Protein AF-A0A1V5WS53-F1 (afdb_monomer_lite)

Structure (mmCIF, N/CA/C/O backbone):
data_AF-A0A1V5WS53-F1
#
_entry.id   AF-A0A1V5WS53-F1
#
loop_
_atom_site.group_PDB
_atom_site.id
_atom_site.type_symbol
_atom_site.label_atom_id
_atom_site.label_alt_id
_atom_site.label_comp_id
_atom_site.label_asym_id
_atom_site.label_entity_id
_atom_site.label_seq_id
_atom_site.pdbx_PDB_ins_code
_atom_site.Cartn_x
_atom_site.Cartn_y
_atom_site.Cartn_z
_atom_site.occupancy
_atom_site.B_iso_or_equiv
_atom_site.auth_seq_id
_atom_site.auth_comp_id
_atom_site.auth_asym_id
_atom_site.auth_atom_id
_atom_site.pdbx_PDB_model_num
ATOM 1 N N . MET A 1 1 ? 26.707 46.739 39.427 1.00 44.00 1 MET A N 1
ATOM 2 C CA . MET A 1 1 ? 27.444 46.262 40.621 1.00 44.00 1 MET A CA 1
ATOM 3 C C . MET A 1 1 ? 26.535 45.995 41.822 1.00 44.00 1 MET A C 1
ATOM 5 O O . MET A 1 1 ? 26.492 44.847 42.229 1.00 44.00 1 MET A O 1
ATOM 9 N N . LYS A 1 2 ? 25.726 46.949 42.322 1.00 49.03 2 LYS A N 1
ATOM 10 C CA . LYS A 1 2 ? 24.823 46.716 43.481 1.00 49.03 2 LYS A CA 1
ATOM 11 C C . LYS A 1 2 ? 23.857 45.521 43.325 1.00 49.03 2 LYS A C 1
ATOM 13 O O . LYS A 1 2 ? 23.701 44.746 44.257 1.00 49.03 2 LYS A O 1
ATOM 18 N N . ALA A 1 3 ? 23.288 45.314 42.133 1.00 50.28 3 ALA A N 1
ATOM 19 C CA . ALA A 1 3 ? 22.425 44.158 41.846 1.00 50.28 3 ALA A CA 1
ATOM 20 C C . ALA A 1 3 ? 23.174 42.809 41.860 1.00 50.28 3 ALA A C 1
ATOM 22 O O . ALA A 1 3 ? 22.613 41.790 42.249 1.00 50.28 3 ALA A O 1
ATOM 23 N N . LEU A 1 4 ? 24.456 42.809 41.478 1.00 53.66 4 LEU A N 1
ATOM 24 C CA . LEU A 1 4 ? 25.296 41.610 41.477 1.00 53.66 4 LEU A CA 1
ATOM 25 C C . LEU A 1 4 ? 25.697 41.231 42.911 1.00 53.66 4 LEU A C 1
ATOM 27 O O . LEU A 1 4 ? 25.637 40.064 43.279 1.00 53.66 4 LEU A O 1
ATOM 31 N N . SER A 1 5 ? 26.008 42.229 43.745 1.00 62.19 5 SER A N 1
ATOM 32 C CA . SER A 1 5 ? 26.249 42.038 45.180 1.00 62.19 5 SER A CA 1
ATOM 33 C C . SER A 1 5 ? 25.013 41.486 45.900 1.00 62.19 5 SER A C 1
ATOM 35 O O . SER A 1 5 ? 25.145 40.612 46.752 1.00 62.19 5 SER A O 1
ATOM 37 N N . TYR A 1 6 ? 23.813 41.928 45.508 1.00 64.62 6 TYR A N 1
ATOM 38 C CA . TYR A 1 6 ? 22.552 41.418 46.056 1.00 64.62 6 TYR A CA 1
ATOM 39 C C . TYR A 1 6 ? 22.292 39.959 45.655 1.00 64.62 6 TYR A C 1
ATOM 41 O O . TYR A 1 6 ? 21.916 39.144 46.493 1.00 64.62 6 TYR A O 1
ATOM 49 N N . ALA A 1 7 ? 22.558 39.598 44.396 1.00 62.66 7 ALA A N 1
ATOM 50 C CA . ALA A 1 7 ? 22.408 38.223 43.921 1.00 62.66 7 ALA A CA 1
ATOM 51 C C . ALA A 1 7 ? 23.373 37.254 44.629 1.00 62.66 7 ALA A C 1
ATOM 53 O O . ALA A 1 7 ? 22.965 36.172 45.044 1.00 62.66 7 ALA A O 1
ATOM 54 N N . VAL A 1 8 ? 24.631 37.659 44.837 1.00 73.62 8 VAL A N 1
ATOM 55 C CA . VAL A 1 8 ? 25.626 36.848 45.562 1.00 73.62 8 VAL A CA 1
ATOM 56 C C . VAL A 1 8 ? 25.244 36.672 47.037 1.00 73.62 8 VAL A C 1
ATOM 58 O O . VAL A 1 8 ? 25.414 35.583 47.585 1.00 73.62 8 VAL A O 1
ATOM 61 N N . PHE A 1 9 ? 24.681 37.705 47.674 1.00 78.31 9 PHE A N 1
ATOM 62 C CA . PHE A 1 9 ? 24.178 37.614 49.047 1.00 78.31 9 PHE A CA 1
ATOM 63 C C . PHE A 1 9 ? 23.009 36.623 49.167 1.00 78.31 9 PHE A C 1
ATOM 65 O O . PHE A 1 9 ? 23.031 35.757 50.038 1.00 78.31 9 PHE A O 1
ATOM 72 N N . VAL A 1 10 ? 22.040 36.681 48.246 1.00 74.69 10 VAL A N 1
ATOM 73 C CA . VAL A 1 10 ? 20.888 35.760 48.222 1.00 74.69 10 VAL A CA 1
ATOM 74 C C . VAL A 1 10 ? 21.334 34.312 48.003 1.00 74.69 10 VAL A C 1
ATOM 76 O O . VAL A 1 10 ? 20.851 33.416 48.688 1.00 74.69 10 VAL A O 1
ATOM 79 N N . VAL A 1 11 ? 22.303 34.068 47.114 1.00 73.12 11 VAL A N 1
ATOM 80 C CA . VAL A 1 11 ? 22.843 32.716 46.879 1.00 73.12 11 VAL A CA 1
ATOM 81 C C . VAL A 1 11 ? 23.568 32.173 48.115 1.00 73.12 11 VAL A C 1
ATOM 83 O O . VAL A 1 11 ? 23.395 31.004 48.452 1.00 73.12 11 VAL A O 1
ATOM 86 N N . ARG A 1 12 ? 24.325 33.008 48.843 1.00 71.12 12 ARG A N 1
ATOM 87 C CA . ARG A 1 12 ? 24.967 32.602 50.107 1.00 71.12 12 ARG A CA 1
ATOM 88 C C . ARG A 1 12 ? 23.955 32.305 51.213 1.00 71.12 12 ARG A C 1
ATOM 90 O O . ARG A 1 12 ? 24.145 31.344 51.951 1.00 71.12 12 ARG A O 1
ATOM 97 N N . LEU A 1 13 ? 22.877 33.083 51.301 1.00 67.62 13 LEU A N 1
ATOM 98 C CA . LEU A 1 13 ? 21.804 32.858 52.272 1.00 67.62 13 LEU A CA 1
ATOM 99 C C . LEU A 1 13 ? 21.075 31.530 52.001 1.00 67.62 13 LEU A C 1
ATOM 101 O O . LEU A 1 13 ? 20.844 30.749 52.921 1.00 67.62 13 LEU A O 1
ATOM 105 N N . LEU A 1 14 ? 20.786 31.239 50.727 1.00 63.16 14 LEU A N 1
ATOM 106 C CA . LEU A 1 14 ? 20.178 29.977 50.294 1.00 63.16 14 LEU A CA 1
ATOM 107 C C . LEU A 1 14 ? 21.091 28.776 50.563 1.00 63.16 14 LEU A C 1
ATOM 109 O O . LEU A 1 14 ? 20.617 27.739 51.016 1.00 63.16 14 LEU A O 1
ATOM 113 N N . TRP A 1 15 ? 22.401 28.923 50.343 1.00 69.38 15 TRP A N 1
ATOM 114 C CA . TRP A 1 15 ? 23.383 27.883 50.657 1.00 69.38 15 TRP A CA 1
ATOM 115 C C . TRP A 1 15 ? 23.397 27.542 52.154 1.00 69.38 15 TRP A C 1
ATOM 117 O O . TRP A 1 15 ? 23.390 26.368 52.521 1.00 69.38 15 TRP A O 1
ATOM 127 N N . TYR A 1 16 ? 23.342 28.560 53.020 1.00 64.38 16 TYR A N 1
ATOM 128 C CA . TYR A 1 16 ? 23.294 28.373 54.472 1.00 64.38 16 TYR A CA 1
ATOM 129 C C . TYR A 1 16 ? 21.982 27.752 54.963 1.00 64.38 16 TYR A C 1
ATOM 131 O O . TYR A 1 16 ? 22.012 26.964 55.898 1.00 64.38 16 TYR A O 1
ATOM 139 N N . MET A 1 17 ? 20.843 28.051 54.335 1.00 58.53 17 MET A N 1
ATOM 140 C CA . MET A 1 17 ? 19.549 27.476 54.732 1.00 58.53 17 MET A CA 1
ATOM 141 C C . MET A 1 17 ? 19.363 26.020 54.286 1.00 58.53 17 MET A C 1
ATOM 143 O O . MET A 1 17 ? 18.654 25.268 54.946 1.00 58.53 17 MET A O 1
ATOM 147 N N . VAL A 1 18 ? 19.997 25.609 53.184 1.00 62.88 18 VAL A N 1
ATOM 148 C CA . VAL A 1 18 ? 19.924 24.221 52.693 1.00 62.88 18 VAL A CA 1
ATOM 149 C C . VAL A 1 18 ? 20.844 23.285 53.488 1.00 62.88 18 VAL A C 1
ATOM 151 O O . VAL A 1 18 ? 20.530 22.106 53.628 1.00 62.88 18 VAL A O 1
ATOM 154 N N . TRP A 1 19 ? 21.950 23.801 54.037 1.00 58.41 19 TRP A N 1
ATOM 155 C CA . TRP A 1 19 ? 22.971 22.990 54.718 1.00 58.41 19 TRP A CA 1
ATOM 156 C C . TRP A 1 19 ? 23.116 23.254 56.225 1.00 58.41 19 TRP A C 1
ATOM 158 O O . TRP A 1 19 ? 23.697 22.434 56.933 1.00 58.41 19 TRP A O 1
ATOM 168 N N . GLY A 1 20 ? 22.584 24.361 56.745 1.00 51.12 20 GLY A N 1
ATOM 169 C CA . GLY A 1 20 ? 22.555 24.677 58.173 1.00 51.12 20 GLY A CA 1
ATOM 170 C C . GLY A 1 20 ? 21.353 24.023 58.844 1.00 51.12 20 GLY A C 1
ATOM 171 O O . GLY A 1 20 ? 20.271 24.600 58.876 1.00 51.12 20 GLY A O 1
ATOM 172 N N . GLY A 1 21 ? 21.539 22.798 59.335 1.00 53.31 21 GLY A N 1
ATOM 173 C CA . GLY A 1 21 ? 20.491 21.958 59.911 1.00 53.31 21 GLY A CA 1
ATOM 174 C C . GLY A 1 21 ? 19.602 22.651 60.951 1.00 53.31 21 GLY A C 1
ATOM 175 O O . GLY A 1 21 ? 20.025 22.915 62.071 1.00 53.31 21 GLY A O 1
ATOM 176 N N . ALA A 1 22 ? 18.335 22.847 60.589 1.00 42.91 22 ALA A N 1
ATOM 177 C CA . ALA A 1 22 ? 17.216 23.044 61.505 1.00 42.91 22 ALA A CA 1
ATOM 178 C C . ALA A 1 22 ? 15.963 22.400 60.882 1.00 42.91 22 ALA A C 1
ATOM 180 O O . ALA A 1 22 ? 15.125 23.057 60.269 1.00 42.91 22 ALA A O 1
ATOM 181 N N . TYR A 1 23 ? 15.871 21.071 60.981 1.00 53.81 23 TYR A N 1
ATOM 182 C CA . TYR A 1 23 ? 14.707 20.288 60.558 1.00 53.81 23 TYR A CA 1
ATOM 183 C C . TYR A 1 23 ? 13.713 20.175 61.717 1.00 53.81 23 TYR A C 1
ATOM 185 O O . TYR A 1 23 ? 13.635 19.154 62.389 1.00 53.81 23 TYR A O 1
ATOM 193 N N . ALA A 1 24 ? 12.960 21.241 61.962 1.00 50.75 24 ALA A N 1
ATOM 194 C CA . ALA A 1 24 ? 11.653 21.171 62.605 1.00 50.75 24 ALA A CA 1
ATOM 195 C C . ALA A 1 24 ? 10.975 22.532 62.442 1.00 50.75 24 ALA A C 1
ATOM 197 O O . ALA A 1 24 ? 11.537 23.551 62.823 1.00 50.75 24 ALA A O 1
ATOM 198 N N . ILE A 1 25 ? 9.744 22.512 61.930 1.00 52.31 25 ILE A N 1
ATOM 199 C CA . ILE A 1 25 ? 8.875 23.650 61.586 1.00 52.31 25 ILE A CA 1
ATOM 200 C C . ILE A 1 25 ? 9.114 24.171 60.160 1.00 52.31 25 ILE A C 1
ATOM 202 O O . ILE A 1 25 ? 10.167 24.717 59.854 1.00 52.31 25 ILE A O 1
ATOM 206 N N . SER A 1 26 ? 8.062 24.058 59.327 1.00 52.62 26 SER A N 1
ATOM 207 C CA . SER A 1 26 ? 7.682 24.985 58.231 1.00 52.62 26 SER A CA 1
ATOM 208 C C . SER A 1 26 ? 7.575 24.473 56.779 1.00 52.62 26 SER A C 1
ATOM 210 O O . SER A 1 26 ? 7.576 25.288 55.854 1.00 52.62 26 SER A O 1
ATOM 212 N N . SER A 1 27 ? 7.291 23.190 56.523 1.00 49.22 27 SER A N 1
ATOM 213 C CA . SER A 1 27 ? 6.863 22.752 55.172 1.00 49.22 27 SER A CA 1
ATOM 214 C C . SER A 1 27 ? 5.633 23.520 54.639 1.00 49.22 27 SER A C 1
ATOM 216 O O . SER A 1 27 ? 5.469 23.657 53.430 1.00 49.22 27 SER A O 1
ATOM 218 N N . PHE A 1 28 ? 4.806 24.089 55.529 1.00 50.50 28 PHE A N 1
ATOM 219 C CA . PHE A 1 28 ? 3.609 24.865 55.178 1.00 50.50 28 PHE A CA 1
ATOM 220 C C . PHE A 1 28 ? 3.838 26.361 54.906 1.00 50.50 28 PHE A C 1
ATOM 222 O O . PHE A 1 28 ? 2.974 26.983 54.299 1.00 50.50 28 PHE A O 1
ATOM 229 N N . ILE A 1 29 ? 4.972 26.953 55.304 1.00 60.12 29 ILE A N 1
ATOM 230 C CA . ILE A 1 29 ? 5.232 28.397 55.100 1.00 60.12 29 ILE A CA 1
ATOM 231 C C . ILE A 1 29 ? 6.406 28.611 54.144 1.00 60.12 29 ILE A C 1
ATOM 233 O O . ILE A 1 29 ? 6.333 29.453 53.249 1.00 60.12 29 ILE A O 1
ATOM 237 N N . ILE A 1 30 ? 7.459 27.802 54.268 1.00 66.56 30 ILE A N 1
ATOM 238 C CA . ILE A 1 30 ? 8.677 27.962 53.474 1.00 66.56 30 ILE A CA 1
ATOM 239 C C . ILE A 1 30 ? 8.446 27.609 52.001 1.00 66.56 30 ILE A C 1
ATOM 241 O O . ILE A 1 30 ? 8.866 28.356 51.116 1.00 66.56 30 ILE A O 1
ATOM 245 N N . VAL A 1 31 ? 7.745 26.509 51.711 1.00 66.50 31 VAL A N 1
ATOM 246 C CA . VAL A 1 31 ? 7.537 26.065 50.323 1.00 66.50 31 VAL A CA 1
ATOM 247 C C . VAL A 1 31 ? 6.676 27.061 49.527 1.00 66.50 31 VAL A C 1
ATOM 249 O O . VAL A 1 31 ? 7.106 27.466 48.442 1.00 66.50 31 VAL A O 1
ATOM 252 N N . PRO A 1 32 ? 5.528 27.556 50.038 1.00 73.81 32 PRO A N 1
ATOM 253 C CA . PRO A 1 32 ? 4.764 28.592 49.343 1.00 73.81 32 PRO A CA 1
ATOM 254 C C . PRO A 1 32 ? 5.537 29.907 49.189 1.00 73.81 32 PRO A C 1
ATOM 256 O O . PRO A 1 32 ? 5.460 30.533 48.130 1.00 73.81 32 PRO A O 1
ATOM 259 N N . PHE A 1 33 ? 6.322 30.305 50.199 1.00 80.75 33 PHE A N 1
ATOM 260 C CA . PHE A 1 33 ? 7.150 31.511 50.143 1.00 80.75 33 PHE A CA 1
ATOM 261 C C . PHE A 1 33 ? 8.202 31.432 49.028 1.00 80.75 33 PHE A C 1
ATOM 263 O O . PHE A 1 33 ? 8.333 32.368 48.239 1.00 80.75 33 PHE A O 1
ATOM 270 N N . PHE A 1 34 ? 8.894 30.298 48.881 1.00 74.19 34 PHE A N 1
ATOM 271 C CA . PHE A 1 34 ? 9.877 30.117 47.809 1.00 74.19 34 PHE A CA 1
ATOM 272 C C . PHE A 1 34 ? 9.242 30.032 46.417 1.00 74.19 34 PHE A C 1
ATOM 274 O O . PHE A 1 34 ? 9.802 30.574 45.462 1.00 74.19 34 PHE A O 1
ATOM 281 N N . ILE A 1 35 ? 8.048 29.443 46.288 1.00 71.50 35 ILE A N 1
ATOM 282 C CA . ILE A 1 35 ? 7.292 29.461 45.025 1.00 71.50 35 ILE A CA 1
ATOM 283 C C . ILE A 1 35 ? 6.885 30.899 44.662 1.00 71.50 35 ILE A C 1
ATOM 285 O O . ILE A 1 35 ? 7.009 31.302 43.502 1.00 71.50 35 ILE A O 1
ATOM 289 N N . ALA A 1 36 ? 6.438 31.695 45.636 1.00 77.50 36 ALA A N 1
ATOM 290 C CA . ALA A 1 36 ? 6.094 33.100 45.426 1.00 77.50 36 ALA A CA 1
ATOM 291 C C . ALA A 1 36 ? 7.326 33.942 45.050 1.00 77.50 36 ALA A C 1
ATOM 293 O O . ALA A 1 36 ? 7.271 34.723 44.097 1.00 77.50 36 ALA A O 1
ATOM 294 N N . LEU A 1 37 ? 8.460 33.728 45.723 1.00 82.81 37 LEU A N 1
ATOM 295 C CA . LEU A 1 37 ? 9.718 34.418 45.440 1.00 82.81 37 LEU A CA 1
ATOM 296 C C . LEU A 1 37 ? 10.263 34.069 44.046 1.00 82.81 37 LEU A C 1
ATOM 298 O O . LEU A 1 37 ? 10.689 34.961 43.313 1.00 82.81 37 LEU A O 1
ATOM 302 N N . ALA A 1 38 ? 10.186 32.799 43.635 1.00 74.50 38 ALA A N 1
ATOM 303 C CA . ALA A 1 38 ? 10.567 32.367 42.291 1.00 74.50 38 ALA A CA 1
ATOM 304 C C . ALA A 1 38 ? 9.683 33.015 41.211 1.00 74.50 38 ALA A C 1
ATOM 306 O O . ALA A 1 38 ? 10.190 33.495 40.195 1.00 74.50 38 ALA A O 1
ATOM 307 N N . ARG A 1 39 ? 8.365 33.104 41.445 1.00 75.81 39 ARG A N 1
ATOM 308 C CA . ARG A 1 39 ? 7.433 33.802 40.541 1.00 75.81 39 ARG A CA 1
ATOM 309 C C . ARG A 1 39 ? 7.745 35.296 40.437 1.00 75.81 39 ARG A C 1
ATOM 311 O O . ARG A 1 39 ? 7.734 35.833 39.329 1.00 75.81 39 ARG A O 1
ATOM 318 N N . LEU A 1 40 ? 8.073 35.947 41.554 1.00 83.56 40 LEU A N 1
ATOM 319 C CA . LEU A 1 40 ? 8.462 37.358 41.583 1.00 83.56 40 LEU A CA 1
ATOM 320 C C . LEU A 1 40 ? 9.775 37.598 40.820 1.00 83.56 40 LEU A C 1
ATOM 322 O O . LEU A 1 40 ? 9.848 38.511 40.002 1.00 83.56 40 LEU A O 1
ATOM 326 N N . LEU A 1 41 ? 10.782 36.741 41.011 1.00 77.56 41 LEU A N 1
ATOM 327 C CA . LEU A 1 41 ? 12.051 36.795 40.276 1.00 77.56 41 LEU A CA 1
ATOM 328 C C . LEU A 1 41 ? 11.846 36.645 38.765 1.00 77.56 41 LEU A C 1
ATOM 330 O O . LEU A 1 41 ? 12.395 37.428 37.992 1.00 77.56 41 LEU A O 1
ATOM 334 N N . VAL A 1 42 ? 11.008 35.699 38.331 1.00 74.56 42 VAL A N 1
ATOM 335 C CA . VAL A 1 42 ? 10.663 35.532 36.909 1.00 74.56 42 VAL A CA 1
ATOM 336 C C . VAL A 1 42 ? 9.947 36.770 36.359 1.00 74.56 42 VAL A C 1
ATOM 338 O O . VAL A 1 42 ? 10.231 37.188 35.235 1.00 74.56 42 VAL A O 1
ATOM 341 N N . ALA A 1 43 ? 9.049 37.387 37.131 1.00 77.25 43 ALA A N 1
ATOM 342 C CA . ALA A 1 43 ? 8.357 38.608 36.723 1.00 77.25 43 ALA A CA 1
ATOM 343 C C . ALA A 1 43 ? 9.319 39.803 36.585 1.00 77.25 43 ALA A C 1
ATOM 345 O O . ALA A 1 43 ? 9.292 40.493 35.565 1.00 77.25 43 ALA A O 1
ATOM 346 N N . VAL A 1 44 ? 10.226 40.000 37.548 1.00 80.06 44 VAL A N 1
ATOM 347 C CA . VAL A 1 44 ? 11.254 41.055 37.498 1.00 80.06 44 VAL A CA 1
ATOM 348 C C . VAL A 1 44 ? 12.197 40.840 36.315 1.00 80.06 44 VAL A C 1
ATOM 350 O O . VAL A 1 44 ? 12.474 41.781 35.575 1.00 80.06 44 VAL A O 1
ATOM 353 N N . LEU A 1 45 ? 12.629 39.601 36.063 1.00 75.81 45 LEU A N 1
ATOM 354 C CA . LEU A 1 45 ? 13.476 39.276 34.913 1.00 75.81 45 LEU A CA 1
ATOM 355 C C . LEU A 1 45 ? 12.764 39.542 33.579 1.00 75.81 45 LEU A C 1
ATOM 357 O O . LEU A 1 45 ? 13.379 40.100 32.670 1.00 75.81 45 LEU A O 1
ATOM 361 N N . LYS A 1 46 ? 11.465 39.230 33.467 1.00 69.56 46 LYS A N 1
ATOM 362 C CA . LYS A 1 46 ? 10.652 39.576 32.287 1.00 69.56 46 LYS A CA 1
ATOM 363 C C . LYS A 1 46 ? 10.526 41.090 32.095 1.00 69.56 46 LYS A C 1
ATOM 365 O O . LYS A 1 46 ? 10.674 41.565 30.970 1.00 69.56 46 LYS A O 1
ATOM 370 N N . GLN A 1 47 ? 10.311 41.847 33.171 1.00 75.94 47 GLN A N 1
ATOM 371 C CA . GLN A 1 47 ? 10.220 43.311 33.130 1.00 75.94 47 GLN A CA 1
ATOM 372 C C . GLN A 1 47 ? 11.557 43.941 32.700 1.00 75.94 47 GLN A C 1
ATOM 374 O O . GLN A 1 47 ? 11.600 44.783 31.801 1.00 75.94 47 GLN A O 1
ATOM 379 N N . CYS A 1 48 ? 12.668 43.491 33.293 1.00 77.38 48 CYS A N 1
ATOM 380 C CA . CYS A 1 48 ? 14.013 43.927 32.926 1.00 77.38 48 CYS A CA 1
ATOM 381 C C . CYS A 1 48 ? 14.340 43.577 31.470 1.00 77.38 48 CYS A C 1
ATOM 383 O O . CYS A 1 48 ? 14.909 44.409 30.767 1.00 77.38 48 CYS A O 1
ATOM 385 N N . TRP A 1 49 ? 13.931 42.397 30.990 1.00 75.88 49 TRP A N 1
ATOM 386 C CA . TRP A 1 49 ? 14.110 41.992 29.595 1.00 75.88 49 TRP A CA 1
ATOM 387 C C . TRP A 1 49 ? 13.296 42.849 28.625 1.00 75.88 49 TRP A C 1
ATOM 389 O O . TRP A 1 49 ? 13.821 43.258 27.593 1.00 75.88 49 TRP A O 1
ATOM 399 N N . GLY A 1 50 ? 12.045 43.184 28.959 1.00 80.12 50 GLY A N 1
ATOM 400 C CA . GLY A 1 50 ? 11.222 44.098 28.161 1.00 80.12 50 GLY A CA 1
ATOM 401 C C . GLY A 1 50 ? 11.877 45.473 28.005 1.00 80.12 50 GLY A C 1
ATOM 402 O O . GLY A 1 50 ? 11.978 45.999 26.894 1.00 80.12 50 GLY A O 1
ATOM 403 N N . ASN A 1 51 ? 12.423 46.009 29.099 1.00 75.00 51 ASN A N 1
ATOM 404 C CA . ASN A 1 51 ? 13.144 47.281 29.092 1.00 75.00 51 ASN A CA 1
ATOM 405 C C . ASN A 1 51 ? 14.467 47.198 28.311 1.00 75.00 51 ASN A C 1
ATOM 407 O O . ASN A 1 51 ? 14.775 48.102 27.531 1.00 75.00 51 ASN A O 1
ATOM 411 N N . LEU A 1 52 ? 15.215 46.098 28.449 1.00 69.56 52 LEU A N 1
ATOM 412 C CA . LEU A 1 52 ? 16.472 45.871 27.729 1.00 69.56 52 LEU A CA 1
ATOM 413 C C . LEU A 1 52 ? 16.240 45.678 26.223 1.00 69.56 52 LEU A C 1
ATOM 415 O O . LEU A 1 52 ? 16.970 46.237 25.411 1.00 69.56 52 LEU A O 1
ATOM 419 N N . ALA A 1 53 ? 15.186 44.957 25.835 1.00 71.06 53 ALA A N 1
ATOM 420 C CA . ALA A 1 53 ? 14.795 44.751 24.444 1.00 71.06 53 ALA A CA 1
ATOM 421 C C . ALA A 1 53 ? 14.315 46.055 23.783 1.00 71.06 53 ALA A C 1
ATOM 423 O O . ALA A 1 53 ? 14.645 46.319 22.625 1.00 71.06 53 ALA A O 1
ATOM 424 N N . CYS A 1 54 ? 13.588 46.904 24.518 1.00 69.12 54 CYS A N 1
ATOM 425 C CA . CYS A 1 54 ? 13.210 48.244 24.059 1.00 69.12 54 CYS A CA 1
ATOM 426 C C . CYS A 1 54 ? 14.425 49.169 23.899 1.00 69.12 54 CYS A C 1
ATOM 428 O O . CYS A 1 54 ? 14.528 49.874 22.890 1.00 69.12 54 CYS A O 1
ATOM 430 N N . PHE A 1 55 ? 15.366 49.141 24.848 1.00 73.19 55 PHE A N 1
ATOM 431 C CA . PHE A 1 55 ? 16.624 49.883 24.753 1.00 73.19 55 PHE A CA 1
ATOM 432 C C . PHE A 1 55 ? 17.462 49.409 23.557 1.00 73.19 55 PHE A C 1
ATOM 434 O O . PHE A 1 55 ? 17.896 50.225 22.746 1.00 73.19 55 PHE A O 1
ATOM 441 N N . TYR A 1 56 ? 17.593 48.092 23.378 1.00 59.84 56 TYR A N 1
ATOM 442 C CA . TYR A 1 56 ? 18.329 47.473 22.277 1.00 59.84 56 TYR A CA 1
ATOM 443 C C . TYR A 1 56 ? 17.711 47.802 20.911 1.00 59.84 56 TYR A C 1
ATOM 445 O O . TYR A 1 56 ? 18.424 48.214 19.999 1.00 59.84 56 TYR A O 1
ATOM 453 N N . LYS A 1 57 ? 16.376 47.742 20.774 1.00 67.50 57 LYS A N 1
ATOM 454 C CA . LYS A 1 57 ? 15.676 48.178 19.551 1.00 67.50 57 LYS A CA 1
ATOM 455 C C . LYS A 1 57 ? 15.920 49.654 19.231 1.00 67.50 57 LYS A C 1
ATOM 457 O O . LYS A 1 57 ? 16.130 49.991 18.067 1.00 67.50 57 LYS A O 1
ATOM 462 N N . ARG A 1 58 ? 15.903 50.543 20.234 1.00 74.25 58 ARG A N 1
ATOM 463 C CA . ARG A 1 58 ? 16.194 51.977 20.036 1.00 74.25 58 ARG A CA 1
ATOM 464 C C . ARG A 1 58 ? 17.653 52.227 19.662 1.00 74.25 58 ARG A C 1
ATOM 466 O O . ARG A 1 58 ? 17.913 53.086 18.825 1.00 74.25 58 ARG A O 1
ATOM 473 N N . TRP A 1 59 ? 18.578 51.477 20.251 1.00 71.69 59 TRP A N 1
ATOM 474 C CA . TRP A 1 59 ? 20.007 51.597 19.982 1.00 71.69 59 TRP A CA 1
ATOM 475 C C . TRP A 1 59 ? 20.365 51.106 18.572 1.00 71.69 59 TRP A C 1
ATOM 477 O O . TRP A 1 59 ? 20.967 51.860 17.813 1.00 71.69 59 TRP A O 1
ATOM 487 N N . VAL A 1 60 ? 19.881 49.925 18.164 1.00 69.06 60 VAL A N 1
ATOM 488 C CA . VAL A 1 60 ? 20.076 49.374 16.805 1.00 69.06 60 VAL A CA 1
ATOM 489 C C . VAL A 1 60 ? 19.478 50.285 15.727 1.00 69.06 60 VAL A C 1
ATOM 491 O O . VAL A 1 60 ? 20.069 50.459 14.664 1.00 69.06 60 VAL A O 1
ATOM 494 N N . LYS A 1 61 ? 18.331 50.924 16.001 1.00 65.94 61 LYS A N 1
ATOM 495 C CA . LYS A 1 61 ? 17.708 51.875 15.066 1.00 65.94 61 LYS A CA 1
ATOM 496 C C . LYS A 1 61 ? 18.509 53.177 14.911 1.00 65.94 61 LYS A C 1
ATOM 498 O O . LYS A 1 61 ? 18.400 53.819 13.873 1.00 65.94 61 LYS A O 1
ATOM 503 N N . ARG A 1 62 ? 19.301 53.574 15.915 1.00 71.69 62 ARG A N 1
ATOM 504 C CA . ARG A 1 62 ? 20.134 54.791 15.878 1.00 71.69 62 ARG A CA 1
ATOM 505 C C . ARG A 1 62 ? 21.548 54.560 15.348 1.00 71.69 62 ARG A C 1
ATOM 507 O O . ARG A 1 62 ? 22.127 55.498 14.820 1.00 71.69 62 ARG A O 1
ATOM 514 N N . SER A 1 63 ? 22.104 53.358 15.483 1.00 69.12 63 SER A N 1
ATOM 515 C CA . SER A 1 63 ? 23.513 53.094 15.158 1.00 69.12 63 SER A CA 1
ATOM 516 C C . SER A 1 63 ? 23.777 52.648 13.714 1.00 69.12 63 SER A C 1
ATOM 518 O O . SER A 1 63 ? 24.936 52.513 13.337 1.00 69.12 63 SER A O 1
ATOM 520 N N . GLY A 1 64 ? 22.747 52.397 12.894 1.00 56.34 64 GLY A N 1
ATOM 521 C CA . GLY A 1 64 ? 22.894 52.080 11.460 1.00 56.34 64 GLY A CA 1
ATOM 522 C C . GLY A 1 64 ? 23.596 50.748 11.128 1.00 56.34 64 GLY A C 1
ATOM 523 O O . GLY A 1 64 ? 23.697 50.374 9.963 1.00 56.34 64 GLY A O 1
ATOM 524 N N . LEU A 1 65 ? 24.039 49.983 12.128 1.00 60.97 65 LEU A N 1
ATOM 525 C CA . LEU A 1 65 ? 24.866 48.777 11.985 1.00 60.97 65 LEU A CA 1
ATOM 526 C C . LEU A 1 65 ? 24.037 47.481 12.014 1.00 60.97 65 LEU A C 1
ATOM 528 O O . LEU A 1 65 ? 24.275 46.566 12.800 1.00 60.97 65 LEU A O 1
ATOM 532 N N . GLY A 1 66 ? 23.048 47.381 11.124 1.00 51.28 66 GLY A N 1
ATOM 533 C CA . GLY A 1 66 ? 22.091 46.266 11.089 1.00 51.28 66 GLY A CA 1
ATOM 534 C C . GLY A 1 66 ? 22.626 44.909 10.600 1.00 51.28 66 GLY A C 1
ATOM 535 O O . GLY A 1 66 ? 21.846 43.964 10.534 1.00 51.28 66 GLY A O 1
ATOM 536 N N . ARG A 1 67 ? 23.912 44.775 10.229 1.00 47.09 67 ARG A N 1
ATOM 537 C CA . ARG A 1 67 ? 24.424 43.558 9.554 1.00 47.09 67 ARG A CA 1
ATOM 538 C C . ARG A 1 67 ? 25.591 42.814 10.215 1.00 47.09 67 ARG A C 1
ATOM 540 O O . ARG A 1 67 ? 25.951 41.761 9.707 1.00 47.09 67 ARG A O 1
ATOM 547 N N . VAL A 1 68 ? 26.142 43.259 11.348 1.00 49.31 68 VAL A N 1
ATOM 548 C CA . VAL A 1 68 ? 27.353 42.613 11.923 1.00 49.31 68 VAL A CA 1
ATOM 549 C C . VAL A 1 68 ? 27.085 41.713 13.146 1.00 49.31 68 VAL A C 1
ATOM 551 O O . VAL A 1 68 ? 27.936 40.919 13.524 1.00 49.31 68 VAL A O 1
ATOM 554 N N . LEU A 1 69 ? 25.889 41.714 13.740 1.00 51.19 69 LEU A N 1
ATOM 555 C CA . LEU A 1 69 ? 25.660 41.062 15.046 1.00 51.19 69 LEU A CA 1
ATOM 556 C C . LEU A 1 69 ? 24.731 39.835 15.027 1.00 51.19 69 LEU A C 1
ATOM 558 O O . LEU A 1 69 ? 24.032 39.572 16.002 1.00 51.19 69 LEU A O 1
ATOM 562 N N . LEU A 1 70 ? 24.759 39.030 13.958 1.00 43.53 70 LEU A N 1
ATOM 563 C CA . LEU A 1 70 ? 24.063 37.731 13.948 1.00 43.53 70 LEU A CA 1
ATOM 564 C C . LEU A 1 70 ? 24.857 36.596 14.631 1.00 43.53 70 LEU A C 1
ATOM 566 O O . LEU A 1 70 ? 24.290 35.549 14.930 1.00 43.53 70 LEU A O 1
ATOM 570 N N . TRP A 1 71 ? 26.149 36.794 14.912 1.00 42.69 71 TRP A N 1
ATOM 571 C CA . TRP A 1 71 ? 27.033 35.724 15.397 1.00 42.69 71 TRP A CA 1
ATOM 572 C C . TRP A 1 71 ? 27.078 35.552 16.924 1.00 42.69 71 TRP A C 1
ATOM 574 O O . TRP A 1 71 ? 27.284 34.440 17.404 1.00 42.69 71 TRP A O 1
ATOM 584 N N . HIS A 1 72 ? 26.816 36.597 17.715 1.00 43.28 72 HIS A N 1
ATOM 585 C CA . HIS A 1 72 ? 26.877 36.493 19.183 1.00 43.28 72 HIS A CA 1
ATOM 586 C C . HIS A 1 72 ? 25.551 36.087 19.849 1.00 43.28 72 HIS A C 1
ATOM 588 O O . HIS A 1 72 ? 25.565 35.565 20.961 1.00 43.28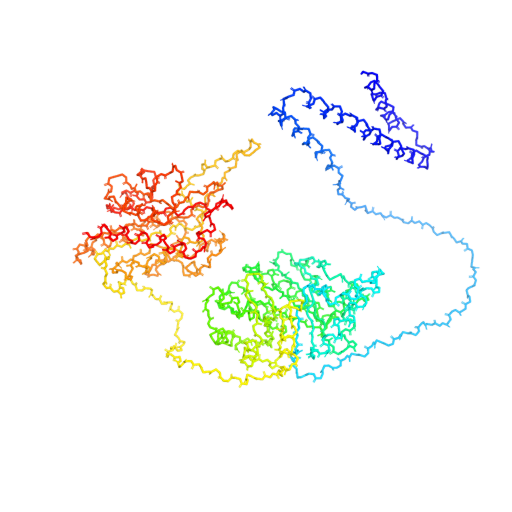 72 HIS A O 1
ATOM 594 N N . GLY A 1 73 ? 24.411 36.229 19.161 1.00 43.81 73 GLY A N 1
ATOM 595 C CA . GLY A 1 73 ? 23.108 35.792 19.682 1.00 43.81 73 GLY A CA 1
ATOM 596 C C . GLY A 1 73 ? 22.936 34.268 19.735 1.00 43.81 73 GLY A C 1
ATOM 597 O O . GLY A 1 73 ? 22.259 33.754 20.623 1.00 43.81 73 GLY A O 1
ATOM 598 N N . ALA A 1 74 ? 23.587 33.528 18.832 1.00 42.25 74 ALA A N 1
ATOM 599 C CA . ALA A 1 74 ? 23.441 32.074 18.734 1.00 42.25 74 ALA A CA 1
ATOM 600 C C . ALA A 1 74 ? 24.164 31.312 19.862 1.00 42.25 74 ALA A C 1
ATOM 602 O O . ALA A 1 74 ? 23.671 30.285 20.323 1.00 42.25 74 ALA A O 1
ATOM 603 N N . ALA A 1 75 ? 25.288 31.835 20.365 1.00 38.12 75 ALA A N 1
ATOM 604 C CA . ALA A 1 75 ? 26.057 31.188 21.432 1.00 38.12 75 ALA A CA 1
ATOM 605 C C . ALA A 1 75 ? 25.333 31.209 22.794 1.00 38.12 75 ALA A C 1
ATOM 607 O O . ALA A 1 75 ? 25.501 30.298 23.601 1.00 38.12 75 ALA A O 1
ATOM 608 N N . PHE A 1 76 ? 24.474 32.204 23.036 1.00 40.03 76 PHE A N 1
ATOM 609 C CA . PHE A 1 76 ? 23.762 32.351 24.311 1.00 40.03 76 PHE A CA 1
ATOM 610 C C . PHE A 1 76 ? 22.513 31.456 24.417 1.00 40.03 76 PHE A C 1
ATOM 612 O O . PHE A 1 76 ? 22.144 31.024 25.508 1.00 40.03 76 PHE A O 1
ATOM 619 N N . VAL A 1 77 ? 21.890 31.115 23.282 1.00 44.09 77 VAL A N 1
ATOM 620 C CA . VAL A 1 77 ? 20.727 30.207 23.223 1.00 44.09 77 VAL A CA 1
ATOM 621 C C . VAL A 1 77 ? 21.136 28.753 23.494 1.00 44.09 77 VAL A C 1
ATOM 623 O O . VAL A 1 77 ? 20.376 28.004 24.103 1.00 44.09 77 VAL A O 1
ATOM 626 N N . VAL A 1 78 ? 22.365 28.363 23.137 1.00 40.09 78 VAL A N 1
ATOM 627 C CA . VAL A 1 78 ? 22.886 27.003 23.372 1.00 40.09 78 VAL A CA 1
ATOM 628 C C . VAL A 1 78 ? 23.121 26.724 24.863 1.00 40.09 78 VAL A C 1
ATOM 630 O O . VAL A 1 78 ? 22.868 25.612 25.315 1.00 40.09 78 VAL A O 1
ATOM 633 N N . ILE A 1 79 ? 23.503 27.731 25.658 1.00 39.12 79 ILE A N 1
ATOM 634 C CA . ILE A 1 79 ? 23.691 27.573 27.113 1.00 39.12 79 ILE A CA 1
ATOM 635 C C . ILE A 1 79 ? 22.344 27.342 27.828 1.00 39.12 79 ILE A C 1
ATOM 637 O O . ILE A 1 79 ? 22.272 26.556 28.770 1.00 39.12 79 ILE A O 1
ATOM 641 N N . MET A 1 80 ? 21.251 27.940 27.342 1.00 37.53 80 MET A N 1
ATOM 642 C CA . MET A 1 80 ? 19.909 27.777 27.926 1.00 37.53 80 MET A CA 1
ATOM 643 C C . MET A 1 80 ? 19.287 26.395 27.659 1.00 37.53 80 MET A C 1
ATOM 645 O O . MET A 1 80 ? 18.569 25.875 28.511 1.00 37.53 80 MET A O 1
ATOM 649 N N . VAL A 1 81 ? 19.587 25.758 26.519 1.00 44.84 81 VAL A N 1
ATOM 650 C CA . VAL A 1 81 ? 19.080 24.405 26.200 1.00 44.84 81 VAL A CA 1
ATOM 651 C C . VAL A 1 81 ? 19.739 23.330 27.077 1.00 44.84 81 VAL A C 1
ATOM 653 O O . VAL A 1 81 ? 19.106 22.330 27.420 1.00 44.84 81 VAL A O 1
ATOM 656 N N . VAL A 1 82 ? 20.981 23.559 27.516 1.00 41.41 82 VAL A N 1
ATOM 657 C CA . VAL A 1 82 ? 21.716 22.624 28.384 1.00 41.41 82 VAL A CA 1
ATOM 658 C C . VAL A 1 82 ? 21.216 22.668 29.835 1.00 41.41 82 VAL A C 1
ATOM 660 O O . VAL A 1 82 ? 21.170 21.629 30.486 1.00 41.41 82 VAL A O 1
ATOM 663 N N . VAL A 1 83 ? 20.757 23.823 30.332 1.00 43.19 83 VAL A N 1
ATOM 664 C CA . VAL A 1 83 ? 20.239 23.952 31.712 1.00 43.19 83 VAL A CA 1
ATOM 665 C C . VAL A 1 83 ? 18.793 23.440 31.851 1.00 43.19 83 VAL A C 1
ATOM 667 O O . VAL A 1 83 ? 18.399 22.999 32.925 1.00 43.19 83 VAL A O 1
ATOM 670 N N . GLY A 1 84 ? 18.006 23.417 30.769 1.00 37.78 84 GLY A N 1
ATOM 671 C CA . GLY A 1 84 ? 16.614 22.939 30.785 1.00 37.78 84 GLY A CA 1
ATOM 672 C C . GLY A 1 84 ? 16.418 21.415 30.772 1.00 37.78 84 GLY A C 1
ATOM 673 O O . GLY A 1 84 ? 15.282 20.966 30.880 1.00 37.78 84 GLY A O 1
ATOM 674 N N . SER A 1 85 ? 17.486 20.619 30.638 1.00 36.66 85 SER A N 1
ATOM 675 C CA . SER A 1 85 ? 17.396 19.167 30.376 1.00 36.66 85 SER A CA 1
ATOM 676 C C . SER A 1 85 ? 17.823 18.276 31.557 1.00 36.66 85 SER A C 1
ATOM 678 O O . SER A 1 85 ? 18.138 17.107 31.365 1.00 36.66 85 SER A O 1
ATOM 680 N N . TRP A 1 86 ? 17.853 18.812 32.782 1.00 34.09 86 TRP A N 1
ATOM 681 C CA . TRP A 1 86 ? 18.253 18.099 34.010 1.00 34.09 86 TRP A CA 1
ATOM 682 C C . TRP A 1 86 ? 17.073 17.845 34.960 1.00 34.09 86 TRP A C 1
ATOM 684 O O . TRP A 1 86 ? 17.121 18.127 36.154 1.00 34.09 86 TRP A O 1
ATOM 694 N N . GLY A 1 87 ? 15.985 17.307 34.421 1.00 35.72 87 GLY A N 1
ATOM 695 C CA . GLY A 1 87 ? 14.840 16.869 35.208 1.00 35.72 87 GLY A CA 1
ATOM 696 C C . GLY A 1 87 ? 14.267 15.610 34.598 1.00 35.72 87 GLY A C 1
ATOM 697 O O . GLY A 1 87 ? 13.340 15.723 33.818 1.00 35.72 87 GLY A O 1
ATOM 698 N N . ASP A 1 88 ? 14.907 14.470 34.867 1.00 38.22 88 ASP A N 1
ATOM 699 C CA . ASP A 1 88 ? 14.275 13.152 35.029 1.00 38.22 88 ASP A CA 1
ATOM 700 C C . ASP A 1 88 ? 15.371 12.098 35.260 1.00 38.22 88 ASP A C 1
ATOM 702 O O . ASP A 1 88 ? 16.010 11.598 34.334 1.00 38.22 88 ASP A O 1
ATOM 706 N N . ALA A 1 89 ? 15.615 11.777 36.534 1.00 35.03 89 ALA A N 1
ATOM 707 C CA . ALA A 1 89 ? 16.394 10.610 36.937 1.00 35.03 89 ALA A CA 1
ATOM 708 C C . ALA A 1 89 ? 15.440 9.430 37.230 1.00 35.03 89 ALA A C 1
ATOM 710 O O . ALA A 1 89 ? 14.337 9.649 37.742 1.00 35.03 89 ALA A O 1
ATOM 711 N N . PRO A 1 90 ? 15.831 8.181 36.920 1.00 36.59 90 PRO A N 1
ATOM 712 C CA . PRO A 1 90 ? 14.940 7.027 36.983 1.00 36.59 90 PRO A CA 1
ATOM 713 C C . PRO A 1 90 ? 14.681 6.581 38.429 1.00 36.59 90 PRO A C 1
ATOM 715 O O . PRO A 1 90 ? 15.603 6.462 39.235 1.00 36.59 90 PRO A O 1
ATOM 718 N N . ARG A 1 91 ? 13.413 6.294 38.750 1.00 33.62 91 ARG A N 1
ATOM 719 C CA . ARG A 1 91 ? 13.009 5.704 40.034 1.00 33.62 91 ARG A CA 1
ATOM 720 C C . ARG A 1 91 ? 13.392 4.224 40.073 1.00 33.62 91 ARG A C 1
ATOM 722 O O . ARG A 1 91 ? 12.884 3.432 39.284 1.00 33.62 91 ARG A O 1
ATOM 729 N N . THR A 1 92 ? 14.254 3.855 41.013 1.00 34.91 92 THR A N 1
ATOM 730 C CA . THR A 1 92 ? 14.454 2.472 41.462 1.00 34.91 92 THR A CA 1
ATOM 731 C C . THR A 1 92 ? 13.298 2.023 42.370 1.00 34.91 92 THR A C 1
ATOM 733 O O . THR A 1 92 ? 12.703 2.856 43.059 1.00 34.91 92 THR A O 1
ATOM 736 N N . PRO A 1 93 ? 12.952 0.722 42.394 1.00 36.12 93 PRO A N 1
ATOM 737 C CA . PRO A 1 93 ? 11.867 0.213 43.223 1.00 36.12 93 PRO A CA 1
ATOM 738 C C . PRO A 1 93 ? 12.358 -0.023 44.656 1.00 36.12 93 PRO A C 1
ATOM 740 O O . PRO A 1 93 ? 13.284 -0.800 44.882 1.00 36.12 93 PRO A O 1
ATOM 743 N N . GLN A 1 94 ? 11.728 0.634 45.631 1.00 29.14 94 GLN A N 1
ATOM 744 C CA . GLN A 1 94 ? 11.894 0.282 47.039 1.00 29.14 94 GLN A CA 1
ATOM 745 C C . GLN A 1 94 ? 10.979 -0.892 47.389 1.00 29.14 94 GLN 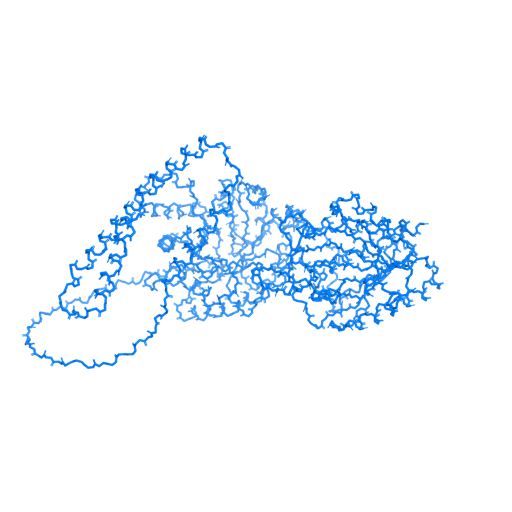A C 1
ATOM 747 O O . GLN A 1 94 ? 9.754 -0.789 47.339 1.00 29.14 94 GLN A O 1
ATOM 752 N N . ALA A 1 95 ? 11.612 -2.000 47.766 1.00 38.38 95 ALA A N 1
ATOM 753 C CA . ALA A 1 95 ? 11.022 -3.023 48.608 1.00 38.38 95 ALA A CA 1
ATOM 754 C C . ALA A 1 95 ? 10.755 -2.432 50.002 1.00 38.38 95 ALA A C 1
ATOM 756 O O . ALA A 1 95 ? 11.603 -1.733 50.556 1.00 38.38 95 ALA A O 1
ATOM 757 N N . GLY A 1 96 ? 9.582 -2.721 50.560 1.00 30.78 96 GLY A N 1
ATOM 758 C CA . GLY A 1 96 ? 9.178 -2.267 51.885 1.00 30.78 96 GLY A CA 1
ATOM 759 C C . GLY A 1 96 ? 8.338 -3.322 52.586 1.00 30.78 96 GLY A C 1
ATOM 760 O O . GLY A 1 96 ? 7.120 -3.349 52.457 1.00 30.78 96 GLY A O 1
ATOM 761 N N . SER A 1 97 ? 9.020 -4.190 53.324 1.00 34.81 97 SER A N 1
ATOM 762 C CA . SER A 1 97 ? 8.493 -4.916 54.474 1.00 34.81 97 SER A CA 1
ATOM 763 C C . SER A 1 97 ? 8.196 -3.934 55.612 1.00 34.81 97 SER A C 1
ATOM 765 O O . SER A 1 97 ? 9.076 -3.152 55.966 1.00 34.81 97 SER A O 1
ATOM 767 N N . ASN A 1 98 ? 7.015 -3.994 56.225 1.00 33.56 98 ASN A N 1
ATOM 768 C CA . ASN A 1 98 ? 6.867 -4.391 57.631 1.00 33.56 98 ASN A CA 1
ATOM 769 C C . ASN A 1 98 ? 5.474 -4.093 58.192 1.00 33.56 98 ASN A C 1
ATOM 771 O O . ASN A 1 98 ? 4.905 -3.020 58.019 1.00 33.56 98 ASN A O 1
ATOM 775 N N . GLN A 1 99 ? 5.014 -5.109 58.918 1.00 39.03 99 GLN A N 1
ATOM 776 C CA . GLN A 1 99 ? 4.153 -5.104 60.093 1.00 39.03 99 GLN A CA 1
ATOM 777 C C . GLN A 1 99 ? 3.908 -3.731 60.739 1.00 39.03 99 GLN A C 1
ATOM 779 O O . GLN A 1 99 ? 4.840 -3.059 61.180 1.00 39.03 99 GLN A O 1
ATOM 784 N N . ALA A 1 100 ? 2.632 -3.413 60.943 1.00 33.34 100 ALA A N 1
ATOM 785 C CA . ALA A 1 100 ? 2.199 -2.508 61.994 1.00 33.34 100 ALA A CA 1
ATOM 786 C C . ALA A 1 100 ? 1.006 -3.122 62.733 1.00 33.34 100 ALA A C 1
ATOM 788 O O . ALA A 1 100 ? 0.137 -3.757 62.141 1.00 33.34 100 ALA A O 1
ATOM 789 N N . LYS A 1 101 ? 1.078 -2.971 64.052 1.00 32.12 101 LYS A N 1
ATOM 790 C CA . LYS A 1 101 ? 0.304 -3.622 65.101 1.00 32.12 101 LYS A CA 1
ATOM 791 C C . LYS A 1 101 ? -1.170 -3.229 65.080 1.00 32.12 101 LYS A C 1
ATOM 793 O O . LYS A 1 101 ? -1.519 -2.065 64.915 1.00 32.12 101 LYS A O 1
ATOM 798 N N . GLU A 1 102 ? -1.988 -4.233 65.343 1.00 34.03 102 GLU A N 1
ATOM 799 C CA . GLU A 1 102 ? -3.415 -4.166 65.613 1.00 34.03 102 GLU A CA 1
ATOM 800 C C . GLU A 1 102 ? -3.650 -3.541 67.002 1.00 34.03 102 GLU A C 1
ATOM 802 O O . GLU A 1 102 ? -3.134 -4.024 68.012 1.00 34.03 102 GLU A O 1
ATOM 807 N N . GLN A 1 103 ? -4.395 -2.434 67.049 1.00 34.47 103 GLN A N 1
ATOM 808 C CA . GLN A 1 103 ? -4.993 -1.897 68.271 1.00 34.47 103 GLN A CA 1
ATOM 809 C C . GLN A 1 103 ? -6.512 -1.997 68.137 1.00 34.47 103 GLN A C 1
ATOM 811 O O . GLN A 1 103 ? -7.121 -1.380 67.267 1.00 34.47 103 GLN A O 1
ATOM 816 N N . VAL A 1 104 ? -7.086 -2.819 69.010 1.00 42.69 104 VAL A N 1
ATOM 817 C CA . VAL A 1 104 ? -8.514 -3.094 69.158 1.00 42.69 104 VAL A CA 1
ATOM 818 C C . VAL A 1 104 ? -9.181 -1.965 69.949 1.00 42.69 104 VAL A C 1
ATOM 820 O O . VAL A 1 104 ? -8.708 -1.603 71.026 1.00 42.69 104 VAL A O 1
ATOM 823 N N . ALA A 1 105 ? -10.309 -1.460 69.446 1.00 37.56 105 ALA A N 1
ATOM 824 C CA . ALA A 1 105 ? -11.317 -0.702 70.194 1.00 37.56 105 ALA A CA 1
ATOM 825 C C . ALA A 1 105 ? -12.712 -0.943 69.559 1.00 37.56 105 ALA A C 1
ATOM 827 O O . ALA A 1 105 ? -12.779 -1.390 68.413 1.00 37.56 105 ALA A O 1
ATOM 828 N N . PRO A 1 106 ? -13.816 -0.760 70.306 1.00 43.28 106 PRO A N 1
ATOM 829 C CA . PRO A 1 106 ? -14.885 -1.753 70.381 1.00 43.28 106 PRO A CA 1
ATOM 830 C C . PRO A 1 106 ? -16.002 -1.617 69.341 1.00 43.28 106 PRO A C 1
ATOM 832 O O . PRO A 1 106 ? -16.258 -0.562 68.764 1.00 43.28 106 PRO A O 1
ATOM 835 N N . ALA A 1 107 ? -16.679 -2.751 69.170 1.00 38.06 107 ALA A N 1
ATOM 836 C CA . ALA A 1 107 ? -17.786 -3.016 68.271 1.00 38.06 107 ALA A CA 1
ATOM 837 C C . ALA A 1 107 ? -18.943 -2.011 68.386 1.00 38.06 107 ALA A C 1
ATOM 839 O O . ALA A 1 107 ? -19.495 -1.785 69.463 1.00 38.06 107 ALA A O 1
ATOM 840 N N . THR A 1 108 ? -19.369 -1.508 67.229 1.00 40.53 108 THR A N 1
ATOM 841 C CA . THR A 1 108 ? -20.724 -1.007 66.999 1.00 40.53 108 THR A CA 1
ATOM 842 C C . THR A 1 108 ? -21.394 -1.912 65.969 1.00 40.53 108 THR A C 1
ATOM 844 O O . THR A 1 108 ? -20.816 -2.269 64.943 1.00 40.53 108 THR A O 1
ATOM 847 N N . THR A 1 109 ? -22.589 -2.367 66.320 1.00 45.00 109 THR A N 1
ATOM 848 C CA . THR A 1 109 ? -23.424 -3.327 65.598 1.00 45.00 109 THR A CA 1
ATOM 849 C C . THR A 1 109 ? -23.868 -2.754 64.244 1.00 45.00 109 THR A C 1
ATOM 851 O O . THR A 1 109 ? -24.463 -1.676 64.243 1.00 45.00 109 THR A O 1
ATOM 854 N N . PRO A 1 110 ? -23.650 -3.429 63.098 1.00 43.28 110 PRO A N 1
ATOM 855 C CA . PRO A 1 110 ? -24.259 -3.025 61.835 1.00 43.28 110 PRO A CA 1
ATOM 856 C C . PRO A 1 110 ? -25.636 -3.677 61.658 1.00 43.28 110 PRO A C 1
ATOM 858 O O . PRO A 1 110 ? -25.798 -4.884 61.845 1.00 43.28 110 PRO A O 1
ATOM 861 N N . GLU A 1 111 ? -26.612 -2.865 61.260 1.00 49.72 111 GLU A N 1
ATOM 862 C CA . GLU A 1 111 ? -27.910 -3.292 60.731 1.00 49.72 111 GLU A CA 1
ATOM 863 C C . GLU A 1 111 ? -27.756 -4.187 59.480 1.00 49.72 111 GLU A C 1
ATOM 865 O O . GLU A 1 111 ? -26.794 -4.035 58.717 1.00 49.72 111 GLU A O 1
ATOM 870 N N . PRO A 1 112 ? -28.704 -5.108 59.221 1.00 48.41 112 PRO A N 1
ATOM 871 C CA . PRO A 1 112 ? -28.616 -6.037 58.102 1.00 48.41 112 PRO A CA 1
ATOM 872 C C . PRO A 1 112 ? -28.918 -5.331 56.770 1.00 48.41 112 PRO A C 1
ATOM 874 O O . PRO A 1 112 ? -30.071 -5.075 56.426 1.00 48.41 112 PRO A O 1
ATOM 877 N N . MET A 1 113 ? -27.879 -5.058 55.974 1.00 39.56 113 MET A N 1
ATOM 878 C CA . MET A 1 113 ? -28.025 -4.738 54.549 1.00 39.56 113 MET A CA 1
ATOM 879 C C . MET A 1 113 ? -28.194 -6.020 53.723 1.00 39.56 113 MET A C 1
ATOM 881 O O . MET A 1 113 ? -27.281 -6.463 53.027 1.00 39.56 113 MET A O 1
ATOM 885 N N . ASP A 1 114 ? -29.398 -6.587 53.756 1.00 55.22 114 ASP A N 1
ATOM 886 C CA . ASP A 1 114 ? -29.867 -7.505 52.719 1.00 55.22 114 ASP A CA 1
ATOM 887 C C . ASP A 1 114 ? -30.462 -6.694 51.564 1.00 55.22 114 ASP A C 1
ATOM 889 O O . ASP A 1 114 ? -31.619 -6.277 51.602 1.00 55.22 114 ASP A O 1
ATOM 893 N N . LYS A 1 115 ? -29.645 -6.452 50.532 1.00 44.44 115 LYS A N 1
ATOM 894 C CA . LYS A 1 115 ? -30.068 -6.362 49.121 1.00 44.44 115 LYS A CA 1
ATOM 895 C C . LYS A 1 115 ? -28.837 -6.289 48.223 1.00 44.44 115 LYS A C 1
ATOM 897 O O . LYS A 1 115 ? -28.283 -5.229 47.941 1.00 44.44 115 LYS A O 1
ATOM 902 N N . LYS A 1 116 ? -28.427 -7.468 47.759 1.00 39.81 116 LYS A N 1
ATOM 903 C CA . LYS A 1 116 ? -27.511 -7.656 46.634 1.00 39.81 116 LYS A CA 1
ATOM 904 C C . LYS A 1 116 ? -28.050 -6.855 45.432 1.00 39.81 116 LYS A C 1
ATOM 906 O O . LYS A 1 116 ? -29.212 -7.057 45.080 1.00 39.81 116 LYS A O 1
ATOM 911 N N . PRO A 1 117 ? -27.269 -5.953 44.810 1.00 44.34 117 PRO A N 1
ATOM 912 C CA . PRO A 1 117 ? -27.710 -5.252 43.612 1.00 44.34 117 PRO A CA 1
ATOM 913 C C . PRO A 1 117 ? -28.038 -6.274 42.523 1.00 44.34 117 PRO A C 1
ATOM 915 O O . PRO A 1 117 ? -27.204 -7.125 42.207 1.00 44.34 117 PRO A O 1
ATOM 918 N N . GLU A 1 118 ? -29.251 -6.210 41.976 1.00 41.50 118 GLU A N 1
ATOM 919 C CA . GLU A 1 118 ? -29.654 -7.000 40.814 1.00 41.50 118 GLU A CA 1
ATOM 920 C C . GLU A 1 118 ? -28.683 -6.732 39.660 1.00 41.50 118 GLU A C 1
ATOM 922 O O . GLU A 1 118 ? -28.613 -5.634 39.098 1.00 41.50 118 GLU A O 1
ATOM 927 N N . GLU A 1 119 ? -27.900 -7.752 39.324 1.00 40.00 119 GLU A N 1
ATOM 928 C CA . GLU A 1 119 ? -26.982 -7.741 38.199 1.00 40.00 119 GLU A CA 1
ATOM 929 C C . GLU A 1 119 ? -27.815 -7.735 36.912 1.00 40.00 119 GLU A C 1
ATOM 931 O O . GLU A 1 119 ? -28.393 -8.741 36.500 1.00 40.00 119 GLU A O 1
ATOM 936 N N . LYS A 1 120 ? -27.945 -6.549 36.311 1.00 39.44 120 LYS A N 1
ATOM 937 C CA . LYS A 1 120 ? -28.692 -6.336 35.069 1.00 39.44 120 LYS A CA 1
ATOM 938 C C . LYS A 1 120 ? -28.173 -7.323 34.006 1.00 39.44 120 LYS A C 1
ATOM 940 O O . LYS A 1 120 ? -26.970 -7.302 33.729 1.00 39.44 120 LYS A O 1
ATOM 945 N N . PRO A 1 121 ? -29.029 -8.172 33.404 1.00 39.09 121 PRO A N 1
ATOM 946 C CA . PRO A 1 121 ? -28.577 -9.201 32.476 1.00 39.09 121 PRO A CA 1
ATOM 947 C C . PRO A 1 121 ? -27.807 -8.569 31.315 1.00 39.09 121 PRO A C 1
ATOM 949 O O . PRO A 1 121 ? -28.203 -7.528 30.779 1.00 39.09 121 PRO A O 1
ATOM 952 N N . ALA A 1 122 ? -26.686 -9.194 30.947 1.00 39.78 122 ALA A N 1
ATOM 953 C CA . ALA A 1 122 ? -25.876 -8.762 29.819 1.00 39.78 122 ALA A CA 1
ATOM 954 C C . ALA A 1 122 ? -26.772 -8.610 28.572 1.00 39.78 122 ALA A C 1
ATOM 956 O O . ALA A 1 122 ? -27.585 -9.499 28.303 1.00 39.78 122 ALA A O 1
ATOM 957 N N . PRO A 1 123 ? -26.671 -7.496 27.821 1.00 41.69 123 PRO A N 1
ATOM 958 C CA . PRO A 1 123 ? -27.504 -7.281 26.647 1.00 41.69 123 PRO A CA 1
ATOM 959 C C . PRO A 1 123 ? -27.344 -8.448 25.671 1.00 41.69 123 PRO A C 1
ATOM 961 O O . PRO A 1 123 ? -26.222 -8.858 25.370 1.00 41.69 123 PRO A O 1
ATOM 964 N N . ALA A 1 124 ? -28.481 -8.973 25.208 1.00 41.56 124 ALA A N 1
ATOM 965 C CA . ALA A 1 124 ? -28.548 -10.119 24.316 1.00 41.56 124 ALA A CA 1
ATOM 966 C C . ALA A 1 124 ? -27.620 -9.932 23.106 1.00 41.56 124 ALA A C 1
ATOM 968 O O . ALA A 1 124 ? -27.641 -8.902 22.427 1.00 41.56 124 ALA A O 1
ATOM 969 N N . GLU A 1 125 ? -26.793 -10.942 22.858 1.00 48.81 125 GLU A N 1
ATOM 970 C CA . GLU A 1 125 ? -25.881 -10.982 21.727 1.00 48.81 125 GLU A CA 1
ATOM 971 C C . GLU A 1 125 ? -26.684 -10.955 20.417 1.00 48.81 125 GLU A C 1
ATOM 973 O O . GLU A 1 125 ? -27.587 -11.768 20.202 1.00 48.81 125 GLU A O 1
ATOM 978 N N . VAL A 1 126 ? -26.387 -9.990 19.542 1.00 47.38 126 VAL A N 1
ATOM 979 C CA . VAL A 1 126 ? -27.027 -9.887 18.226 1.00 47.38 126 VAL A CA 1
ATOM 980 C C . VAL A 1 126 ? -26.606 -11.110 17.409 1.00 47.38 126 VAL A C 1
ATOM 982 O O . VAL A 1 126 ? -25.453 -11.206 16.991 1.00 47.38 126 VAL A O 1
ATOM 985 N N . LYS A 1 127 ? -27.525 -12.059 17.191 1.00 45.66 127 LYS A N 1
ATOM 986 C CA . LYS A 1 127 ? -27.285 -13.213 16.313 1.00 45.66 127 LYS A CA 1
ATOM 987 C C . LYS A 1 127 ? -27.041 -12.713 14.886 1.00 45.66 127 LYS A C 1
ATOM 989 O O . LYS A 1 127 ? -27.932 -12.122 14.282 1.00 45.66 127 LYS A O 1
ATOM 994 N N . ASP A 1 128 ? -25.840 -12.949 14.358 1.00 50.62 128 ASP A N 1
ATOM 995 C CA . ASP A 1 128 ? -25.500 -12.654 12.963 1.00 50.62 128 ASP A CA 1
ATOM 996 C C . ASP A 1 128 ? -26.270 -13.618 12.049 1.00 50.62 128 ASP A C 1
ATOM 998 O O . ASP A 1 128 ? -25.967 -14.809 11.981 1.00 50.62 128 ASP A O 1
ATOM 1002 N N . THR A 1 129 ? -27.313 -13.111 11.395 1.00 44.78 129 THR A N 1
ATOM 1003 C CA . THR A 1 129 ? -28.137 -13.852 10.428 1.00 44.78 129 THR A CA 1
ATOM 1004 C C . THR A 1 129 ? -27.581 -13.777 9.006 1.00 44.78 129 THR A C 1
ATOM 1006 O O . THR A 1 129 ? -28.170 -14.346 8.086 1.00 44.78 129 THR A O 1
ATOM 1009 N N . SER A 1 130 ? -26.451 -13.089 8.799 1.00 52.09 130 SER A N 1
ATOM 1010 C CA . SER A 1 130 ? -25.804 -13.006 7.491 1.00 52.09 130 SER A CA 1
ATOM 1011 C C . SER A 1 130 ? -25.274 -14.385 7.075 1.00 52.09 130 SER A C 1
ATOM 1013 O O . SER A 1 130 ? -24.843 -15.160 7.937 1.00 52.09 130 SER A O 1
ATOM 1015 N N . PRO A 1 131 ? -25.225 -14.700 5.764 1.00 52.84 131 PRO A N 1
ATOM 1016 C CA . PRO A 1 131 ? -24.471 -15.847 5.272 1.00 52.84 131 PRO A CA 1
ATOM 1017 C C . PRO A 1 131 ? -23.082 -15.852 5.910 1.00 52.84 131 PRO A C 1
ATOM 1019 O O . PRO A 1 131 ? -22.440 -14.803 5.997 1.00 52.84 131 PRO A O 1
ATOM 1022 N N . LYS A 1 132 ? -22.646 -17.011 6.406 1.00 55.41 132 LYS A N 1
ATOM 1023 C CA . LYS A 1 132 ? -21.430 -17.164 7.213 1.00 55.41 132 LYS A CA 1
ATOM 1024 C C . LYS A 1 132 ? -20.236 -16.487 6.511 1.00 55.41 132 LYS A C 1
ATOM 1026 O O . LYS A 1 132 ? -19.732 -17.008 5.525 1.00 55.41 132 LYS A O 1
ATOM 1031 N N . GLY A 1 133 ? -19.809 -15.322 7.012 1.00 68.12 133 GLY A N 1
ATOM 1032 C CA . GLY A 1 133 ? -18.688 -14.541 6.463 1.00 68.12 133 GLY A CA 1
ATOM 1033 C C . GLY A 1 133 ? -19.044 -13.303 5.622 1.00 68.12 133 GLY A C 1
ATOM 1034 O O . GLY A 1 133 ? -18.135 -12.591 5.209 1.00 68.12 133 GLY A O 1
ATOM 1035 N N . ALA A 1 134 ? -20.320 -12.984 5.388 1.00 84.19 134 ALA A N 1
ATOM 1036 C CA . ALA A 1 134 ? -20.698 -11.775 4.654 1.00 84.19 134 ALA A CA 1
ATOM 1037 C C . ALA A 1 134 ? -20.702 -10.518 5.553 1.00 84.19 134 ALA A C 1
ATOM 1039 O O . ALA A 1 134 ? -21.445 -10.416 6.535 1.00 84.19 134 ALA A O 1
ATOM 1040 N N . LEU A 1 135 ? -19.896 -9.514 5.190 1.00 91.69 135 LEU A N 1
ATOM 1041 C CA . LEU A 1 135 ? -19.858 -8.208 5.854 1.00 91.69 135 LEU A CA 1
ATOM 1042 C C . LEU A 1 135 ? -20.880 -7.196 5.301 1.00 91.69 135 LEU A C 1
ATOM 1044 O O . LEU A 1 135 ? -21.266 -6.249 5.996 1.00 91.69 135 LEU A O 1
ATOM 1048 N N . GLY A 1 136 ? -21.340 -7.403 4.065 1.00 94.69 136 GLY A N 1
ATOM 1049 C CA . GLY A 1 136 ? -22.198 -6.457 3.354 1.00 94.69 136 GLY A CA 1
ATOM 1050 C C . GLY A 1 136 ? -21.444 -5.186 2.945 1.00 94.69 136 GLY A C 1
ATOM 1051 O O . GLY A 1 136 ? -20.243 -5.218 2.683 1.00 94.69 136 GLY A O 1
ATOM 1052 N N . LYS A 1 137 ? -22.151 -4.058 2.860 1.00 97.38 137 LYS A N 1
ATOM 1053 C CA . LYS A 1 137 ? -21.558 -2.765 2.485 1.00 97.38 137 LYS A CA 1
ATOM 1054 C C . LYS A 1 137 ? -20.832 -2.138 3.675 1.00 97.38 137 LYS A C 1
ATOM 1056 O O . LYS A 1 137 ? -21.408 -2.069 4.760 1.00 97.38 137 LYS A O 1
ATOM 1061 N N . GLY A 1 138 ? -19.610 -1.667 3.464 1.00 97.75 138 GLY A N 1
ATOM 1062 C CA . GLY A 1 138 ? -18.767 -1.045 4.481 1.00 97.75 138 GLY A CA 1
ATOM 1063 C C . GLY A 1 138 ? -18.185 0.292 4.051 1.00 97.75 138 GLY A C 1
ATOM 1064 O O . GLY A 1 138 ? -18.148 0.615 2.862 1.00 97.75 138 GLY A O 1
ATOM 1065 N N . ALA A 1 139 ? -17.710 1.080 5.015 1.00 97.44 139 ALA A N 1
ATOM 1066 C CA . ALA A 1 139 ? -17.019 2.337 4.744 1.00 97.44 139 ALA A CA 1
ATOM 1067 C C . ALA A 1 139 ? -15.910 2.625 5.766 1.00 97.44 139 ALA A C 1
ATOM 1069 O O . ALA A 1 139 ? -16.071 2.377 6.962 1.00 97.44 139 ALA A O 1
ATOM 1070 N N . TRP A 1 140 ? -14.801 3.188 5.279 1.00 96.75 140 TRP A N 1
ATOM 1071 C CA . TRP A 1 140 ? -13.639 3.562 6.086 1.00 96.75 140 TRP A CA 1
ATOM 1072 C C . TRP A 1 140 ? -13.703 5.017 6.542 1.00 96.75 140 TRP A C 1
ATOM 1074 O O . TRP A 1 140 ? -13.834 5.932 5.722 1.00 96.75 140 TRP A O 1
ATOM 1084 N N . ILE A 1 141 ? -13.525 5.218 7.843 1.00 92.31 141 ILE A N 1
ATOM 1085 C CA . ILE A 1 141 ? -13.521 6.505 8.530 1.00 92.31 141 ILE A CA 1
ATOM 1086 C C . ILE A 1 141 ? -12.116 6.742 9.086 1.00 92.31 141 ILE A C 1
ATOM 1088 O O . ILE A 1 141 ? -11.702 6.105 10.056 1.00 92.31 141 ILE A O 1
ATOM 1092 N N . ILE A 1 142 ? -11.382 7.673 8.477 1.00 85.00 142 ILE A N 1
ATOM 1093 C CA . ILE A 1 142 ? -10.114 8.164 9.044 1.00 85.00 142 ILE A CA 1
ATOM 1094 C C . ILE A 1 142 ? -10.393 9.318 9.994 1.00 85.00 142 ILE A C 1
ATOM 1096 O O . ILE A 1 142 ? -9.884 9.356 11.109 1.00 85.00 142 ILE A O 1
ATOM 1100 N N . GLU A 1 143 ? -11.198 10.259 9.520 1.00 80.69 143 GLU A N 1
ATOM 1101 C CA . GLU A 1 143 ? -11.665 11.418 10.255 1.00 80.69 143 GLU A CA 1
ATOM 1102 C C . GLU A 1 143 ? -13.170 11.463 10.065 1.00 80.69 143 GLU A C 1
ATOM 1104 O O . GLU A 1 143 ? -13.702 11.084 9.015 1.00 80.69 143 GLU A O 1
ATOM 1109 N N . LEU A 1 144 ? -13.858 11.892 11.108 1.00 72.56 144 LEU A N 1
ATOM 1110 C CA . LEU A 1 144 ? -15.275 12.148 11.015 1.00 72.56 144 LEU A CA 1
ATOM 1111 C C . LEU A 1 144 ? -15.460 13.497 10.324 1.00 72.56 144 LEU A C 1
ATOM 1113 O O . LEU A 1 144 ? -14.977 14.513 10.815 1.00 72.56 144 LEU A O 1
ATOM 1117 N N . ASP A 1 145 ? -16.114 13.460 9.166 1.00 63.75 145 ASP A N 1
ATOM 1118 C CA . ASP A 1 145 ? -16.283 14.591 8.254 1.00 63.75 145 ASP A CA 1
ATOM 1119 C C . ASP A 1 145 ? -16.796 15.844 8.971 1.00 63.75 145 ASP A C 1
ATOM 1121 O O . ASP A 1 145 ? -17.918 15.861 9.474 1.00 63.75 145 ASP A O 1
ATOM 1125 N N . GLU A 1 146 ? -15.998 16.911 8.977 1.00 54.91 146 GLU A N 1
ATOM 1126 C CA . GLU A 1 146 ? -16.371 18.194 9.564 1.00 54.91 146 GLU A CA 1
ATOM 1127 C C . GLU A 1 146 ? -17.508 18.923 8.831 1.00 54.91 146 GLU A C 1
ATOM 1129 O O . GLU A 1 146 ? -18.141 19.805 9.419 1.00 54.91 146 GLU A O 1
ATOM 1134 N N . ALA A 1 147 ? -17.773 18.601 7.563 1.00 53.09 147 ALA A N 1
ATOM 1135 C CA . ALA A 1 147 ? -18.842 19.218 6.782 1.00 53.09 147 ALA A CA 1
ATOM 1136 C C . ALA A 1 147 ? -20.224 18.673 7.180 1.00 53.09 147 ALA A C 1
ATOM 1138 O O . ALA A 1 147 ? -21.192 19.431 7.260 1.00 53.09 147 ALA A O 1
ATOM 1139 N N . GLU A 1 148 ? -20.309 17.390 7.544 1.00 57.31 148 GLU A N 1
ATOM 1140 C CA . GLU A 1 148 ? -21.519 16.794 8.140 1.00 57.31 148 GLU A CA 1
ATOM 1141 C C . GLU A 1 148 ? -21.777 17.312 9.561 1.00 57.31 148 GLU A C 1
ATOM 1143 O O . GLU A 1 148 ? -22.888 17.206 10.082 1.00 57.31 148 GLU A O 1
ATOM 1148 N N . LEU A 1 149 ? -20.766 17.950 10.160 1.00 55.09 149 LEU A N 1
ATOM 1149 C CA . LEU A 1 149 ? -20.830 18.621 11.454 1.00 55.09 149 LEU A CA 1
ATOM 1150 C C . LEU A 1 149 ? -21.289 20.077 11.362 1.00 55.09 149 LEU A C 1
ATOM 1152 O O . LEU A 1 149 ? -21.232 20.757 12.378 1.00 55.09 149 LEU A O 1
ATOM 1156 N N . GLY A 1 150 ? -21.753 20.595 10.220 1.00 58.19 150 GLY A N 1
ATOM 1157 C CA . GLY A 1 150 ? -22.164 22.007 10.111 1.00 58.19 150 GLY A CA 1
ATOM 1158 C C . GLY A 1 150 ? -23.127 22.462 11.223 1.00 58.19 150 GLY A C 1
ATOM 1159 O O . GLY A 1 150 ? -22.946 23.532 11.802 1.00 58.19 150 GLY A O 1
ATOM 1160 N N . GLN A 1 151 ? -24.085 21.605 11.599 1.00 58.31 151 GLN A N 1
ATOM 1161 C CA . GLN A 1 151 ? -24.986 21.838 12.739 1.00 58.31 151 GLN A CA 1
ATOM 1162 C C . GLN A 1 151 ? -24.360 21.455 14.091 1.00 58.31 151 GLN A C 1
ATOM 1164 O O . GLN A 1 151 ? -24.621 22.097 15.104 1.00 58.31 151 GLN A O 1
ATOM 1169 N N . VAL A 1 152 ? -23.489 20.444 14.112 1.00 67.25 152 VAL A N 1
ATOM 1170 C CA . VAL A 1 152 ? -22.823 19.944 15.325 1.00 67.25 152 VAL A CA 1
ATOM 1171 C C . VAL A 1 152 ? -21.751 20.916 15.840 1.00 67.25 152 VAL A C 1
ATOM 1173 O O . VAL A 1 152 ? -21.559 21.034 17.045 1.00 67.25 152 VAL A O 1
ATOM 1176 N N . LYS A 1 153 ? -21.090 21.678 14.958 1.00 67.69 153 LYS A N 1
ATOM 1177 C CA . LYS A 1 153 ? -20.086 22.702 15.303 1.00 67.69 153 LYS A CA 1
ATOM 1178 C C . LYS A 1 153 ? -20.661 23.832 16.158 1.00 67.69 153 LYS A C 1
ATOM 1180 O O . LYS A 1 153 ? -19.915 24.462 16.900 1.00 67.69 153 LYS A O 1
ATOM 1185 N N . GLN A 1 154 ? -21.971 24.069 16.073 1.00 77.00 154 GLN A N 1
ATOM 1186 C CA . GLN A 1 154 ? -22.663 25.070 16.888 1.00 77.00 154 GLN A CA 1
ATOM 1187 C C . GLN A 1 154 ? -22.898 24.594 18.334 1.00 77.00 154 GLN A C 1
ATOM 1189 O O . GLN A 1 154 ? -23.178 25.408 19.215 1.00 77.00 154 GLN A O 1
ATOM 1194 N N . ILE A 1 155 ? -22.756 23.290 18.607 1.00 81.81 155 ILE A N 1
ATOM 1195 C CA . ILE A 1 155 ? -22.893 22.724 19.951 1.00 81.81 155 ILE A CA 1
ATOM 1196 C C . ILE A 1 155 ? -21.614 23.024 20.739 1.00 81.81 155 ILE A C 1
ATOM 1198 O O . ILE A 1 155 ? -20.561 22.416 20.525 1.00 81.81 155 ILE A O 1
ATOM 1202 N N . LYS A 1 156 ? -21.703 23.988 21.662 1.00 87.44 156 LYS A N 1
ATOM 1203 C CA . LYS A 1 156 ? -20.570 24.414 22.497 1.00 87.44 156 LYS A CA 1
ATOM 1204 C C . LYS A 1 156 ? -20.082 23.292 23.412 1.00 87.44 156 LYS A C 1
ATOM 1206 O O . LYS A 1 156 ? -18.873 23.085 23.506 1.00 87.44 156 LYS A O 1
ATOM 1211 N N . ASP A 1 157 ? -21.011 22.555 24.015 1.00 90.12 157 ASP A N 1
ATOM 1212 C CA . ASP A 1 157 ? -20.704 21.438 24.905 1.00 90.12 157 ASP A CA 1
ATOM 1213 C C . ASP A 1 157 ? -19.983 20.294 24.153 1.00 90.12 157 ASP A C 1
ATOM 1215 O O . ASP A 1 157 ? -20.534 19.771 23.179 1.00 90.12 157 ASP A O 1
ATOM 1219 N N . PRO A 1 158 ? -18.743 19.928 24.535 1.00 86.38 158 PRO A N 1
ATOM 1220 C CA . PRO A 1 158 ? -17.966 18.902 23.840 1.00 86.38 158 PRO A CA 1
ATOM 1221 C C . PRO A 1 158 ? -18.621 17.517 23.841 1.00 86.38 158 PRO A C 1
ATOM 1223 O O . PRO A 1 158 ? -18.573 16.833 22.818 1.00 86.38 158 PRO A O 1
ATOM 1226 N N . GLU A 1 159 ? -19.256 17.120 24.946 1.00 87.19 159 GLU A N 1
ATOM 1227 C CA . GLU A 1 159 ? -19.883 15.800 25.080 1.00 87.19 159 GLU A CA 1
ATOM 1228 C C . GLU A 1 159 ? -21.133 15.694 24.201 1.00 87.19 159 GLU A C 1
ATOM 1230 O O . GLU A 1 159 ? -21.228 14.799 23.360 1.00 87.19 159 GLU A O 1
ATOM 1235 N N . ALA A 1 160 ? -22.048 16.666 24.282 1.00 88.00 160 ALA A N 1
ATOM 1236 C CA . ALA A 1 160 ? -23.223 16.712 23.414 1.00 88.00 160 ALA A CA 1
ATOM 1237 C C . ALA A 1 160 ? -22.847 16.772 21.924 1.00 88.00 160 ALA A C 1
ATOM 1239 O O . ALA A 1 160 ? -23.522 16.173 21.080 1.00 88.00 160 ALA A O 1
ATOM 1240 N N . ARG A 1 161 ? -21.756 17.469 21.588 1.00 86.75 161 ARG A N 1
ATOM 1241 C CA . ARG A 1 161 ? -21.207 17.526 20.228 1.00 86.75 161 ARG A CA 1
ATOM 1242 C C . ARG A 1 161 ? -20.714 16.162 19.756 1.00 86.75 161 ARG A C 1
ATOM 1244 O O . ARG A 1 161 ? -21.074 15.754 18.650 1.00 86.75 161 ARG A O 1
ATOM 1251 N N . GLN A 1 162 ? -19.953 15.448 20.580 1.00 87.56 162 GLN A N 1
ATOM 1252 C CA . GLN A 1 162 ? -19.525 14.084 20.277 1.00 87.56 162 GLN A CA 1
ATOM 1253 C C . GLN A 1 162 ? -20.729 13.160 20.063 1.00 87.56 162 GLN A C 1
ATOM 1255 O O . GLN A 1 162 ? -20.808 12.478 19.039 1.00 87.56 162 GLN A O 1
ATOM 1260 N N . SER A 1 163 ? -21.710 13.190 20.966 1.00 89.12 163 SER A N 1
ATOM 1261 C CA . SER A 1 163 ? -22.906 12.358 20.839 1.00 89.12 163 SER A CA 1
ATOM 1262 C C . SER A 1 163 ? -23.721 12.674 19.588 1.00 89.12 163 SER A C 1
ATOM 1264 O O . SER A 1 163 ? -24.227 11.768 18.919 1.00 89.12 163 SER A O 1
ATOM 1266 N N . ALA A 1 164 ? -23.848 13.952 19.222 1.00 89.25 164 ALA A N 1
ATOM 1267 C CA . ALA A 1 164 ? -24.514 14.355 17.986 1.00 89.25 164 ALA A CA 1
ATOM 1268 C C . ALA A 1 164 ? -23.763 13.848 16.744 1.00 89.25 164 ALA A C 1
ATOM 1270 O O . ALA A 1 164 ? -24.385 13.343 15.805 1.00 89.25 164 ALA A O 1
ATOM 1271 N N . GLN A 1 165 ? -22.432 13.913 16.761 1.00 87.50 165 GLN A N 1
ATOM 1272 C CA . GLN A 1 165 ? -21.578 13.390 15.699 1.00 87.50 165 GLN A CA 1
ATOM 1273 C C . GLN A 1 165 ? -21.720 11.870 15.543 1.00 87.50 165 GLN A C 1
ATOM 1275 O O . GLN A 1 165 ? -21.939 11.391 14.429 1.00 87.50 165 GLN A O 1
ATOM 1280 N N . VAL A 1 166 ? -21.683 11.107 16.640 1.00 92.06 166 VAL A N 1
ATOM 1281 C CA . VAL A 1 166 ? -21.907 9.652 16.613 1.00 92.06 166 VAL A CA 1
ATOM 1282 C C . VAL A 1 166 ? -23.278 9.319 16.017 1.00 92.06 166 VAL A C 1
ATOM 1284 O O . VAL A 1 166 ? -23.379 8.477 15.119 1.00 92.06 166 VAL A O 1
ATOM 1287 N N . LYS A 1 167 ? -24.337 10.016 16.449 1.00 92.38 167 LYS A N 1
ATOM 1288 C CA . LYS A 1 167 ? -25.691 9.836 15.900 1.00 92.38 167 LYS A CA 1
ATOM 1289 C C . LYS A 1 167 ? -25.743 10.109 14.396 1.00 92.38 167 LYS A C 1
ATOM 1291 O O . LYS A 1 167 ? -26.368 9.335 13.670 1.00 92.38 167 LYS A O 1
ATOM 1296 N N . ALA A 1 168 ? -25.076 11.161 13.919 1.00 91.19 168 ALA A N 1
ATOM 1297 C CA . ALA A 1 168 ? -25.028 11.505 12.498 1.00 91.19 168 ALA A CA 1
ATOM 1298 C C . ALA A 1 168 ? -24.345 10.412 11.659 1.00 91.19 168 ALA A C 1
ATOM 1300 O O . ALA A 1 168 ? -24.879 10.004 10.624 1.00 91.19 168 ALA A O 1
ATOM 1301 N N . VAL A 1 169 ? -23.218 9.872 12.137 1.00 92.75 169 VAL A N 1
ATOM 1302 C CA . VAL A 1 169 ? -22.501 8.767 11.476 1.00 92.75 169 VAL A CA 1
ATOM 1303 C C . VAL A 1 169 ? -23.392 7.537 11.356 1.00 92.75 169 VAL A C 1
ATOM 1305 O O . VAL A 1 169 ? -23.545 6.985 10.266 1.00 92.75 169 VAL A O 1
ATOM 1308 N N . VAL A 1 170 ? -24.035 7.131 12.454 1.00 95.56 170 VAL A N 1
ATOM 1309 C CA . VAL A 1 170 ? -24.922 5.959 12.472 1.00 95.56 170 VAL A CA 1
ATOM 1310 C C . VAL A 1 170 ? -26.135 6.168 11.564 1.00 95.56 170 VAL A C 1
ATOM 1312 O O . VAL A 1 170 ? -26.495 5.269 10.802 1.00 95.56 170 VAL A O 1
ATOM 1315 N N . ALA A 1 171 ? -26.744 7.356 11.580 1.00 94.94 171 ALA A N 1
ATOM 1316 C CA . ALA A 1 171 ? -27.865 7.687 10.705 1.00 94.94 171 ALA A CA 1
ATOM 1317 C C . ALA A 1 171 ? -27.471 7.622 9.221 1.00 94.94 171 ALA A C 1
ATOM 1319 O O . ALA A 1 171 ? -28.192 7.034 8.411 1.00 94.94 171 ALA A O 1
ATOM 1320 N N . LYS A 1 172 ? -26.300 8.158 8.857 1.00 94.94 172 LYS A N 1
ATOM 1321 C CA . LYS A 1 172 ? -25.772 8.081 7.489 1.00 94.94 172 LYS A CA 1
ATOM 1322 C C . LYS A 1 172 ? -25.431 6.650 7.080 1.00 94.94 172 LYS A C 1
ATOM 1324 O O . LYS A 1 172 ? -25.739 6.260 5.952 1.00 94.94 172 LYS A O 1
ATOM 1329 N N . ALA A 1 173 ? -24.850 5.858 7.978 1.00 96.31 173 ALA A N 1
ATOM 1330 C CA . ALA A 1 173 ? -24.564 4.451 7.724 1.00 96.31 173 ALA A CA 1
ATOM 1331 C C . ALA A 1 173 ? -25.859 3.665 7.447 1.00 96.31 173 ALA A C 1
ATOM 1333 O O . ALA A 1 173 ? -25.951 2.990 6.420 1.00 96.31 173 ALA A O 1
ATOM 1334 N N . LYS A 1 174 ? -26.906 3.854 8.269 1.00 96.62 174 LYS A N 1
ATOM 1335 C CA . LYS A 1 174 ? -28.243 3.280 8.025 1.00 96.62 174 LYS A CA 1
ATOM 1336 C C . LYS A 1 174 ? -28.837 3.736 6.694 1.00 96.62 174 LYS A C 1
ATOM 1338 O O . LYS A 1 174 ? -29.266 2.901 5.903 1.00 96.62 174 LYS A O 1
ATOM 1343 N N . LYS A 1 175 ? -28.825 5.046 6.414 1.00 96.06 175 LYS A N 1
ATOM 1344 C CA . LYS A 1 175 ? -29.376 5.635 5.178 1.00 96.06 175 LYS A CA 1
ATOM 1345 C C . LYS A 1 175 ? -28.763 5.033 3.910 1.00 96.06 175 LYS A C 1
ATOM 1347 O O . LYS A 1 175 ? -29.445 4.917 2.895 1.00 96.06 175 LYS A O 1
ATOM 1352 N N . ASN A 1 176 ? -27.485 4.659 3.953 1.00 96.06 176 ASN A N 1
ATOM 1353 C CA . ASN A 1 176 ? -26.783 4.051 2.818 1.00 96.06 176 ASN A CA 1
ATOM 1354 C C . ASN A 1 176 ? -26.770 2.508 2.862 1.00 96.06 176 ASN A C 1
ATOM 1356 O O . ASN A 1 176 ? -26.182 1.860 1.991 1.00 96.06 176 ASN A O 1
ATOM 1360 N N . GLY A 1 177 ? -27.452 1.907 3.842 1.00 96.31 177 GLY A N 1
ATOM 1361 C CA . GLY A 1 177 ? -27.549 0.460 4.012 1.00 96.31 177 GLY A CA 1
ATOM 1362 C C . GLY A 1 177 ? -26.201 -0.198 4.297 1.00 96.31 177 GLY A C 1
ATOM 1363 O O . GLY A 1 177 ? -25.929 -1.270 3.761 1.00 96.31 177 GLY A O 1
ATOM 1364 N N . LEU A 1 178 ? -25.329 0.461 5.063 1.00 97.44 178 LEU A N 1
ATOM 1365 C CA . LEU A 1 178 ? -24.057 -0.126 5.475 1.00 97.44 178 LEU A CA 1
ATOM 1366 C C . LEU A 1 178 ? -24.294 -1.200 6.542 1.00 97.44 178 LEU A C 1
ATOM 1368 O O . LEU A 1 178 ? -25.015 -0.969 7.509 1.00 97.44 178 LEU A O 1
ATOM 1372 N N . GLY A 1 179 ? -23.659 -2.359 6.372 1.00 96.44 179 GLY A N 1
ATOM 1373 C CA . GLY A 1 179 ? -23.622 -3.432 7.370 1.00 96.44 179 GLY A CA 1
ATOM 1374 C C . GLY A 1 179 ? -22.453 -3.296 8.347 1.00 96.44 179 GLY A C 1
ATOM 1375 O O . GLY A 1 179 ? -22.452 -3.927 9.408 1.00 96.44 179 GLY A O 1
ATOM 1376 N N . HIS A 1 180 ? -21.449 -2.482 8.007 1.00 97.94 180 HIS A N 1
ATOM 1377 C CA . HIS A 1 180 ? -20.330 -2.191 8.893 1.00 97.94 180 HIS A CA 1
ATOM 1378 C C . HIS A 1 180 ? -19.661 -0.840 8.605 1.00 97.94 180 HIS A C 1
ATOM 1380 O O . HIS A 1 180 ? -19.814 -0.261 7.531 1.00 97.94 180 HIS A O 1
ATOM 1386 N N . ILE A 1 181 ? -18.894 -0.349 9.575 1.00 97.50 181 ILE A N 1
ATOM 1387 C CA . ILE A 1 181 ? -17.956 0.769 9.429 1.00 97.50 181 ILE A CA 1
ATOM 1388 C C . ILE A 1 181 ? -16.590 0.378 9.997 1.00 97.50 181 ILE A C 1
ATOM 1390 O O . ILE A 1 181 ? -16.500 -0.467 10.890 1.00 97.50 181 ILE A O 1
ATOM 1394 N N . ILE A 1 182 ? -15.531 0.994 9.475 1.00 98.12 182 ILE A N 1
ATOM 1395 C CA . ILE A 1 182 ? -14.143 0.742 9.875 1.00 98.12 182 ILE A CA 1
ATOM 1396 C C . ILE A 1 182 ? -13.528 2.080 10.294 1.00 98.12 182 ILE A C 1
ATOM 1398 O O . ILE A 1 182 ? -13.317 2.950 9.451 1.00 98.12 182 ILE A O 1
ATOM 1402 N N . VAL A 1 183 ? -13.279 2.273 11.589 1.00 96.69 183 VAL A N 1
ATOM 1403 C CA . VAL A 1 183 ? -12.841 3.549 12.179 1.00 96.69 183 VAL A CA 1
ATOM 1404 C C . VAL A 1 183 ? -11.386 3.493 12.633 1.00 96.69 183 VAL A C 1
ATOM 1406 O O . VAL A 1 183 ? -10.947 2.515 13.239 1.00 96.69 183 VAL A O 1
ATOM 1409 N N . LYS A 1 184 ? -10.609 4.538 12.329 1.00 95.81 184 LYS A N 1
ATOM 1410 C CA . LYS A 1 184 ? -9.189 4.585 12.691 1.00 95.81 184 LYS A CA 1
ATOM 1411 C C . LYS A 1 184 ? -9.028 4.791 14.190 1.00 95.81 184 LYS A C 1
ATOM 1413 O O . LYS A 1 184 ? -9.279 5.880 14.693 1.00 95.81 184 LYS A O 1
ATOM 1418 N N . THR A 1 185 ? -8.563 3.767 14.895 1.00 96.06 185 THR A N 1
ATOM 1419 C CA . THR A 1 185 ? -8.359 3.804 16.354 1.00 96.06 185 THR A CA 1
ATOM 1420 C C . THR A 1 185 ? -6.890 3.822 16.741 1.00 96.06 185 THR A C 1
ATOM 1422 O O . THR A 1 185 ? -6.555 4.185 17.868 1.00 96.06 185 THR A O 1
ATOM 1425 N N . ALA A 1 186 ? -6.004 3.432 15.824 1.00 95.12 186 ALA A N 1
ATOM 1426 C CA . ALA A 1 186 ? -4.576 3.380 16.077 1.00 95.12 186 ALA A CA 1
ATOM 1427 C C . ALA A 1 186 ? -3.748 3.842 14.875 1.00 95.12 186 ALA A C 1
ATOM 1429 O O . ALA A 1 186 ? -4.177 3.849 13.716 1.00 95.12 186 ALA A O 1
ATOM 1430 N N . HIS A 1 187 ? -2.520 4.234 15.175 1.00 93.50 187 HIS A N 1
ATOM 1431 C CA . HIS A 1 187 ? -1.474 4.454 14.200 1.00 93.50 187 HIS A CA 1
ATOM 1432 C C . HIS A 1 187 ? -0.194 3.869 14.783 1.00 93.50 187 HIS A C 1
ATOM 1434 O O . HIS A 1 187 ? 0.390 4.435 15.709 1.00 93.50 187 HIS A O 1
ATOM 1440 N N . PHE A 1 188 ? 0.192 2.706 14.259 1.00 92.19 188 PHE A N 1
ATOM 1441 C CA . PHE A 1 188 ? 1.268 1.876 14.791 1.00 92.19 188 PHE A CA 1
ATOM 1442 C C . PHE A 1 188 ? 0.916 1.401 16.213 1.00 92.19 188 PHE A C 1
ATOM 1444 O O . PHE A 1 188 ? -0.249 1.114 16.489 1.00 92.19 188 PHE A O 1
ATOM 1451 N N . GLY A 1 189 ? 1.878 1.352 17.134 1.00 90.19 189 GLY A N 1
ATOM 1452 C CA . GLY A 1 189 ? 1.645 1.006 18.543 1.00 90.19 189 GLY A CA 1
ATOM 1453 C C . GLY A 1 189 ? 0.994 2.112 19.389 1.00 90.19 189 GLY A C 1
ATOM 1454 O O . GLY A 1 189 ? 1.194 2.141 20.601 1.00 90.19 189 GLY A O 1
ATOM 1455 N N . LYS A 1 190 ? 0.286 3.080 18.784 1.00 92.38 190 LYS A N 1
ATOM 1456 C CA . LYS A 1 190 ? -0.268 4.250 19.492 1.00 92.38 190 LYS A CA 1
ATOM 1457 C C . LYS A 1 190 ? -1.735 4.520 19.137 1.00 92.38 190 LYS A C 1
ATOM 1459 O O . LYS A 1 190 ? -2.125 4.306 17.988 1.00 92.38 190 LYS A O 1
ATOM 1464 N N . PRO A 1 191 ? -2.538 5.060 20.074 1.00 90.62 191 PRO A N 1
ATOM 1465 C CA . PRO A 1 191 ? -3.896 5.520 19.783 1.00 90.62 191 PRO A CA 1
ATOM 1466 C C . PRO A 1 191 ? -3.915 6.628 18.726 1.00 90.62 191 PRO A C 1
ATOM 1468 O O . PRO A 1 191 ? -3.006 7.458 18.670 1.00 90.62 191 PRO A O 1
ATOM 1471 N N . TYR A 1 192 ? -4.963 6.664 17.904 1.00 87.81 192 TYR A N 1
ATOM 1472 C CA . TYR A 1 192 ? -5.139 7.700 16.890 1.00 87.81 192 TYR A CA 1
ATOM 1473 C C . TYR A 1 192 ? -5.933 8.894 17.429 1.00 87.81 192 TYR A C 1
ATOM 1475 O O . TYR A 1 192 ? -7.016 8.726 17.977 1.00 87.81 192 TYR A O 1
ATOM 1483 N N . GLY A 1 193 ? -5.402 10.108 17.257 1.00 78.25 193 GLY A N 1
ATOM 1484 C CA . GLY A 1 193 ? -5.959 11.312 17.885 1.00 78.25 193 GLY A CA 1
ATOM 1485 C C . GLY A 1 193 ? -7.315 11.770 17.336 1.00 78.25 193 GLY A C 1
ATOM 1486 O O . GLY A 1 193 ? -8.120 12.291 18.098 1.00 78.25 193 GLY A O 1
ATOM 1487 N N . SER A 1 194 ? -7.603 11.562 16.044 1.00 76.69 194 SER A N 1
ATOM 1488 C CA . SER A 1 194 ? -8.838 12.079 15.422 1.00 76.69 194 SER A CA 1
ATOM 1489 C C . SER A 1 194 ? -10.095 11.258 15.738 1.00 76.69 194 SER A C 1
ATOM 1491 O O . SER A 1 194 ? -11.191 11.665 15.365 1.00 76.69 194 SER A O 1
ATOM 1493 N N . CYS A 1 195 ? -9.954 10.111 16.409 1.00 81.94 195 CYS A N 1
ATOM 1494 C CA . CYS A 1 195 ? -11.069 9.358 16.977 1.00 81.94 195 CYS A CA 1
ATOM 1495 C C . CYS A 1 195 ? -10.721 8.987 18.425 1.00 81.94 195 CYS A C 1
ATOM 1497 O O . CYS A 1 195 ? -10.137 7.926 18.672 1.00 81.94 195 CYS A O 1
ATOM 1499 N N . PRO A 1 196 ? -11.025 9.879 19.382 1.00 86.38 196 PRO A N 1
ATOM 1500 C CA . PRO A 1 196 ? -10.738 9.635 20.784 1.00 86.38 196 PRO A CA 1
ATOM 1501 C C . PRO A 1 196 ? -11.404 8.350 21.313 1.00 86.38 196 PRO A C 1
ATOM 1503 O O . PRO A 1 196 ? -12.455 7.940 20.808 1.00 86.38 196 PRO A O 1
ATOM 1506 N N . PRO A 1 197 ? -10.829 7.691 22.336 1.00 89.25 197 PRO A N 1
ATOM 1507 C CA . PRO A 1 197 ? -11.343 6.427 22.870 1.00 89.25 197 PRO A CA 1
ATOM 1508 C C . PRO A 1 197 ? -12.825 6.450 23.268 1.00 89.25 197 PRO A C 1
ATOM 1510 O O . PRO A 1 197 ? -13.546 5.487 23.022 1.00 89.25 197 PRO A O 1
ATOM 1513 N N . GLU A 1 198 ? -13.281 7.532 23.886 1.00 90.06 198 GLU A N 1
ATOM 1514 C CA . GLU A 1 198 ? -14.663 7.760 24.302 1.00 90.06 198 GLU A CA 1
ATOM 1515 C C . GLU A 1 198 ? -15.621 7.800 23.108 1.00 90.06 198 GLU A C 1
ATOM 1517 O O . GLU A 1 198 ? -16.634 7.102 23.112 1.00 90.06 198 GLU A O 1
ATOM 1522 N N . MET A 1 199 ? -15.238 8.503 22.043 1.00 90.25 199 MET A N 1
ATOM 1523 C CA . MET A 1 199 ? -15.990 8.570 20.797 1.00 90.25 199 MET A CA 1
ATOM 1524 C C . MET A 1 199 ? -16.038 7.206 20.107 1.00 90.25 199 MET A C 1
ATOM 1526 O O . MET A 1 199 ? -17.095 6.794 19.636 1.00 90.25 199 MET A O 1
ATOM 1530 N N . ALA A 1 200 ? -14.919 6.475 20.068 1.00 93.06 200 ALA A N 1
ATOM 1531 C CA . ALA A 1 200 ? -14.877 5.132 19.493 1.00 93.06 200 ALA A CA 1
ATOM 1532 C C . ALA A 1 200 ? -15.795 4.155 20.252 1.00 93.06 200 ALA A C 1
ATOM 1534 O O . ALA A 1 200 ? -16.513 3.377 19.620 1.00 93.06 200 ALA A O 1
ATOM 1535 N N . ARG A 1 201 ? -15.820 4.224 21.594 1.00 94.94 201 ARG A N 1
ATOM 1536 C CA . ARG A 1 201 ? -16.738 3.435 22.437 1.00 94.94 201 ARG A CA 1
ATOM 1537 C C . ARG A 1 201 ? -18.196 3.757 22.136 1.00 94.94 201 ARG A C 1
ATOM 1539 O O . ARG A 1 201 ? -18.980 2.847 21.865 1.00 94.94 201 ARG A O 1
ATOM 1546 N N . GLU A 1 202 ? -18.543 5.041 22.158 1.00 95.12 202 GLU A N 1
ATOM 1547 C CA . GLU A 1 202 ? -19.906 5.508 21.907 1.00 95.12 202 GLU A CA 1
ATOM 1548 C C . GLU A 1 202 ? -20.372 5.126 20.494 1.00 95.12 202 GLU A C 1
ATOM 1550 O O . GLU A 1 202 ? -21.484 4.628 20.310 1.00 95.12 202 GLU A O 1
ATOM 1555 N N . LEU A 1 203 ? -19.491 5.259 19.498 1.00 94.62 203 LEU A N 1
ATOM 1556 C CA . LEU A 1 203 ? -19.754 4.846 18.125 1.00 94.62 203 LEU A CA 1
ATOM 1557 C C . LEU A 1 203 ? -19.984 3.337 18.011 1.00 94.62 203 LEU A C 1
ATOM 1559 O O . LEU A 1 203 ? -20.927 2.921 17.339 1.00 94.62 203 LEU A O 1
ATOM 1563 N N . GLY A 1 204 ? -19.159 2.517 18.667 1.00 95.12 204 GLY A N 1
ATOM 1564 C CA . GLY A 1 204 ? -19.329 1.065 18.695 1.00 95.12 204 GLY A CA 1
ATOM 1565 C C . GLY A 1 204 ? -20.675 0.642 19.289 1.00 95.12 204 GLY A C 1
ATOM 1566 O O . GLY A 1 204 ? -21.382 -0.182 18.707 1.00 95.12 204 GLY A O 1
ATOM 1567 N N . GLU A 1 205 ? -21.074 1.245 20.411 1.00 96.38 205 GLU A N 1
ATOM 1568 C CA . GLU A 1 205 ? -22.370 0.977 21.039 1.00 96.38 205 GLU A CA 1
ATOM 1569 C C . GLU A 1 205 ? -23.544 1.419 20.152 1.00 96.38 205 GLU A C 1
ATOM 1571 O O . GLU A 1 205 ? -24.491 0.654 19.938 1.00 96.38 205 GLU A O 1
ATOM 1576 N N . ALA A 1 206 ? -23.478 2.633 19.600 1.00 96.62 206 ALA A N 1
ATOM 1577 C CA . ALA A 1 206 ? -24.523 3.177 18.743 1.00 96.62 206 ALA A CA 1
ATOM 1578 C C . ALA A 1 206 ? -24.674 2.379 17.435 1.00 96.62 206 ALA A C 1
ATOM 1580 O O . ALA A 1 206 ? -25.799 2.126 16.999 1.00 96.62 206 ALA A O 1
ATOM 1581 N N . CYS A 1 207 ? -23.566 1.920 16.842 1.00 96.50 207 CYS A N 1
ATOM 1582 C CA . CYS A 1 207 ? -23.579 1.031 15.680 1.00 96.50 207 CYS A CA 1
ATOM 1583 C C . CYS A 1 207 ? -24.239 -0.312 16.006 1.00 96.50 207 CYS A C 1
ATOM 1585 O O . CYS A 1 207 ? -25.131 -0.744 15.276 1.00 96.50 207 CYS A O 1
ATOM 1587 N N . ARG A 1 208 ? -23.897 -0.939 17.138 1.00 94.56 208 ARG A N 1
ATOM 1588 C CA . ARG A 1 208 ? -24.496 -2.223 17.532 1.00 94.56 208 ARG A CA 1
ATOM 1589 C C . ARG A 1 208 ? -26.006 -2.116 17.744 1.00 94.56 208 ARG A C 1
ATOM 1591 O O . ARG A 1 208 ? -26.748 -2.941 17.217 1.00 94.56 208 ARG A O 1
ATOM 1598 N N . LYS A 1 209 ? -26.479 -1.061 18.424 1.00 96.19 209 LYS A N 1
ATOM 1599 C CA . LYS A 1 209 ? -27.922 -0.750 18.560 1.00 96.19 209 LYS A CA 1
ATOM 1600 C C . LYS A 1 209 ? -28.606 -0.525 17.206 1.00 96.19 209 LYS A C 1
ATOM 1602 O O . LYS A 1 209 ? -29.815 -0.689 17.075 1.00 96.19 209 LYS A O 1
ATOM 1607 N N . ALA A 1 210 ? -27.838 -0.129 16.198 1.00 95.81 210 ALA A N 1
ATOM 1608 C CA . ALA A 1 210 ? -28.288 0.082 14.834 1.00 95.81 210 ALA A CA 1
ATOM 1609 C C . ALA A 1 210 ? -28.220 -1.166 13.938 1.00 95.81 210 ALA A C 1
ATOM 1611 O O . ALA A 1 210 ? -28.649 -1.064 12.789 1.00 95.81 210 ALA A O 1
ATOM 1612 N N . GLY A 1 211 ? -27.709 -2.302 14.428 1.00 95.06 211 GLY A N 1
ATOM 1613 C CA . GLY A 1 211 ? -27.456 -3.492 13.609 1.00 95.06 211 GLY A CA 1
ATOM 1614 C C . GLY A 1 211 ? -26.260 -3.340 12.659 1.00 95.06 211 GLY A C 1
ATOM 1615 O O . GLY A 1 211 ? -26.186 -4.032 11.650 1.00 95.06 211 GLY A O 1
ATOM 1616 N N . ILE A 1 212 ? -25.341 -2.418 12.957 1.00 96.44 212 ILE A N 1
ATOM 1617 C CA . ILE A 1 212 ? -24.142 -2.122 12.166 1.00 96.44 212 ILE A CA 1
ATOM 1618 C C . ILE A 1 212 ? -22.925 -2.579 12.966 1.00 96.44 212 ILE A C 1
ATOM 1620 O O . ILE A 1 212 ? -22.793 -2.252 14.144 1.00 96.44 212 ILE A O 1
ATOM 1624 N N . ARG A 1 213 ? -22.007 -3.310 12.332 1.00 97.06 213 ARG A N 1
ATOM 1625 C CA . ARG A 1 213 ? -20.735 -3.682 12.971 1.00 97.06 213 ARG A CA 1
ATOM 1626 C C . ARG A 1 213 ? -19.752 -2.515 12.933 1.00 97.06 213 ARG A C 1
ATOM 1628 O O . ARG A 1 213 ? -19.620 -1.853 11.907 1.00 97.06 213 ARG A O 1
ATOM 1635 N N . CYS A 1 214 ? -19.019 -2.292 14.013 1.00 97.38 214 CYS A N 1
ATOM 1636 C CA . CYS A 1 214 ? -17.971 -1.277 14.072 1.00 97.38 214 CYS A CA 1
ATOM 1637 C C . CYS A 1 214 ? -16.609 -1.942 14.285 1.00 97.38 214 CYS A C 1
ATOM 1639 O O . CYS A 1 214 ? -16.386 -2.586 15.308 1.00 97.38 214 CYS A O 1
ATOM 1641 N N . PHE A 1 215 ? -15.699 -1.797 13.323 1.00 98.44 215 PHE A N 1
ATOM 1642 C CA . PHE A 1 215 ? -14.328 -2.301 13.404 1.00 98.44 215 PHE A CA 1
ATOM 1643 C C . PHE A 1 215 ? -13.367 -1.159 13.713 1.00 98.44 215 PHE A C 1
ATOM 1645 O O . PHE A 1 215 ? -13.459 -0.096 13.103 1.00 98.44 215 PHE A O 1
ATOM 1652 N N . GLY A 1 216 ? -12.407 -1.391 14.606 1.00 97.94 216 GLY A N 1
ATOM 1653 C CA . GLY A 1 216 ? -11.234 -0.525 14.705 1.00 97.94 216 GLY A CA 1
ATOM 1654 C C . GLY A 1 216 ? -10.250 -0.834 13.580 1.00 97.94 216 GLY A C 1
ATOM 1655 O O . GLY A 1 216 ? -10.251 -1.939 13.039 1.00 97.94 216 GLY A O 1
ATOM 1656 N N . TYR A 1 217 ? -9.379 0.103 13.234 1.00 98.12 217 TYR A N 1
ATOM 1657 C CA . TYR A 1 217 ? -8.221 -0.200 12.400 1.00 98.12 217 TYR A CA 1
ATOM 1658 C C . TYR A 1 217 ? -7.006 0.648 12.762 1.00 98.12 217 TYR A C 1
ATOM 1660 O O . TYR A 1 217 ? -7.122 1.733 13.347 1.00 98.12 217 TYR A O 1
ATOM 1668 N N . GLY A 1 218 ? -5.838 0.163 12.352 1.00 97.00 218 GLY A N 1
ATOM 1669 C CA . GLY A 1 218 ? -4.595 0.913 12.443 1.00 97.00 218 GLY A CA 1
ATOM 1670 C C . GLY A 1 218 ? -3.551 0.443 11.444 1.00 97.00 218 GLY A C 1
ATOM 1671 O O . GLY A 1 218 ? -3.443 -0.748 11.151 1.00 97.00 218 GLY A O 1
ATOM 1672 N N . ARG A 1 219 ? -2.780 1.410 10.935 1.00 96.25 219 ARG A N 1
ATOM 1673 C CA . ARG A 1 219 ? -1.579 1.157 10.125 1.00 96.25 219 ARG A CA 1
ATOM 1674 C C . ARG A 1 219 ? -0.530 0.491 11.004 1.00 96.25 219 ARG A C 1
ATOM 1676 O O . ARG A 1 219 ? -0.324 0.970 12.117 1.00 96.25 219 ARG A O 1
ATOM 1683 N N . ILE A 1 220 ? 0.120 -0.556 10.514 1.00 96.75 220 ILE A N 1
ATOM 1684 C CA . ILE A 1 220 ? 1.149 -1.298 11.259 1.00 96.75 220 ILE A CA 1
ATOM 1685 C C . ILE A 1 220 ? 2.547 -1.092 10.677 1.00 96.75 220 ILE A C 1
ATOM 1687 O O . ILE A 1 220 ? 2.697 -0.917 9.466 1.00 96.75 220 ILE A O 1
ATOM 1691 N N . LEU A 1 221 ? 3.567 -1.111 11.542 1.00 95.56 221 LEU A N 1
ATOM 1692 C CA . LEU A 1 221 ? 4.979 -1.079 11.137 1.00 95.56 221 LEU A CA 1
ATOM 1693 C C . LEU A 1 221 ? 5.660 -2.424 11.339 1.00 95.56 221 LEU A C 1
ATOM 1695 O O . LEU A 1 221 ? 6.671 -2.671 10.682 1.00 95.56 221 LEU A O 1
ATOM 1699 N N . ALA A 1 222 ? 5.125 -3.266 12.229 1.00 95.94 222 ALA A N 1
ATOM 1700 C CA . ALA A 1 222 ? 5.782 -4.461 12.737 1.00 95.94 222 ALA A CA 1
ATOM 1701 C C . ALA A 1 222 ? 7.159 -4.169 13.372 1.00 95.94 222 ALA A C 1
ATOM 1703 O O . ALA A 1 222 ? 8.077 -4.985 13.271 1.00 95.94 222 ALA A O 1
ATOM 1704 N N . ASP A 1 223 ? 7.306 -3.003 14.012 1.00 90.81 223 ASP A N 1
ATOM 1705 C CA . ASP A 1 223 ? 8.535 -2.611 14.725 1.00 90.81 223 ASP A CA 1
ATOM 1706 C C . ASP A 1 223 ? 8.458 -2.902 16.226 1.00 90.81 223 ASP A C 1
ATOM 1708 O O . ASP A 1 223 ? 9.451 -3.320 16.818 1.00 90.81 223 ASP A O 1
ATOM 1712 N N . ASP A 1 224 ? 7.274 -2.741 16.819 1.00 94.12 224 ASP A N 1
ATOM 1713 C CA . ASP A 1 224 ? 6.992 -3.051 18.220 1.00 94.12 224 ASP A CA 1
ATOM 1714 C C . ASP A 1 224 ? 5.790 -3.997 18.273 1.00 94.12 224 ASP A C 1
ATOM 1716 O O . ASP A 1 224 ? 4.636 -3.581 18.139 1.00 94.12 224 ASP A O 1
ATOM 1720 N N . ALA A 1 225 ? 6.082 -5.295 18.372 1.00 95.12 225 ALA A N 1
ATOM 1721 C CA . ALA A 1 225 ? 5.059 -6.323 18.266 1.00 95.12 225 ALA A CA 1
ATOM 1722 C C . ALA A 1 225 ? 4.035 -6.240 19.407 1.00 95.12 225 ALA A C 1
ATOM 1724 O O . ALA A 1 225 ? 2.834 -6.356 19.164 1.00 95.12 225 ALA A O 1
ATOM 1725 N N . ASP A 1 226 ? 4.499 -5.974 20.626 1.00 93.06 226 ASP A N 1
ATOM 1726 C CA . ASP A 1 226 ? 3.644 -5.935 21.808 1.00 93.06 226 ASP A CA 1
ATOM 1727 C C . ASP A 1 226 ? 2.728 -4.707 21.762 1.00 93.06 226 ASP A C 1
ATOM 1729 O O . ASP A 1 226 ? 1.510 -4.824 21.920 1.00 93.06 226 ASP A O 1
ATOM 1733 N N . ALA A 1 227 ? 3.277 -3.524 21.462 1.00 94.81 227 ALA A N 1
ATOM 1734 C CA . ALA A 1 227 ? 2.476 -2.304 21.397 1.00 94.81 227 ALA A CA 1
ATOM 1735 C C . ALA A 1 227 ? 1.437 -2.343 20.263 1.00 94.81 227 ALA A C 1
ATOM 1737 O O . ALA A 1 227 ? 0.297 -1.903 20.443 1.00 94.81 227 ALA A O 1
ATOM 1738 N N . GLU A 1 228 ? 1.801 -2.870 19.089 1.00 97.50 228 GLU A N 1
ATOM 1739 C CA . GLU A 1 228 ? 0.882 -2.995 17.950 1.00 97.50 228 GLU A CA 1
ATOM 1740 C C . GLU A 1 228 ? -0.211 -4.051 18.202 1.00 97.50 228 GLU A C 1
ATOM 1742 O O . GLU A 1 228 ? -1.375 -3.821 17.852 1.00 97.50 228 GLU A O 1
ATOM 1747 N N . ALA A 1 229 ? 0.115 -5.165 18.869 1.00 98.19 229 ALA A N 1
ATOM 1748 C CA . ALA A 1 229 ? -0.870 -6.159 19.293 1.00 98.19 229 ALA A CA 1
ATOM 1749 C C . ALA A 1 229 ? -1.844 -5.593 20.337 1.00 98.19 229 ALA A C 1
ATOM 1751 O O . ALA A 1 229 ? -3.063 -5.760 20.209 1.00 98.19 229 ALA A O 1
ATOM 1752 N N . GLU A 1 230 ? -1.342 -4.860 21.335 1.00 97.00 230 GLU A N 1
ATOM 1753 C CA . GLU A 1 230 ? -2.180 -4.248 22.368 1.00 97.00 230 GLU A CA 1
ATOM 1754 C C . GLU A 1 230 ? -3.166 -3.221 21.798 1.00 97.00 230 GLU A C 1
ATOM 1756 O O . GLU A 1 230 ? -4.286 -3.117 22.301 1.00 97.00 230 GLU A O 1
ATOM 1761 N N . MET A 1 231 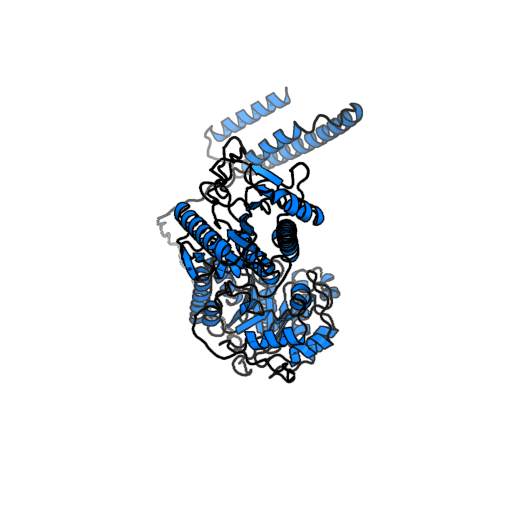? -2.837 -2.508 20.713 1.00 97.94 231 MET A N 1
ATOM 1762 C CA . MET A 1 231 ? -3.807 -1.621 20.052 1.00 97.94 231 MET A CA 1
ATOM 1763 C C . MET A 1 231 ? -4.993 -2.391 19.459 1.00 97.94 231 MET A C 1
ATOM 1765 O O . MET A 1 231 ? -6.144 -1.976 19.635 1.00 97.94 231 MET A O 1
ATOM 1769 N N . ALA A 1 232 ? -4.740 -3.536 18.819 1.00 98.44 232 ALA A N 1
ATOM 1770 C CA . ALA A 1 232 ? -5.798 -4.393 18.290 1.00 98.44 232 ALA A CA 1
ATOM 1771 C C . ALA A 1 232 ? -6.657 -4.994 19.415 1.00 98.44 232 ALA A C 1
ATOM 1773 O O . ALA A 1 232 ? -7.891 -4.946 19.355 1.00 98.44 232 ALA A O 1
ATOM 1774 N N . LYS A 1 233 ? -6.024 -5.502 20.484 1.00 98.31 233 LYS A N 1
ATOM 1775 C CA . LYS A 1 233 ? -6.738 -6.026 21.661 1.00 98.31 233 LYS A CA 1
ATOM 1776 C C . LYS A 1 233 ? -7.566 -4.938 22.335 1.00 98.31 233 LYS A C 1
ATOM 1778 O O . LYS A 1 233 ? -8.739 -5.159 22.622 1.00 98.31 233 LYS A O 1
ATOM 1783 N N . ARG A 1 234 ? -7.002 -3.745 22.550 1.00 97.44 234 ARG A N 1
ATOM 1784 C CA . ARG A 1 234 ? -7.699 -2.595 23.147 1.00 97.44 234 ARG A CA 1
ATOM 1785 C C . ARG A 1 234 ? -8.943 -2.214 22.354 1.00 97.44 234 ARG A C 1
ATOM 1787 O O . ARG A 1 234 ? -9.972 -1.930 22.964 1.00 97.44 234 ARG A O 1
ATOM 1794 N N . ALA A 1 235 ? -8.871 -2.217 21.023 1.00 97.75 235 ALA A N 1
ATOM 1795 C CA . ALA A 1 235 ? -10.020 -1.902 20.182 1.00 97.75 235 ALA A CA 1
ATOM 1796 C C . ALA A 1 235 ? -11.193 -2.871 20.415 1.00 97.75 235 ALA A C 1
ATOM 1798 O O . ALA A 1 235 ? -12.340 -2.446 20.537 1.00 97.75 235 ALA A O 1
ATOM 1799 N N . MET A 1 236 ? -10.913 -4.169 20.532 1.00 98.06 236 MET A N 1
ATOM 1800 C CA . MET A 1 236 ? -11.949 -5.202 20.656 1.00 98.06 236 MET A CA 1
ATOM 1801 C C . MET A 1 236 ? -12.381 -5.492 22.099 1.00 98.06 236 MET A C 1
ATOM 1803 O O . MET A 1 236 ? -13.500 -5.963 22.319 1.00 98.06 236 MET A O 1
ATOM 1807 N N . ARG A 1 237 ? -11.511 -5.232 23.083 1.00 96.75 237 ARG A N 1
ATOM 1808 C CA . ARG A 1 237 ? -11.769 -5.463 24.510 1.00 96.75 237 ARG A CA 1
ATOM 1809 C C . ARG A 1 237 ? -13.022 -4.695 24.953 1.00 96.75 237 ARG A C 1
ATOM 1811 O O . ARG A 1 237 ? -13.191 -3.551 24.524 1.00 96.75 237 ARG A O 1
ATOM 1818 N N . PRO A 1 238 ? -13.901 -5.272 25.794 1.00 94.50 238 PRO A N 1
ATOM 1819 C CA . PRO A 1 238 ? -15.087 -4.573 26.278 1.00 94.50 238 PRO A CA 1
ATOM 1820 C C . PRO A 1 238 ? -14.755 -3.224 26.930 1.00 94.50 238 PRO A C 1
ATOM 1822 O O . PRO A 1 238 ? -13.728 -3.072 27.591 1.00 94.50 238 PRO A O 1
ATOM 1825 N N . ALA A 1 239 ? -15.652 -2.247 26.776 1.00 91.44 239 ALA A N 1
ATOM 1826 C CA . ALA A 1 239 ? -15.492 -0.915 27.363 1.00 91.44 239 ALA A CA 1
ATOM 1827 C C . ALA A 1 239 ? -15.335 -0.960 28.894 1.00 91.44 239 ALA A C 1
ATOM 1829 O O . ALA A 1 239 ? -14.500 -0.243 29.441 1.00 91.44 239 ALA A O 1
ATOM 1830 N N . ARG A 1 240 ? -16.080 -1.852 29.565 1.00 91.31 240 ARG A N 1
ATOM 1831 C CA . ARG A 1 240 ? -15.993 -2.080 31.019 1.00 91.31 240 ARG A CA 1
ATOM 1832 C C . ARG A 1 240 ? -14.616 -2.567 31.492 1.00 91.31 240 ARG A C 1
ATOM 1834 O O . ARG A 1 240 ? -14.262 -2.323 32.634 1.00 91.31 240 ARG A O 1
ATOM 1841 N N . ASP A 1 241 ? -13.827 -3.163 30.596 1.00 92.12 241 ASP A N 1
ATOM 1842 C CA . ASP A 1 241 ? -12.485 -3.690 30.881 1.00 92.12 241 ASP A CA 1
ATOM 1843 C C . ASP A 1 241 ? -11.382 -2.744 30.351 1.00 92.12 241 ASP A C 1
ATOM 1845 O O . ASP A 1 241 ? -10.253 -3.156 30.068 1.00 92.12 241 ASP A O 1
ATOM 1849 N N . GLY A 1 242 ? -11.718 -1.466 30.130 1.00 87.50 242 GLY A N 1
ATOM 1850 C CA . GLY A 1 242 ? -10.792 -0.437 29.644 1.00 87.50 242 GLY A CA 1
ATOM 1851 C C . GLY A 1 242 ? -10.535 -0.449 28.131 1.00 87.50 242 GLY A C 1
ATOM 1852 O O . GLY A 1 242 ? -9.646 0.260 27.652 1.00 87.50 242 GLY A O 1
ATOM 1853 N N . GLY A 1 243 ? -11.290 -1.237 27.360 1.00 93.94 243 GLY A N 1
ATOM 1854 C CA . GLY A 1 243 ? -11.205 -1.276 25.898 1.00 93.94 243 GLY A CA 1
ATOM 1855 C C . GLY A 1 243 ? -12.105 -0.265 25.177 1.00 93.94 243 GLY A C 1
ATOM 1856 O O . GLY A 1 243 ? -12.623 0.687 25.770 1.00 93.94 243 GLY A O 1
ATOM 1857 N N . LEU A 1 244 ? -12.283 -0.470 23.867 1.00 96.25 244 LEU A N 1
ATOM 1858 C CA . LEU A 1 244 ? -13.201 0.314 23.025 1.00 96.25 244 LEU A CA 1
ATOM 1859 C C . LEU A 1 244 ? -14.516 -0.421 22.714 1.00 96.25 244 LEU A C 1
ATOM 1861 O O . LEU A 1 244 ? -15.472 0.191 22.252 1.00 96.25 244 LEU A O 1
ATOM 1865 N N . GLY A 1 245 ? -14.594 -1.725 22.983 1.00 96.00 245 GLY A N 1
ATOM 1866 C CA . GLY A 1 245 ? -15.798 -2.530 22.794 1.00 96.00 245 GLY A CA 1
ATOM 1867 C C . GLY A 1 245 ? -16.216 -2.725 21.335 1.00 96.00 245 GLY A C 1
ATOM 1868 O O . GLY A 1 245 ? -17.387 -3.027 21.096 1.00 96.00 245 GLY A O 1
ATOM 1869 N N . LEU A 1 246 ? -15.302 -2.566 20.372 1.00 97.62 246 LEU A N 1
ATOM 1870 C CA . LEU A 1 246 ? -15.577 -2.706 18.938 1.00 97.62 246 LEU A CA 1
ATOM 1871 C C . LEU A 1 246 ? -15.768 -4.177 18.540 1.00 97.62 246 LEU A C 1
ATOM 1873 O O . LEU A 1 246 ? -15.399 -5.094 19.274 1.00 97.62 246 LEU A O 1
ATOM 1877 N N . ASP A 1 247 ? -16.393 -4.429 17.393 1.00 97.31 247 ASP A N 1
ATOM 1878 C CA . ASP A 1 247 ? -16.775 -5.773 16.929 1.00 97.31 247 ASP A CA 1
ATOM 1879 C C . ASP A 1 247 ? -15.621 -6.527 16.250 1.00 97.31 247 ASP A C 1
ATOM 1881 O O . ASP A 1 247 ? -15.653 -7.753 16.117 1.00 97.31 247 ASP A O 1
ATOM 1885 N N . GLY A 1 248 ? -14.557 -5.812 15.896 1.00 98.12 248 GLY A N 1
ATOM 1886 C CA . GLY A 1 248 ? -13.345 -6.395 15.350 1.00 98.12 248 GLY A CA 1
ATOM 1887 C C . GLY A 1 248 ? -12.237 -5.373 15.138 1.00 98.12 248 GLY A C 1
ATOM 1888 O O . GLY A 1 248 ? -12.368 -4.204 15.514 1.00 98.12 248 GLY A O 1
ATOM 1889 N N . TYR A 1 249 ? -11.152 -5.825 14.515 1.00 98.62 249 TYR A N 1
ATOM 1890 C CA . TYR A 1 249 ? -10.009 -4.985 14.172 1.00 98.62 249 TYR A CA 1
ATOM 1891 C C . TYR A 1 249 ? -9.466 -5.299 12.776 1.00 98.62 249 TYR A C 1
ATOM 1893 O O . TYR A 1 249 ? -9.404 -6.465 12.385 1.00 98.62 249 TYR A O 1
ATOM 1901 N N . VAL A 1 250 ? -9.060 -4.271 12.033 1.00 98.75 250 VAL A N 1
ATOM 1902 C CA . VAL A 1 250 ? -8.425 -4.403 10.718 1.00 98.75 250 VAL A CA 1
ATOM 1903 C C . VAL A 1 250 ? -6.986 -3.893 10.776 1.00 98.75 250 VAL A C 1
ATOM 1905 O O . VAL A 1 250 ? -6.729 -2.741 11.125 1.00 98.75 250 VAL A O 1
ATOM 1908 N N . PHE A 1 251 ? -6.033 -4.745 10.408 1.00 98.62 251 PHE A N 1
ATOM 1909 C CA . PHE A 1 251 ? -4.635 -4.352 10.247 1.00 98.62 251 PHE A CA 1
ATOM 1910 C C . PHE A 1 251 ? -4.425 -3.714 8.875 1.00 98.62 251 PHE A C 1
ATOM 1912 O O . PHE A 1 251 ? -4.607 -4.377 7.857 1.00 98.62 251 PHE A O 1
ATOM 1919 N N . ASP A 1 252 ? -4.039 -2.442 8.829 1.00 98.25 252 ASP A N 1
ATOM 1920 C CA . ASP A 1 252 ? -3.644 -1.776 7.585 1.00 98.25 252 ASP A CA 1
ATOM 1921 C C . ASP A 1 252 ? -2.145 -2.022 7.340 1.00 98.25 252 ASP A C 1
ATOM 1923 O O . ASP A 1 252 ? -1.271 -1.362 7.912 1.00 98.25 252 ASP A O 1
ATOM 1927 N N . ALA A 1 253 ? -1.863 -3.069 6.564 1.00 97.56 253 ALA A N 1
ATOM 1928 C CA . ALA A 1 253 ? -0.541 -3.633 6.331 1.00 97.56 253 ALA A CA 1
ATOM 1929 C C . ALA A 1 253 ? -0.022 -3.210 4.950 1.00 97.56 253 ALA A C 1
ATOM 1931 O O . ALA A 1 253 ? -0.434 -3.763 3.931 1.00 97.56 253 ALA A O 1
ATOM 1932 N N . GLU A 1 254 ? 0.901 -2.249 4.894 1.00 95.12 254 GLU A N 1
ATOM 1933 C CA . GLU A 1 254 ? 1.430 -1.713 3.631 1.00 95.12 254 GLU A CA 1
ATOM 1934 C C . GLU A 1 254 ? 2.941 -1.976 3.457 1.00 95.12 254 GLU A C 1
ATOM 1936 O O . GLU A 1 254 ? 3.437 -3.077 3.690 1.00 95.12 254 GLU A O 1
ATOM 1941 N N . GLY A 1 255 ? 3.696 -1.010 2.927 1.00 91.62 255 GLY A N 1
ATOM 1942 C CA . GLY A 1 255 ? 5.095 -1.200 2.545 1.00 91.62 255 GLY A CA 1
ATOM 1943 C C . GLY A 1 255 ? 6.027 -1.393 3.739 1.00 91.62 255 GLY A C 1
ATOM 1944 O O . GLY A 1 255 ? 7.064 -2.032 3.597 1.00 91.62 255 GLY A O 1
ATOM 1945 N N . GLU A 1 256 ? 5.648 -0.870 4.899 1.00 92.94 256 GLU A N 1
ATOM 1946 C CA . GLU A 1 256 ? 6.450 -0.820 6.120 1.00 92.94 256 GLU A CA 1
ATOM 1947 C C . GLU A 1 256 ? 6.664 -2.184 6.766 1.00 92.94 256 GLU A C 1
ATOM 1949 O O . GLU A 1 256 ? 7.683 -2.391 7.421 1.00 92.94 256 GLU A O 1
ATOM 1954 N N . VAL A 1 257 ? 5.743 -3.124 6.544 1.00 94.31 257 VAL A N 1
ATOM 1955 C CA . VAL A 1 257 ? 5.846 -4.490 7.074 1.00 94.31 257 VAL A CA 1
ATOM 1956 C C . VAL A 1 257 ? 6.611 -5.437 6.145 1.00 94.31 257 VAL A C 1
ATOM 1958 O O . VAL A 1 257 ? 6.823 -6.603 6.483 1.00 94.31 257 VAL A O 1
ATOM 1961 N N . LYS A 1 258 ? 7.045 -4.971 4.964 1.00 91.81 258 LYS A N 1
ATOM 1962 C CA . LYS A 1 258 ? 7.806 -5.805 4.024 1.00 91.81 258 LYS A CA 1
ATOM 1963 C C . LYS A 1 258 ? 9.117 -6.263 4.663 1.00 91.81 258 LYS A C 1
ATOM 1965 O O . LYS A 1 258 ? 9.883 -5.454 5.177 1.00 91.81 258 LYS A O 1
ATOM 1970 N N . GLY A 1 259 ? 9.378 -7.569 4.609 1.00 89.56 259 GLY A N 1
ATOM 1971 C CA . GLY A 1 259 ? 10.560 -8.179 5.228 1.00 89.56 259 GLY A CA 1
ATOM 1972 C C . GLY A 1 259 ? 10.508 -8.314 6.758 1.00 89.56 259 GLY A C 1
ATOM 1973 O O . GLY A 1 259 ? 11.491 -8.759 7.343 1.00 89.56 259 GLY A O 1
ATOM 1974 N N . LYS A 1 260 ? 9.383 -7.984 7.410 1.00 93.62 260 LYS A N 1
ATOM 1975 C CA . LYS A 1 260 ? 9.203 -8.072 8.873 1.00 93.62 260 LYS A CA 1
ATOM 1976 C C . LYS A 1 260 ? 8.247 -9.194 9.295 1.00 93.62 260 LYS A C 1
ATOM 1978 O O . LYS A 1 260 ? 7.559 -9.083 10.307 1.00 93.62 260 LYS A O 1
ATOM 1983 N N . ASP A 1 261 ? 8.217 -10.286 8.529 1.00 93.44 261 ASP A N 1
ATOM 1984 C CA . ASP A 1 261 ? 7.292 -11.413 8.730 1.00 93.44 261 ASP A CA 1
ATOM 1985 C C . ASP A 1 261 ? 7.308 -11.955 10.167 1.00 93.44 261 ASP A C 1
ATOM 1987 O O . ASP A 1 261 ? 6.257 -12.138 10.772 1.00 93.44 261 ASP A O 1
ATOM 1991 N N . LYS A 1 262 ? 8.497 -12.111 10.764 1.00 92.88 262 LYS A N 1
ATOM 1992 C CA . LYS A 1 262 ? 8.633 -12.583 12.149 1.00 92.88 262 LYS A CA 1
ATOM 1993 C C . LYS A 1 262 ? 7.848 -11.713 13.139 1.00 92.88 262 LYS A C 1
ATOM 1995 O O . LYS A 1 262 ? 7.101 -12.251 13.950 1.00 92.88 262 LYS A O 1
ATOM 2000 N N . ASN A 1 263 ? 8.003 -10.391 13.074 1.00 93.81 263 ASN A N 1
ATOM 2001 C CA . ASN A 1 263 ? 7.319 -9.477 13.992 1.00 93.81 263 ASN A CA 1
ATOM 2002 C C . ASN A 1 263 ? 5.821 -9.407 13.693 1.00 93.81 263 ASN A C 1
ATOM 2004 O O . ASN A 1 263 ? 5.015 -9.428 14.617 1.00 93.81 263 ASN A O 1
ATOM 2008 N N . LEU A 1 264 ? 5.442 -9.396 12.412 1.00 97.56 264 LEU A N 1
ATOM 2009 C CA . LEU A 1 264 ? 4.038 -9.445 12.014 1.00 97.56 264 LEU A CA 1
ATOM 2010 C C . LEU A 1 264 ? 3.344 -10.705 12.552 1.00 97.56 264 LEU A C 1
ATOM 2012 O O . LEU A 1 264 ? 2.233 -10.631 13.071 1.00 97.56 264 LEU A O 1
ATOM 2016 N N . ARG A 1 265 ? 4.020 -11.855 12.477 1.00 98.06 265 ARG A N 1
ATOM 2017 C CA . ARG A 1 265 ? 3.530 -13.121 13.022 1.00 98.06 265 ARG A CA 1
ATOM 2018 C C . ARG A 1 265 ? 3.357 -13.064 14.535 1.00 98.06 265 ARG A C 1
ATOM 2020 O O . ARG A 1 265 ? 2.346 -13.550 15.022 1.00 98.06 265 ARG A O 1
ATOM 2027 N N . LEU A 1 266 ? 4.300 -12.461 15.266 1.00 97.50 266 LEU A N 1
ATOM 2028 C CA . LEU A 1 266 ? 4.182 -12.278 16.718 1.00 97.50 266 LEU A CA 1
ATOM 2029 C C . LEU A 1 266 ? 2.947 -11.444 17.078 1.00 97.50 266 LEU A C 1
ATOM 2031 O O . LEU A 1 266 ? 2.145 -11.895 17.891 1.00 97.50 266 LEU A O 1
ATOM 2035 N N . ILE A 1 267 ? 2.745 -10.303 16.404 1.00 98.44 267 ILE A N 1
ATOM 2036 C CA . ILE A 1 267 ? 1.562 -9.445 16.594 1.00 98.44 267 ILE A CA 1
ATOM 2037 C C . ILE A 1 267 ? 0.280 -10.257 16.399 1.00 98.44 267 ILE A C 1
ATOM 2039 O O . ILE A 1 267 ? -0.606 -10.283 17.252 1.00 98.44 267 ILE A O 1
ATOM 2043 N N . LEU A 1 268 ? 0.166 -10.927 15.253 1.00 98.56 268 LEU A N 1
ATOM 2044 C CA . LEU A 1 268 ? -1.062 -11.609 14.864 1.00 98.56 268 LEU A CA 1
ATOM 2045 C C . LEU A 1 268 ? -1.337 -12.858 15.710 1.00 98.56 268 LEU A C 1
ATOM 2047 O O . LEU A 1 268 ? -2.493 -13.106 16.059 1.00 98.56 268 LEU A O 1
ATOM 2051 N N . ALA A 1 269 ? -0.301 -13.617 16.072 1.00 98.12 269 ALA A N 1
ATOM 2052 C CA . ALA A 1 269 ? -0.424 -14.789 16.932 1.00 98.12 269 ALA A CA 1
ATOM 2053 C C . ALA A 1 269 ? -0.868 -14.409 18.348 1.00 98.12 269 ALA A C 1
ATOM 2055 O O . ALA A 1 269 ? -1.760 -15.057 18.900 1.00 98.12 269 ALA A O 1
ATOM 2056 N N . ASP A 1 270 ? -0.308 -13.337 18.908 1.00 98.25 270 ASP A N 1
ATOM 2057 C CA . ASP A 1 270 ? -0.694 -12.820 20.220 1.00 98.25 270 ASP A CA 1
ATOM 2058 C C . ASP A 1 270 ? -2.166 -12.368 20.232 1.00 98.25 270 ASP A C 1
ATOM 2060 O O . ASP A 1 270 ? -2.971 -12.826 21.049 1.00 98.25 270 ASP A O 1
ATOM 2064 N N . VAL A 1 271 ? -2.579 -11.568 19.242 1.00 98.50 271 VAL A N 1
ATOM 2065 C CA . VAL A 1 271 ? -3.981 -11.134 19.126 1.00 98.50 271 VAL A CA 1
ATOM 2066 C C . VAL A 1 271 ? -4.917 -12.328 18.912 1.00 98.50 271 VAL A C 1
ATOM 2068 O O . VAL A 1 271 ? -5.984 -12.384 19.525 1.00 98.50 271 VAL A O 1
ATOM 2071 N N . LYS A 1 272 ? -4.538 -13.317 18.092 1.00 97.69 272 LYS A N 1
ATOM 2072 C CA . LYS A 1 272 ? -5.348 -14.525 17.861 1.00 97.69 272 LYS A CA 1
ATOM 2073 C C . LYS A 1 272 ? -5.491 -15.379 19.123 1.00 97.69 272 LYS A C 1
ATOM 2075 O O . LYS A 1 272 ? -6.587 -15.874 19.392 1.00 97.69 272 LYS A O 1
ATOM 2080 N N . SER A 1 273 ? -4.415 -15.532 19.894 1.00 97.25 273 SER A N 1
ATOM 2081 C CA . SER A 1 273 ? -4.425 -16.238 21.179 1.00 97.25 273 SER A CA 1
ATOM 2082 C C . SER A 1 273 ? -5.367 -15.552 22.171 1.00 97.25 273 SER A C 1
ATOM 2084 O O . SER A 1 273 ? -6.266 -16.189 22.724 1.00 97.25 273 SER A O 1
ATOM 2086 N N . TRP A 1 274 ? -5.251 -14.227 22.303 1.00 97.62 274 TRP A N 1
ATOM 2087 C CA . TRP A 1 274 ? -6.142 -13.432 23.145 1.00 97.62 274 TRP A CA 1
ATOM 2088 C C . TRP A 1 274 ? -7.612 -13.546 22.718 1.00 97.62 274 TRP A C 1
ATOM 2090 O O . TRP A 1 274 ? -8.481 -13.737 23.566 1.00 97.62 274 TRP A O 1
ATOM 2100 N N . LEU A 1 275 ? -7.906 -13.501 21.413 1.00 96.94 275 LEU A N 1
ATOM 2101 C CA . LEU A 1 275 ? -9.268 -13.680 20.899 1.00 96.94 275 LEU A CA 1
ATOM 2102 C C . LEU A 1 275 ? -9.865 -15.025 21.304 1.00 96.94 275 LEU A C 1
ATOM 2104 O O . LEU A 1 275 ? -11.010 -15.071 21.745 1.00 96.94 275 LEU A O 1
ATOM 2108 N N . LYS A 1 276 ? -9.091 -16.110 21.189 1.00 96.12 276 LYS A N 1
ATOM 2109 C CA . LYS A 1 276 ? -9.540 -17.448 21.590 1.00 96.12 276 LYS A CA 1
ATOM 2110 C C . LYS A 1 276 ? -9.900 -17.501 23.079 1.00 96.12 276 LYS A C 1
ATOM 2112 O O . LYS A 1 276 ? -10.864 -18.171 23.431 1.00 96.12 276 LYS A O 1
ATOM 2117 N N . ALA A 1 277 ? -9.141 -16.806 23.924 1.00 95.25 277 ALA A N 1
ATOM 2118 C CA . ALA A 1 277 ? -9.329 -16.822 25.371 1.00 95.25 277 ALA A CA 1
ATOM 2119 C C . ALA A 1 277 ? -10.439 -15.875 25.861 1.00 95.25 277 ALA A C 1
ATOM 2121 O O . ALA A 1 277 ? -11.216 -16.246 26.733 1.00 95.25 277 ALA A O 1
ATOM 2122 N N . ALA A 1 278 ? -10.509 -14.657 25.320 1.00 93.50 278 ALA A N 1
ATOM 2123 C CA . ALA A 1 278 ? -11.289 -13.567 25.911 1.00 93.50 278 ALA A CA 1
ATOM 2124 C C . ALA A 1 278 ? -12.395 -13.007 25.004 1.00 93.50 278 ALA A C 1
ATOM 2126 O O . ALA A 1 278 ? -13.276 -12.296 25.486 1.00 93.50 278 ALA A O 1
ATOM 2127 N N . ALA A 1 279 ? -12.354 -13.267 23.692 1.00 94.44 279 ALA A N 1
ATOM 2128 C CA . ALA A 1 279 ? -13.235 -12.599 22.735 1.00 94.44 279 ALA A CA 1
ATOM 2129 C C . ALA A 1 279 ? -13.492 -13.416 21.442 1.00 94.44 279 ALA A C 1
ATOM 2131 O O . ALA A 1 279 ? -13.304 -12.893 20.339 1.00 94.44 279 ALA A O 1
ATOM 2132 N N . PRO A 1 280 ? -13.964 -14.679 21.531 1.00 93.44 280 PRO A N 1
ATOM 2133 C CA . PRO A 1 280 ? -14.030 -15.609 20.390 1.00 93.44 280 PRO A CA 1
ATOM 2134 C C . PRO A 1 280 ? -14.977 -15.169 19.258 1.00 93.44 280 PRO A C 1
ATOM 2136 O O . PRO A 1 280 ? -14.842 -15.605 18.109 1.00 93.44 280 PRO A O 1
ATOM 2139 N N . ASN A 1 281 ? -15.917 -14.272 19.565 1.00 91.00 281 ASN A N 1
ATOM 2140 C CA . ASN A 1 281 ? -16.897 -13.749 18.611 1.00 91.00 281 ASN A CA 1
ATOM 2141 C C . ASN A 1 281 ? -16.393 -12.517 17.844 1.00 91.00 281 ASN A C 1
ATOM 2143 O O . ASN A 1 281 ? -17.008 -12.112 16.859 1.00 91.00 281 ASN A O 1
ATOM 2147 N N . LYS A 1 282 ? -15.257 -11.933 18.248 1.00 95.50 282 LYS A N 1
ATOM 2148 C CA . LYS A 1 282 ? -14.641 -10.813 17.529 1.00 95.50 282 LYS A CA 1
ATOM 2149 C C . LYS A 1 282 ? -13.880 -11.314 16.304 1.00 95.50 282 LYS A C 1
ATOM 2151 O O . LYS A 1 282 ? -13.474 -12.477 16.214 1.00 95.50 282 LYS A O 1
ATOM 2156 N N . ARG A 1 283 ? -13.708 -10.431 15.321 1.00 95.25 283 ARG A N 1
ATOM 2157 C CA . ARG A 1 283 ? -13.079 -10.768 14.037 1.00 95.25 283 ARG A CA 1
ATOM 2158 C C . ARG A 1 283 ? -11.906 -9.847 13.720 1.00 95.25 283 ARG A C 1
ATOM 2160 O O . ARG A 1 283 ? -11.909 -8.664 14.037 1.00 95.25 283 ARG A O 1
ATOM 2167 N N . LEU A 1 284 ? -10.923 -10.427 13.046 1.00 98.00 284 LEU A N 1
ATOM 2168 C CA . LEU A 1 284 ? -9.750 -9.750 12.494 1.00 98.00 284 LEU A CA 1
ATOM 2169 C C . LEU A 1 284 ? -9.862 -9.682 10.981 1.00 98.00 284 LEU A C 1
ATOM 2171 O O . LEU A 1 284 ? -10.196 -10.688 10.359 1.00 98.00 284 LEU A O 1
ATOM 2175 N N . GLY A 1 285 ? -9.524 -8.545 10.400 1.00 98.31 285 GLY A N 1
ATOM 2176 C CA . GLY A 1 285 ? -9.244 -8.420 8.978 1.00 98.31 285 GLY A CA 1
ATOM 2177 C C . GLY A 1 285 ? -7.856 -7.841 8.753 1.00 98.31 285 GLY A C 1
ATOM 2178 O O . GLY A 1 285 ? -7.234 -7.305 9.672 1.00 98.31 285 GLY A O 1
ATOM 2179 N N . TYR A 1 286 ? -7.401 -7.885 7.511 1.00 98.69 286 TYR A N 1
ATOM 2180 C CA . TYR A 1 286 ? -6.314 -7.029 7.061 1.00 98.69 286 TYR A CA 1
ATOM 2181 C C . TYR A 1 286 ? -6.728 -6.263 5.811 1.00 98.69 286 TYR A C 1
ATOM 2183 O O . TYR A 1 286 ? -7.516 -6.749 5.005 1.00 98.69 286 TYR A O 1
ATOM 2191 N N . SER A 1 287 ? -6.166 -5.076 5.642 1.00 98.44 287 SER A N 1
ATOM 2192 C CA . SER A 1 287 ? -6.224 -4.277 4.426 1.00 98.44 287 SER A CA 1
ATOM 2193 C C . SER A 1 287 ? -4.804 -4.087 3.916 1.00 98.44 287 SER A C 1
ATOM 2195 O O . SER A 1 287 ? -3.895 -3.811 4.694 1.00 98.44 287 SER A O 1
ATOM 2197 N N . SER A 1 288 ? -4.598 -4.281 2.617 1.00 97.75 288 SER A N 1
ATOM 2198 C CA . SER A 1 288 ? -3.288 -4.146 1.978 1.00 97.75 288 SER A CA 1
ATOM 2199 C C . SER A 1 288 ? -3.442 -3.860 0.482 1.00 97.75 288 SER A C 1
ATOM 2201 O O . SER A 1 288 ? -4.552 -3.675 -0.021 1.00 97.75 288 SER A O 1
ATOM 2203 N N . PHE A 1 289 ? -2.328 -3.830 -0.244 1.00 96.75 289 PHE A N 1
ATOM 2204 C CA . PHE A 1 289 ? -2.265 -3.533 -1.670 1.00 96.75 289 PHE A CA 1
ATOM 2205 C C . PHE A 1 289 ? -3.212 -4.404 -2.499 1.00 96.75 289 PHE A C 1
ATOM 2207 O O . PHE A 1 289 ? -3.247 -5.622 -2.354 1.00 96.75 289 PHE A O 1
ATOM 2214 N N . GLY A 1 290 ? -3.923 -3.778 -3.439 1.00 95.56 290 GLY A N 1
ATOM 2215 C CA . GLY A 1 290 ? -4.914 -4.468 -4.260 1.00 95.56 290 GLY A CA 1
ATOM 2216 C C . GLY A 1 290 ? -4.366 -5.505 -5.241 1.00 95.56 290 GLY A C 1
ATOM 2217 O O . GLY A 1 290 ? -5.148 -6.314 -5.722 1.00 95.56 290 GLY A O 1
ATOM 2218 N N . ILE A 1 291 ? -3.059 -5.513 -5.531 1.00 95.50 291 ILE A N 1
ATOM 2219 C CA . ILE A 1 291 ? -2.423 -6.463 -6.460 1.00 95.50 291 ILE A CA 1
ATOM 2220 C C . ILE A 1 291 ? -1.198 -7.105 -5.769 1.00 95.50 291 ILE A C 1
ATOM 2222 O O . ILE A 1 291 ? -0.083 -6.579 -5.882 1.00 95.50 291 ILE A O 1
ATOM 2226 N N . PRO A 1 292 ? -1.360 -8.236 -5.049 1.00 94.19 292 PRO A N 1
ATOM 2227 C CA . PRO A 1 292 ? -0.297 -8.879 -4.268 1.00 94.19 292 PRO A CA 1
ATOM 2228 C C . PRO A 1 292 ? 0.966 -9.215 -5.065 1.00 94.19 292 PRO A C 1
ATOM 2230 O O . PRO A 1 292 ? 2.077 -9.118 -4.543 1.00 94.19 292 PRO A O 1
ATOM 2233 N N . SER A 1 293 ? 0.831 -9.530 -6.357 1.00 91.06 293 SER A N 1
ATOM 2234 C CA . SER A 1 293 ? 1.959 -9.885 -7.228 1.00 91.06 293 SER A CA 1
ATOM 2235 C C . SER A 1 293 ? 2.981 -8.756 -7.425 1.00 91.06 293 SER A C 1
ATOM 2237 O O . SER A 1 293 ? 4.139 -9.054 -7.723 1.00 91.06 293 SER A O 1
ATOM 2239 N N . TYR A 1 294 ? 2.597 -7.492 -7.194 1.00 89.44 294 TYR A N 1
ATOM 2240 C CA . TYR A 1 294 ? 3.489 -6.318 -7.185 1.00 89.44 294 TYR A CA 1
ATOM 2241 C C . TYR A 1 294 ? 4.090 -6.043 -5.794 1.00 89.44 294 TYR A C 1
ATOM 2243 O O . TYR A 1 294 ? 4.969 -5.197 -5.627 1.00 89.44 294 TYR A O 1
ATOM 2251 N N . HIS A 1 295 ? 3.630 -6.765 -4.772 1.00 92.38 295 HIS A N 1
ATOM 2252 C CA . HIS A 1 295 ? 3.979 -6.578 -3.366 1.00 92.38 295 HIS A CA 1
ATOM 2253 C C . HIS A 1 295 ? 4.354 -7.915 -2.706 1.00 92.38 295 HIS A C 1
ATOM 2255 O O . HIS A 1 295 ? 4.020 -8.161 -1.552 1.00 92.38 295 HIS A O 1
ATOM 2261 N N . ARG A 1 296 ? 5.108 -8.763 -3.421 1.00 89.38 296 ARG A N 1
ATOM 2262 C CA . ARG A 1 296 ? 5.507 -10.116 -2.975 1.00 89.38 296 ARG A CA 1
ATOM 2263 C C . ARG A 1 296 ? 6.305 -10.155 -1.669 1.00 89.38 296 ARG A C 1
ATOM 2265 O O . ARG A 1 296 ? 6.312 -11.170 -0.998 1.00 89.38 296 ARG A O 1
ATOM 2272 N N . GLY A 1 297 ? 6.984 -9.061 -1.317 1.00 88.44 297 GLY A N 1
ATOM 2273 C CA . GLY A 1 297 ? 7.740 -8.952 -0.061 1.00 88.44 297 GLY A CA 1
ATOM 2274 C C . GLY A 1 297 ? 6.876 -8.761 1.191 1.00 88.44 297 GLY A C 1
ATOM 2275 O O . GLY A 1 297 ? 7.422 -8.618 2.283 1.00 88.44 297 GLY A O 1
ATOM 2276 N N . LEU A 1 298 ? 5.554 -8.685 1.032 1.00 93.69 298 LEU A N 1
ATOM 2277 C CA . LEU A 1 298 ? 4.598 -8.644 2.129 1.00 93.69 298 LEU A CA 1
ATOM 2278 C C . LEU A 1 298 ? 4.222 -10.079 2.517 1.00 93.69 298 LEU A C 1
ATOM 2280 O O . LEU A 1 298 ? 4.078 -10.938 1.650 1.00 93.69 298 LEU A O 1
ATOM 2284 N N . ALA A 1 299 ? 4.089 -10.344 3.813 1.00 94.19 299 ALA A N 1
ATOM 2285 C CA . ALA A 1 299 ? 3.817 -11.680 4.333 1.00 94.19 299 ALA A CA 1
ATOM 2286 C C . ALA A 1 299 ? 2.327 -12.052 4.218 1.00 94.19 299 ALA A C 1
ATOM 2288 O O . ALA A 1 299 ? 1.596 -12.107 5.207 1.00 94.19 299 ALA A O 1
ATOM 2289 N N . TRP A 1 300 ? 1.878 -12.271 2.981 1.00 95.62 300 TRP A N 1
ATOM 2290 C CA . TRP A 1 300 ? 0.491 -12.607 2.651 1.00 95.62 300 TRP A CA 1
ATOM 2291 C C . TRP A 1 300 ? 0.003 -13.865 3.366 1.00 95.62 300 TRP A C 1
ATOM 2293 O O . TRP A 1 300 ? -1.100 -13.860 3.904 1.00 95.62 300 TRP A O 1
ATOM 2303 N N . ASP A 1 301 ? 0.834 -14.906 3.430 1.00 95.75 301 ASP A N 1
ATOM 2304 C CA . ASP A 1 301 ? 0.474 -16.174 4.072 1.00 95.75 301 ASP A CA 1
ATOM 2305 C C . ASP A 1 301 ? 0.238 -15.994 5.571 1.00 95.75 301 ASP A C 1
ATOM 2307 O O . ASP A 1 301 ? -0.780 -16.437 6.092 1.00 95.75 301 ASP A O 1
ATOM 2311 N N . THR A 1 302 ? 1.111 -15.241 6.245 1.00 96.75 302 THR A N 1
ATOM 2312 C CA . THR A 1 302 ? 0.941 -14.885 7.658 1.00 96.75 302 THR A CA 1
ATOM 2313 C C . THR A 1 302 ? -0.355 -14.094 7.868 1.00 96.75 302 THR A C 1
ATOM 2315 O O . THR A 1 302 ? -1.133 -14.403 8.765 1.00 96.75 302 THR A O 1
ATOM 2318 N N . LEU A 1 303 ? -0.662 -13.108 7.022 1.00 97.94 303 LEU A N 1
ATOM 2319 C CA . LEU A 1 303 ? -1.935 -12.384 7.126 1.00 97.94 303 LEU A CA 1
ATOM 2320 C C . LEU A 1 303 ? -3.150 -13.303 6.921 1.00 97.94 303 LEU A C 1
ATOM 2322 O O . LEU A 1 303 ? -4.116 -13.212 7.682 1.00 97.94 303 LEU A O 1
ATOM 2326 N N . ASN A 1 304 ? -3.086 -14.196 5.932 1.00 97.25 304 ASN A N 1
ATOM 2327 C CA . ASN A 1 304 ? -4.143 -15.155 5.614 1.00 97.25 304 ASN A CA 1
ATOM 2328 C C . ASN A 1 304 ? -4.357 -16.196 6.724 1.00 97.25 304 ASN A C 1
ATOM 2330 O O . ASN A 1 304 ? -5.487 -16.607 6.958 1.00 97.25 304 ASN A O 1
ATOM 2334 N N . GLU A 1 305 ? -3.300 -16.599 7.425 1.00 96.88 305 GLU A N 1
ATOM 2335 C CA . GLU A 1 305 ? -3.353 -17.577 8.516 1.00 96.88 305 GLU A CA 1
ATOM 2336 C C . GLU A 1 305 ? -4.099 -17.047 9.748 1.00 96.88 305 GLU A C 1
ATOM 2338 O O . GLU A 1 305 ? -4.891 -17.762 10.367 1.00 96.88 305 GLU A O 1
ATOM 2343 N N . PHE A 1 306 ? -3.865 -15.786 10.121 1.00 98.00 306 PHE A N 1
ATOM 2344 C CA . PHE A 1 306 ? -4.385 -15.246 11.381 1.00 98.00 306 PHE A CA 1
ATOM 2345 C C . PHE A 1 306 ? -5.693 -14.458 11.232 1.00 98.00 306 PHE A C 1
ATOM 2347 O O . PHE A 1 306 ? -6.496 -14.410 12.179 1.00 98.00 306 PHE A O 1
ATOM 2354 N N . CYS A 1 307 ? -5.938 -13.851 10.068 1.00 98.12 307 CYS A N 1
ATOM 2355 C CA . CYS A 1 307 ? -7.117 -13.020 9.830 1.00 98.12 307 CYS A CA 1
AT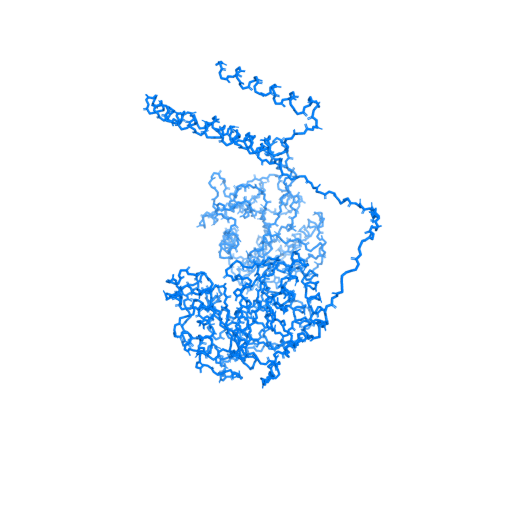OM 2356 C C . CYS A 1 307 ? -8.338 -13.825 9.363 1.00 98.12 307 CYS A C 1
ATOM 2358 O O . CYS A 1 307 ? -8.250 -14.979 8.968 1.00 98.12 307 CYS A O 1
ATOM 2360 N N . HIS A 1 308 ? -9.510 -13.194 9.436 1.00 97.44 308 HIS A N 1
ATOM 2361 C CA . HIS A 1 308 ? -10.790 -13.750 8.986 1.00 97.44 308 HIS A CA 1
ATOM 2362 C C . HIS A 1 308 ? -11.265 -13.117 7.672 1.00 97.44 308 HIS A C 1
ATOM 2364 O O . HIS A 1 308 ? -12.113 -13.695 7.004 1.00 97.44 308 HIS A O 1
ATOM 2370 N N . TYR A 1 309 ? -10.739 -11.940 7.318 1.00 97.69 309 TYR A N 1
ATOM 2371 C CA . TYR A 1 309 ? -11.093 -11.197 6.109 1.00 97.69 309 TYR A CA 1
ATOM 2372 C C . TYR A 1 309 ? -9.846 -10.632 5.434 1.00 97.69 309 TYR A C 1
ATOM 2374 O O . TYR A 1 309 ? -8.967 -10.094 6.116 1.00 97.69 309 TYR A O 1
ATOM 2382 N N . ALA A 1 310 ? -9.829 -10.675 4.105 1.00 98.12 310 ALA A N 1
ATOM 2383 C CA . ALA A 1 310 ? -8.897 -9.917 3.279 1.00 98.12 310 ALA A CA 1
ATOM 2384 C C . ALA A 1 310 ? -9.626 -8.706 2.678 1.00 98.12 310 ALA A C 1
ATOM 2386 O O . ALA A 1 310 ? -10.656 -8.863 2.027 1.00 98.12 310 ALA A O 1
ATOM 2387 N N . MET A 1 311 ? -9.115 -7.493 2.885 1.00 98.44 311 MET A N 1
ATOM 2388 C CA . MET A 1 311 ? -9.753 -6.243 2.448 1.00 98.44 311 MET A CA 1
ATOM 2389 C C . MET A 1 311 ? -8.865 -5.456 1.473 1.00 98.44 311 MET A C 1
ATOM 2391 O O . MET A 1 311 ? -8.344 -4.395 1.825 1.00 98.44 311 MET A O 1
ATOM 2395 N N . PRO A 1 312 ? -8.637 -5.955 0.246 1.00 98.25 312 PRO A N 1
ATOM 2396 C CA . PRO A 1 312 ? -7.679 -5.349 -0.671 1.00 98.25 312 PRO A CA 1
ATOM 2397 C C . PRO A 1 312 ? -8.062 -3.941 -1.116 1.00 98.25 312 PRO A C 1
ATOM 2399 O O . PRO A 1 312 ? -9.201 -3.681 -1.494 1.00 98.25 312 PRO A O 1
ATOM 2402 N N . GLN A 1 313 ? -7.081 -3.045 -1.151 1.00 97.69 313 GLN A N 1
ATOM 2403 C CA . GLN A 1 313 ? -7.218 -1.669 -1.622 1.00 97.69 313 GLN A CA 1
ATOM 2404 C C . GLN A 1 313 ? -7.254 -1.623 -3.163 1.00 97.69 313 GLN A C 1
ATOM 2406 O O . GLN A 1 313 ? -6.228 -1.450 -3.831 1.00 97.69 313 GLN A O 1
ATOM 2411 N N . LEU A 1 314 ? -8.442 -1.785 -3.754 1.00 97.25 314 LEU A N 1
ATOM 2412 C CA . LEU A 1 314 ? -8.665 -1.784 -5.205 1.00 97.25 314 LEU A CA 1
ATOM 2413 C C . LEU A 1 314 ? -8.805 -0.357 -5.761 1.00 97.25 314 LEU A C 1
ATOM 2415 O O . LEU A 1 314 ? -9.837 0.050 -6.308 1.00 97.25 314 LEU A O 1
ATOM 2419 N N . TYR A 1 315 ? -7.749 0.438 -5.597 1.00 95.19 315 TYR A N 1
ATOM 2420 C CA . TYR A 1 315 ? -7.716 1.851 -5.977 1.00 95.19 315 TYR A CA 1
ATOM 2421 C C . TYR A 1 315 ? -7.382 2.048 -7.461 1.00 95.19 315 TYR A C 1
ATOM 2423 O O . TYR A 1 315 ? -6.341 2.589 -7.837 1.00 95.19 315 TYR A O 1
ATOM 2431 N N . TRP A 1 316 ? -8.305 1.635 -8.331 1.00 94.12 316 TRP A N 1
ATOM 2432 C CA . TRP A 1 316 ? -8.142 1.655 -9.790 1.00 94.12 316 TRP A CA 1
ATOM 2433 C C . TRP A 1 316 ? -7.833 3.033 -10.395 1.00 94.12 316 TRP A C 1
ATOM 2435 O O . TRP A 1 316 ? -7.228 3.113 -11.463 1.00 94.12 316 TRP A O 1
ATOM 2445 N N . ARG A 1 317 ? -8.187 4.142 -9.731 1.00 91.06 317 ARG A N 1
ATOM 2446 C CA . ARG A 1 317 ? -7.820 5.491 -10.206 1.00 91.06 317 ARG A CA 1
ATOM 2447 C C . ARG A 1 317 ? -6.350 5.771 -9.957 1.00 91.06 317 ARG A C 1
ATOM 2449 O O . ARG A 1 317 ? -5.709 6.389 -10.804 1.00 91.06 317 ARG A O 1
ATOM 2456 N N . SER A 1 318 ? -5.816 5.304 -8.832 1.00 87.88 318 SER A N 1
ATOM 2457 C CA . SER A 1 318 ? -4.383 5.373 -8.551 1.00 87.88 318 SER A CA 1
ATOM 2458 C C . SER A 1 318 ? -3.594 4.568 -9.582 1.00 87.88 318 SER A C 1
ATOM 2460 O O . SER A 1 318 ? -2.535 5.002 -10.029 1.00 87.88 318 SER A O 1
ATOM 2462 N N . TRP A 1 319 ? -4.117 3.428 -10.037 1.00 92.38 319 TRP A N 1
ATOM 2463 C CA . TRP A 1 319 ? -3.482 2.648 -11.105 1.00 92.38 319 TRP A CA 1
ATOM 2464 C C . TRP A 1 319 ? -3.632 3.307 -12.480 1.00 92.38 319 TRP A C 1
ATOM 2466 O O . TRP A 1 319 ? -2.667 3.362 -13.231 1.00 92.38 319 TRP A O 1
ATOM 2476 N N . GLN A 1 320 ? -4.777 3.916 -12.791 1.00 88.69 320 GLN A N 1
ATOM 2477 C CA . GLN A 1 320 ? -4.937 4.742 -13.996 1.00 88.69 320 GLN A CA 1
ATOM 2478 C C . GLN A 1 320 ? -3.952 5.913 -14.044 1.00 88.69 320 GLN A C 1
ATOM 2480 O O . GLN A 1 320 ? -3.405 6.227 -15.101 1.00 88.69 320 GLN A O 1
ATOM 2485 N N . SER A 1 321 ? -3.708 6.579 -12.914 1.00 81.81 321 SER A N 1
ATOM 2486 C CA . SER A 1 321 ? -2.790 7.717 -12.877 1.00 81.81 321 SER A CA 1
ATOM 2487 C C . SER A 1 321 ? -1.328 7.275 -12.982 1.00 81.81 321 SER A C 1
ATOM 2489 O O . SER A 1 321 ? -0.576 7.889 -13.747 1.00 81.81 321 SER A O 1
ATOM 2491 N N . THR A 1 322 ? -0.945 6.206 -12.276 1.00 83.69 322 THR A N 1
ATOM 2492 C CA . THR A 1 322 ? 0.451 5.747 -12.158 1.00 83.69 322 THR A CA 1
ATOM 2493 C C . THR A 1 322 ? 0.859 4.706 -13.201 1.00 83.69 322 THR A C 1
ATOM 2495 O O . THR A 1 322 ? 1.897 4.871 -13.831 1.00 83.69 322 THR A O 1
ATOM 2498 N N . GLN A 1 323 ? 0.044 3.672 -13.414 1.00 86.81 323 GLN A N 1
ATOM 2499 C CA . GLN A 1 323 ? 0.305 2.542 -14.319 1.00 86.81 323 GLN A CA 1
ATOM 2500 C C . GLN A 1 323 ? -0.366 2.687 -15.692 1.00 86.81 323 GLN A C 1
ATOM 2502 O O . GLN A 1 323 ? -0.084 1.906 -16.592 1.00 86.81 323 GLN A O 1
ATOM 2507 N N . LYS A 1 324 ? -1.255 3.677 -15.862 1.00 90.25 324 LYS A N 1
ATOM 2508 C CA . LYS A 1 324 ? -2.031 3.919 -17.096 1.00 90.25 324 LYS A CA 1
ATOM 2509 C C . LYS A 1 324 ? -2.978 2.783 -17.497 1.00 90.25 324 LYS A C 1
ATOM 2511 O O . LYS A 1 324 ? -3.427 2.745 -18.637 1.00 90.25 324 LYS A O 1
ATOM 2516 N N . TRP A 1 325 ? -3.337 1.906 -16.561 1.00 92.62 325 TRP A N 1
ATOM 2517 C CA . TRP A 1 325 ? -4.284 0.824 -16.823 1.00 92.62 325 TRP A CA 1
ATOM 2518 C C . TRP A 1 325 ? -5.669 1.345 -17.157 1.00 92.62 325 TRP A C 1
ATOM 2520 O O . TRP A 1 325 ? -6.134 2.317 -16.567 1.00 92.62 325 TRP A O 1
ATOM 2530 N N . SER A 1 326 ? -6.377 0.659 -18.047 1.00 95.00 326 SER A N 1
ATOM 2531 C CA . SER A 1 326 ? -7.802 0.931 -18.240 1.00 95.00 326 SER A CA 1
ATOM 2532 C C . SER A 1 326 ? -8.620 0.499 -17.009 1.00 95.00 326 SER A C 1
ATOM 2534 O O . SER A 1 326 ? -8.125 -0.170 -16.095 1.00 95.00 326 SER A O 1
ATOM 2536 N N . LEU A 1 327 ? -9.897 0.894 -16.956 1.00 93.81 327 LEU A N 1
ATOM 2537 C CA . LEU A 1 327 ? -10.806 0.417 -15.906 1.00 93.81 327 LEU A CA 1
ATOM 2538 C C . LEU A 1 327 ? -10.988 -1.109 -15.975 1.00 93.81 327 LEU A C 1
ATOM 2540 O O . LEU A 1 327 ? -10.968 -1.772 -14.942 1.00 93.81 327 LEU A O 1
ATOM 2544 N N . ASP A 1 328 ? -11.119 -1.651 -17.186 1.00 93.44 328 ASP A N 1
ATOM 2545 C CA . ASP A 1 328 ? -11.351 -3.081 -17.407 1.00 93.44 328 ASP A CA 1
ATOM 2546 C C . ASP A 1 328 ? -10.088 -3.897 -17.105 1.00 93.44 328 ASP A C 1
ATOM 2548 O O . ASP A 1 328 ? -10.171 -4.952 -16.484 1.00 93.44 328 ASP A O 1
ATOM 2552 N N . GLU A 1 329 ? -8.906 -3.364 -17.430 1.00 93.75 329 GLU A N 1
ATOM 2553 C CA . GLU A 1 329 ? -7.629 -3.958 -17.024 1.00 93.75 329 GLU A CA 1
ATOM 2554 C C . GLU A 1 329 ? -7.470 -3.972 -15.497 1.00 93.75 329 GLU A C 1
ATOM 2556 O O . GLU A 1 329 ? -7.099 -4.994 -14.920 1.00 93.75 329 GLU A O 1
ATOM 2561 N N . SER A 1 330 ? -7.795 -2.860 -14.829 1.00 95.19 330 SER A N 1
ATOM 2562 C CA . SER A 1 330 ? -7.769 -2.774 -13.363 1.00 95.19 330 SER A CA 1
ATOM 2563 C C . SER A 1 330 ? -8.683 -3.820 -12.724 1.00 95.19 330 SER A C 1
ATOM 2565 O O . SER A 1 330 ? -8.309 -4.457 -11.739 1.00 95.19 330 SER A O 1
ATOM 2567 N N . LEU A 1 331 ? -9.874 -4.012 -13.295 1.00 94.81 331 LEU A N 1
ATOM 2568 C CA . LEU A 1 331 ? -10.843 -4.990 -12.822 1.00 94.81 331 LEU A CA 1
ATOM 2569 C C . LEU A 1 331 ? -10.338 -6.423 -13.039 1.00 94.81 331 LEU A C 1
ATOM 2571 O O . LEU A 1 331 ? -10.308 -7.204 -12.091 1.00 94.81 331 LEU A O 1
ATOM 2575 N N . GLY A 1 332 ? -9.877 -6.748 -14.252 1.00 92.19 332 GLY A N 1
ATOM 2576 C CA . GLY A 1 332 ? -9.347 -8.073 -14.582 1.00 92.19 332 GLY A CA 1
ATOM 2577 C C . GLY A 1 332 ? -8.166 -8.464 -13.692 1.00 92.19 332 GLY A C 1
ATOM 2578 O O . GLY A 1 332 ? -8.152 -9.553 -13.122 1.00 92.19 332 GLY A O 1
ATOM 2579 N N . LYS A 1 333 ? -7.216 -7.543 -13.473 1.00 94.00 333 LYS A N 1
ATOM 2580 C CA . LYS A 1 333 ? -6.084 -7.775 -12.562 1.00 94.00 333 LYS A CA 1
ATOM 2581 C C . LYS A 1 333 ? -6.523 -7.943 -11.108 1.00 94.00 333 LYS A C 1
ATOM 2583 O O . LYS A 1 333 ? -5.922 -8.748 -10.399 1.00 94.00 333 LYS A O 1
ATOM 2588 N N . SER A 1 334 ? -7.553 -7.218 -10.665 1.00 93.75 334 SER A N 1
ATOM 2589 C CA . SER A 1 334 ? -8.100 -7.364 -9.309 1.00 93.75 334 SER A CA 1
ATOM 2590 C C . SER A 1 334 ? -8.708 -8.752 -9.106 1.00 93.75 334 SER A C 1
ATOM 2592 O O . SER A 1 334 ? -8.354 -9.435 -8.152 1.00 93.75 334 SER A O 1
ATOM 2594 N N . LEU A 1 335 ? -9.561 -9.203 -10.030 1.00 91.81 335 LEU A N 1
ATOM 2595 C CA . LEU A 1 335 ? -10.183 -10.528 -9.958 1.00 91.81 335 LEU A CA 1
ATOM 2596 C C . LEU A 1 335 ? -9.138 -11.648 -9.984 1.00 91.81 335 LEU A C 1
ATOM 2598 O O . LEU A 1 335 ? -9.160 -12.530 -9.131 1.00 91.81 335 LEU A O 1
ATOM 2602 N N . ALA A 1 336 ? -8.181 -11.576 -10.912 1.00 91.75 336 ALA A N 1
ATOM 2603 C CA . ALA A 1 336 ? -7.118 -12.573 -11.019 1.00 91.75 336 ALA A CA 1
ATOM 2604 C C . ALA A 1 336 ? -6.247 -12.645 -9.753 1.00 91.75 336 ALA A C 1
ATOM 2606 O O . ALA A 1 336 ? -5.820 -13.722 -9.355 1.00 91.75 336 ALA A O 1
ATOM 2607 N N . SER A 1 337 ? -6.004 -11.504 -9.103 1.00 93.31 337 SER A N 1
ATOM 2608 C CA . SER A 1 337 ? -5.139 -11.409 -7.921 1.00 93.31 337 SER A CA 1
ATOM 2609 C C . SER A 1 337 ? -5.719 -12.044 -6.661 1.00 93.31 337 SER A C 1
ATOM 2611 O O . SER A 1 337 ? -4.956 -12.450 -5.789 1.00 93.31 337 SER A O 1
ATOM 2613 N N . TRP A 1 338 ? -7.047 -12.088 -6.547 1.00 94.38 338 TRP A N 1
ATOM 2614 C CA . TRP A 1 338 ? -7.741 -12.487 -5.319 1.00 94.38 338 TRP A CA 1
ATOM 2615 C C . TRP A 1 338 ? -8.578 -13.757 -5.471 1.00 94.38 338 TRP A C 1
ATOM 2617 O O . TRP A 1 338 ? -9.148 -14.211 -4.484 1.00 94.38 338 TRP A O 1
ATOM 2627 N N . ARG A 1 339 ? -8.612 -14.354 -6.671 1.00 90.69 339 ARG A N 1
ATOM 2628 C CA . ARG A 1 339 ? -9.351 -15.592 -6.965 1.00 90.69 339 ARG A CA 1
ATOM 2629 C C . ARG A 1 339 ? -8.993 -16.733 -6.015 1.00 90.69 339 ARG A C 1
ATOM 2631 O O . ARG A 1 339 ? -9.880 -17.435 -5.550 1.00 90.69 339 ARG A O 1
ATOM 2638 N N . ASP A 1 340 ? -7.703 -16.887 -5.733 1.00 88.75 340 ASP A N 1
ATOM 2639 C CA . ASP A 1 340 ? -7.169 -18.015 -4.966 1.00 88.75 340 ASP A CA 1
ATOM 2640 C C . ASP A 1 340 ? -6.916 -17.631 -3.489 1.00 88.75 340 ASP A C 1
ATOM 2642 O O . ASP A 1 340 ? -6.199 -18.322 -2.766 1.00 88.75 340 ASP A O 1
ATOM 2646 N N . CYS A 1 341 ? -7.476 -16.505 -3.023 1.00 93.25 341 CYS A N 1
ATOM 2647 C CA . CYS A 1 341 ? -7.375 -16.098 -1.623 1.00 93.25 341 CYS A CA 1
ATOM 2648 C C . CYS A 1 341 ? -8.194 -17.056 -0.737 1.00 93.25 341 CYS A C 1
ATOM 2650 O O . CYS A 1 341 ? -9.380 -17.253 -0.999 1.00 93.25 341 CYS A O 1
ATOM 2652 N N . PRO A 1 342 ? -7.613 -17.623 0.338 1.00 94.81 342 PRO A N 1
ATOM 2653 C CA . PRO A 1 342 ? -8.325 -18.569 1.199 1.00 94.81 342 PRO A CA 1
ATOM 2654 C C . PRO A 1 342 ? -9.330 -17.893 2.146 1.00 94.81 342 PRO A C 1
ATOM 2656 O O . PRO A 1 342 ? -10.090 -18.578 2.828 1.00 94.81 342 PRO A O 1
ATOM 2659 N N . LEU A 1 343 ? -9.314 -16.559 2.232 1.00 95.50 343 LEU A N 1
ATOM 2660 C CA . LEU A 1 343 ? -10.203 -15.784 3.090 1.00 95.50 343 LEU A CA 1
ATOM 2661 C C . LEU A 1 343 ? -11.355 -15.171 2.287 1.00 95.50 343 LEU A C 1
ATOM 2663 O O . LEU A 1 343 ? -11.163 -14.809 1.127 1.00 95.50 343 LEU A O 1
ATOM 2667 N N . PRO A 1 344 ? -12.519 -14.932 2.918 1.00 96.19 344 PRO A N 1
ATOM 2668 C CA . PRO A 1 344 ? -13.528 -14.031 2.376 1.00 96.19 344 PRO A CA 1
ATOM 2669 C C . PRO A 1 344 ? -12.914 -12.667 2.013 1.00 96.19 344 PRO A C 1
ATOM 2671 O O . PRO A 1 344 ? -12.349 -11.970 2.867 1.00 96.19 344 PRO A O 1
ATOM 2674 N N . VAL A 1 345 ? -13.021 -12.295 0.735 1.00 96.81 345 VAL A N 1
ATOM 2675 C CA . VAL A 1 345 ? -12.461 -11.051 0.192 1.00 96.81 345 VAL A CA 1
ATOM 2676 C C . VAL A 1 345 ? -13.522 -9.953 0.222 1.00 96.81 345 VAL A C 1
ATOM 2678 O O . VAL A 1 345 ? -14.580 -10.079 -0.387 1.00 96.81 345 VAL A O 1
ATOM 2681 N N . VAL A 1 346 ? -13.228 -8.852 0.912 1.00 97.88 346 VAL A N 1
ATOM 2682 C CA . VAL A 1 346 ? -14.099 -7.674 1.044 1.00 97.88 346 VAL A CA 1
ATOM 2683 C C . VAL A 1 346 ? -13.378 -6.473 0.423 1.00 97.88 346 VAL A C 1
ATOM 2685 O O . VAL A 1 346 ? -12.708 -5.715 1.130 1.00 97.88 346 VAL A O 1
ATOM 2688 N N . PRO A 1 347 ? -13.437 -6.305 -0.911 1.00 97.88 347 PRO A N 1
ATOM 2689 C CA . PRO A 1 347 ? -12.626 -5.321 -1.616 1.00 97.88 347 PRO A CA 1
ATOM 2690 C C . PRO A 1 347 ? -12.914 -3.896 -1.150 1.00 97.88 347 PRO A C 1
ATOM 2692 O O . PRO A 1 347 ? -14.067 -3.481 -1.047 1.00 97.88 347 PRO A O 1
ATOM 2695 N N . THR A 1 348 ? -11.858 -3.119 -0.932 1.00 98.25 348 THR A N 1
ATOM 2696 C CA . THR A 1 348 ? -11.936 -1.694 -0.617 1.00 98.25 348 THR A CA 1
ATOM 2697 C C . THR A 1 348 ? -11.802 -0.879 -1.892 1.00 98.25 348 THR A C 1
ATOM 2699 O O . THR A 1 348 ? -10.718 -0.737 -2.455 1.00 98.25 348 THR A O 1
ATOM 2702 N N . VAL A 1 349 ? -12.921 -0.330 -2.355 1.00 96.31 349 VAL A N 1
ATOM 2703 C CA . VAL A 1 349 ? -12.979 0.560 -3.509 1.00 96.31 349 VAL A CA 1
ATOM 2704 C C . VAL A 1 349 ? -12.882 2.014 -3.077 1.00 96.31 349 VAL A C 1
ATOM 2706 O O . VAL A 1 349 ? -13.385 2.447 -2.049 1.00 96.31 349 VAL A O 1
ATOM 2709 N N . GLN A 1 350 ? -12.252 2.799 -3.923 1.00 93.19 350 GLN A N 1
ATOM 2710 C CA . GLN A 1 350 ? -12.187 4.251 -3.825 1.00 93.19 350 GLN A CA 1
ATOM 2711 C C . GLN A 1 350 ? -13.531 4.912 -4.182 1.00 93.19 350 GLN A C 1
ATOM 2713 O O . GLN A 1 350 ? -14.184 4.519 -5.151 1.00 93.19 350 GLN A O 1
ATOM 2718 N N . SER A 1 351 ? -13.908 5.954 -3.445 1.00 94.12 351 SER A N 1
ATOM 2719 C CA . SER A 1 351 ? -15.199 6.648 -3.559 1.00 94.12 351 SER A CA 1
ATOM 2720 C C . SER A 1 351 ? -15.093 8.174 -3.446 1.00 94.12 351 SER A C 1
ATOM 2722 O O . SER A 1 351 ? -16.106 8.853 -3.294 1.00 94.12 351 SER A O 1
ATOM 2724 N N . TYR A 1 352 ? -13.885 8.741 -3.526 1.00 90.81 352 TYR A N 1
ATOM 2725 C CA . TYR A 1 352 ? -13.680 10.183 -3.376 1.00 90.81 352 TYR A CA 1
ATOM 2726 C C . TYR A 1 352 ? -14.308 10.995 -4.526 1.00 90.81 352 TYR A C 1
ATOM 2728 O O . TYR A 1 352 ? -14.072 10.731 -5.710 1.00 90.81 352 TYR A O 1
ATOM 2736 N N . SER A 1 353 ? -15.093 12.013 -4.167 1.00 88.94 353 SER A N 1
ATOM 2737 C CA . SER A 1 353 ? -15.798 12.929 -5.080 1.00 88.94 353 SER A CA 1
ATOM 2738 C C . SER A 1 353 ? -14.932 14.091 -5.573 1.00 88.94 353 SER A C 1
ATOM 2740 O O . SER A 1 353 ? -15.245 14.711 -6.592 1.00 88.94 353 SER A O 1
ATOM 2742 N N . GLY A 1 354 ? -13.818 14.349 -4.885 1.00 87.00 354 GLY A N 1
ATOM 2743 C CA . GLY A 1 354 ? -12.805 15.341 -5.234 1.00 87.00 354 GLY A CA 1
ATOM 2744 C C . GLY A 1 354 ? -11.443 14.725 -5.561 1.00 87.00 354 GLY A C 1
ATOM 2745 O O . GLY A 1 354 ? -11.273 13.505 -5.588 1.00 87.00 354 GLY A O 1
ATOM 2746 N N . LYS 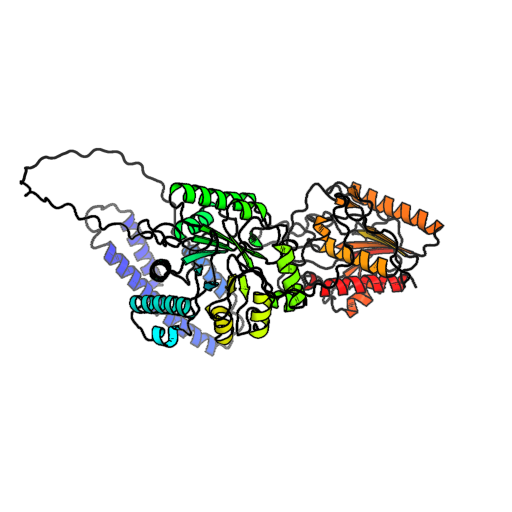A 1 355 ? -10.453 15.588 -5.814 1.00 82.94 355 LYS A N 1
ATOM 2747 C CA . LYS A 1 355 ? -9.054 15.173 -5.974 1.00 82.94 355 LYS A CA 1
ATOM 2748 C C . LYS A 1 355 ? -8.463 14.846 -4.600 1.00 82.94 355 LYS A C 1
ATOM 2750 O O . LYS A 1 355 ? -8.474 15.701 -3.722 1.00 82.94 355 LYS A O 1
ATOM 2755 N N . LEU A 1 356 ? -7.897 13.652 -4.438 1.00 81.62 356 LEU A N 1
ATOM 2756 C CA . LEU A 1 356 ? -7.262 13.209 -3.193 1.00 81.62 356 LEU A CA 1
ATOM 2757 C C . LEU A 1 356 ? -5.857 12.681 -3.494 1.00 81.62 356 LEU A C 1
ATOM 2759 O O . LEU A 1 356 ? -5.693 11.817 -4.350 1.00 81.62 356 LEU A O 1
ATOM 2763 N N . GLY A 1 357 ? -4.826 13.223 -2.837 1.00 77.25 357 GLY A N 1
ATOM 2764 C CA . GLY A 1 357 ? -3.444 12.741 -2.995 1.00 77.25 357 GLY A CA 1
ATOM 2765 C C . GLY A 1 357 ? -2.918 12.767 -4.438 1.00 77.25 357 GLY A C 1
ATOM 2766 O O . GLY A 1 357 ? -2.163 11.889 -4.840 1.00 77.25 357 GLY A O 1
ATOM 2767 N N . GLY A 1 358 ? -3.359 13.727 -5.258 1.00 79.00 358 GLY A N 1
ATOM 2768 C CA . GLY A 1 358 ? -2.992 13.787 -6.679 1.00 79.00 358 GLY A CA 1
ATOM 2769 C C . GLY A 1 358 ? -3.862 12.933 -7.609 1.00 79.00 358 GLY A C 1
ATOM 2770 O O . GLY A 1 358 ? -3.754 13.078 -8.825 1.00 79.00 358 GLY A O 1
ATOM 2771 N N . VAL A 1 359 ? -4.758 12.105 -7.069 1.00 83.31 359 VAL A N 1
ATOM 2772 C CA . VAL A 1 359 ? -5.653 11.232 -7.834 1.00 83.31 359 VAL A CA 1
ATOM 2773 C C . VAL A 1 359 ? -6.970 11.949 -8.134 1.00 83.31 359 VAL A C 1
ATOM 2775 O O . VAL A 1 359 ? -7.555 12.583 -7.259 1.00 83.31 359 VAL A O 1
ATOM 2778 N N . ALA A 1 360 ? -7.417 11.894 -9.391 1.00 86.25 360 ALA A N 1
ATOM 2779 C CA . ALA A 1 360 ? -8.647 12.543 -9.848 1.00 86.25 360 ALA A CA 1
ATOM 2780 C C . ALA A 1 360 ? -9.902 11.882 -9.263 1.00 86.25 360 ALA A C 1
ATOM 2782 O O . ALA A 1 360 ? -9.880 10.691 -8.965 1.00 86.25 360 ALA A O 1
ATOM 2783 N N . ARG A 1 361 ? -11.011 12.632 -9.192 1.00 92.88 361 ARG A N 1
ATOM 2784 C CA . ARG A 1 361 ? -12.295 12.140 -8.668 1.00 92.88 361 ARG A CA 1
ATOM 2785 C C . ARG A 1 361 ? -12.734 10.801 -9.278 1.00 92.88 361 ARG A C 1
ATOM 2787 O O . ARG A 1 361 ? -12.474 10.509 -10.456 1.00 92.88 361 ARG A O 1
ATOM 2794 N N . VAL A 1 362 ? -13.473 10.026 -8.493 1.00 93.62 362 VAL A N 1
ATOM 2795 C CA . VAL A 1 362 ? -14.131 8.792 -8.930 1.00 93.62 362 VAL A CA 1
ATOM 2796 C C . VAL A 1 362 ? -15.476 9.135 -9.569 1.00 93.62 362 VAL A C 1
ATOM 2798 O O . VAL A 1 362 ? -16.382 9.614 -8.891 1.00 93.62 362 VAL A O 1
ATOM 2801 N N . GLU A 1 363 ? -15.642 8.898 -10.873 1.00 95.44 363 GLU A N 1
ATOM 2802 C CA . GLU A 1 363 ? -16.943 9.096 -11.519 1.00 95.44 363 GLU A CA 1
ATOM 2803 C C . GLU A 1 363 ? -17.937 8.014 -11.063 1.00 95.44 363 GLU A C 1
ATOM 2805 O O . GLU A 1 363 ? -17.602 6.824 -11.138 1.00 95.44 363 GLU A O 1
ATOM 2810 N N . PRO A 1 364 ? -19.173 8.382 -10.672 1.00 96.25 364 PRO A N 1
ATOM 2811 C CA . PRO A 1 364 ? -20.172 7.429 -10.179 1.00 96.25 364 PRO A CA 1
ATOM 2812 C C . PRO A 1 364 ? -20.433 6.267 -11.145 1.00 96.25 364 PRO A C 1
ATOM 2814 O O . PRO A 1 364 ? -20.474 5.108 -10.736 1.00 96.25 364 PRO A O 1
ATOM 2817 N N . ALA A 1 365 ? -20.520 6.551 -12.448 1.00 96.31 365 ALA A N 1
ATOM 2818 C CA . ALA A 1 365 ? -20.731 5.529 -13.473 1.00 96.31 365 ALA A CA 1
ATOM 2819 C C . ALA A 1 365 ? -19.585 4.501 -13.534 1.00 96.31 365 ALA A C 1
ATOM 2821 O O . ALA A 1 365 ? -19.831 3.301 -13.663 1.00 96.31 365 ALA A O 1
ATOM 2822 N N . LYS A 1 366 ? -18.328 4.947 -13.390 1.00 96.25 366 LYS A N 1
ATOM 2823 C CA . LYS A 1 366 ? -17.161 4.051 -13.381 1.00 96.25 366 LYS A CA 1
ATOM 2824 C C . LYS A 1 366 ? -17.063 3.264 -12.080 1.00 96.25 366 LYS A C 1
ATOM 2826 O O . LYS A 1 366 ? -16.738 2.084 -12.130 1.00 96.25 366 LYS A O 1
ATOM 2831 N N . MET A 1 367 ? -17.395 3.879 -10.943 1.00 96.44 367 MET A N 1
ATOM 2832 C CA . MET A 1 367 ? -17.505 3.178 -9.660 1.00 96.44 367 MET A CA 1
ATOM 2833 C C . MET A 1 367 ? -18.543 2.058 -9.730 1.00 96.44 367 MET A C 1
ATOM 2835 O O . MET A 1 367 ? -18.236 0.924 -9.374 1.00 96.44 367 MET A O 1
ATOM 2839 N N . LYS A 1 368 ? -19.738 2.356 -10.258 1.00 96.19 368 LYS A N 1
ATOM 2840 C CA . LYS A 1 368 ? -20.807 1.374 -10.461 1.00 96.19 368 LYS A CA 1
ATOM 2841 C C . LYS A 1 368 ? -20.359 0.237 -11.380 1.00 96.19 368 LYS A C 1
ATOM 2843 O O . LYS A 1 368 ? -20.562 -0.922 -11.033 1.00 96.19 368 LYS A O 1
ATOM 2848 N N . LYS A 1 369 ? -19.715 0.551 -12.515 1.00 95.81 369 LYS A N 1
ATOM 2849 C CA . LYS A 1 369 ? -19.172 -0.464 -13.437 1.00 95.81 369 LYS A CA 1
ATOM 2850 C C . LYS A 1 369 ? -18.122 -1.345 -12.754 1.00 95.81 369 LYS A C 1
ATOM 2852 O O . LYS A 1 369 ? -18.170 -2.559 -12.906 1.00 95.81 369 LYS A O 1
ATOM 2857 N N . PHE A 1 370 ? -17.196 -0.745 -12.005 1.00 96.06 370 PHE A N 1
ATOM 2858 C CA . PHE A 1 370 ? -16.145 -1.481 -11.306 1.00 96.06 370 PHE A CA 1
ATOM 2859 C C . PHE A 1 370 ? -16.734 -2.424 -10.253 1.00 96.06 370 PHE A C 1
ATOM 2861 O O . PHE A 1 370 ? -16.440 -3.612 -10.281 1.00 96.06 370 PHE A O 1
ATOM 2868 N N . LEU A 1 371 ? -17.628 -1.923 -9.392 1.00 95.94 371 LEU A N 1
ATOM 2869 C CA . LEU A 1 371 ? -18.321 -2.732 -8.385 1.00 95.94 371 LEU A CA 1
ATOM 2870 C C . LEU A 1 371 ? -19.116 -3.883 -9.011 1.00 95.94 371 LEU A C 1
ATOM 2872 O O . LEU A 1 371 ? -19.035 -5.005 -8.528 1.00 95.94 371 LEU A O 1
ATOM 2876 N N . ALA A 1 372 ? -19.834 -3.636 -10.112 1.00 95.38 372 ALA A N 1
ATOM 2877 C CA . ALA A 1 372 ? -20.633 -4.661 -10.791 1.00 95.38 372 ALA A CA 1
ATOM 2878 C C . ALA A 1 372 ? -19.802 -5.827 -11.358 1.00 95.38 372 ALA A C 1
ATOM 2880 O O . ALA A 1 372 ? -20.354 -6.900 -11.615 1.00 95.38 372 ALA A O 1
ATOM 2881 N N . GLY A 1 373 ? -18.502 -5.610 -11.573 1.00 95.06 373 GLY A N 1
ATOM 2882 C CA . GLY A 1 373 ? -17.571 -6.626 -12.048 1.00 95.06 373 GLY A CA 1
ATOM 2883 C C . GLY A 1 373 ? -16.770 -7.333 -10.958 1.00 95.06 373 GLY A C 1
ATOM 2884 O O . GLY A 1 373 ? -16.044 -8.264 -11.285 1.00 95.06 373 GLY A O 1
ATOM 2885 N N . LEU A 1 374 ? -16.859 -6.906 -9.697 1.00 94.75 374 LEU A N 1
ATOM 2886 C CA . LEU A 1 374 ? -16.193 -7.577 -8.579 1.00 94.75 374 LEU A CA 1
ATOM 2887 C C . LEU A 1 374 ? -17.070 -8.701 -8.020 1.00 94.75 374 LEU A C 1
ATOM 2889 O O . LEU A 1 374 ? -18.298 -8.621 -8.070 1.00 94.75 374 LEU A O 1
ATOM 2893 N N . ASP A 1 375 ? -16.441 -9.715 -7.423 1.00 92.12 375 ASP A N 1
ATOM 2894 C CA . ASP A 1 375 ? -17.144 -10.572 -6.469 1.00 92.12 375 ASP A CA 1
ATOM 2895 C C . ASP A 1 375 ? -17.293 -9.789 -5.160 1.00 92.12 375 ASP A C 1
ATOM 2897 O O . ASP A 1 375 ? -16.311 -9.400 -4.528 1.00 92.12 375 ASP A O 1
ATOM 2901 N N . THR A 1 376 ? -18.540 -9.505 -4.794 1.00 94.69 376 THR A N 1
ATOM 2902 C CA . THR A 1 376 ? -18.909 -8.787 -3.569 1.00 94.69 376 THR A CA 1
ATOM 2903 C C . THR A 1 376 ? -19.798 -9.645 -2.673 1.00 94.69 376 THR A C 1
ATOM 2905 O O . THR A 1 376 ? -20.510 -9.119 -1.819 1.00 94.69 376 THR A O 1
ATOM 2908 N N . SER A 1 377 ? -19.774 -10.971 -2.842 1.00 92.38 377 SER A N 1
ATOM 2909 C CA . SER A 1 377 ? -20.545 -11.925 -2.032 1.00 92.38 377 SER A CA 1
ATOM 2910 C C . SER A 1 377 ? -20.243 -11.812 -0.535 1.00 92.38 377 SER A C 1
ATOM 2912 O O . SER A 1 377 ? -21.150 -11.902 0.290 1.00 92.38 377 SER A O 1
ATOM 2914 N N . SER A 1 378 ? -18.986 -11.522 -0.188 1.00 94.75 378 SER A N 1
ATOM 2915 C CA . SER A 1 378 ? -18.560 -11.253 1.191 1.00 94.75 378 SER A CA 1
ATOM 2916 C C . SER A 1 378 ? -18.746 -9.786 1.605 1.00 94.75 378 SER A C 1
ATOM 2918 O O . SER A 1 378 ? -18.550 -9.441 2.767 1.00 94.75 378 SER A O 1
ATOM 2920 N N . GLY A 1 379 ? -19.162 -8.912 0.687 1.00 96.19 379 GLY A N 1
ATOM 2921 C CA . GLY A 1 379 ? -19.295 -7.471 0.888 1.00 96.19 379 GLY A CA 1
ATOM 2922 C C . GLY A 1 379 ? -18.296 -6.642 0.082 1.00 96.19 379 GLY A C 1
ATOM 2923 O O . GLY A 1 379 ? -17.544 -7.168 -0.731 1.00 96.19 379 GLY A O 1
ATOM 2924 N N . PHE A 1 380 ? -18.287 -5.331 0.314 1.00 98.00 380 PHE A N 1
ATOM 2925 C CA . PHE A 1 380 ? -17.247 -4.414 -0.166 1.00 98.00 380 PHE A CA 1
ATOM 2926 C C . PHE A 1 380 ? -17.141 -3.209 0.770 1.00 98.00 380 PHE A C 1
ATOM 2928 O O . PHE A 1 380 ? -18.086 -2.887 1.489 1.00 98.00 380 PHE A O 1
ATOM 2935 N N . ASN A 1 381 ? -16.016 -2.507 0.707 1.00 98.38 381 ASN A N 1
ATOM 2936 C CA . ASN A 1 381 ? -15.753 -1.286 1.452 1.00 98.38 381 ASN A CA 1
ATOM 2937 C C . ASN A 1 381 ? -15.617 -0.081 0.522 1.00 98.38 381 ASN A C 1
ATOM 2939 O O . ASN A 1 381 ? -15.016 -0.190 -0.543 1.00 98.38 381 ASN A O 1
ATOM 2943 N N . SER A 1 382 ? -16.089 1.089 0.945 1.00 97.06 382 SER A N 1
ATOM 2944 C CA . SER A 1 382 ? -15.775 2.368 0.302 1.00 97.06 382 SER A CA 1
ATOM 2945 C C . SER A 1 382 ? -14.724 3.154 1.087 1.00 97.06 382 SER A C 1
ATOM 2947 O O . SER A 1 382 ? -14.825 3.289 2.309 1.00 97.06 382 SER A O 1
ATOM 2949 N N . PHE A 1 383 ? -13.756 3.733 0.384 1.00 95.00 383 PHE A N 1
ATOM 2950 C CA . PHE A 1 383 ? -12.728 4.612 0.932 1.00 95.00 383 PHE A CA 1
ATOM 2951 C C . PHE A 1 383 ? -12.683 5.936 0.148 1.00 95.00 383 PHE A C 1
ATOM 2953 O O . PHE A 1 383 ? -12.457 5.942 -1.060 1.00 95.00 383 PHE A O 1
ATOM 2960 N N . ARG A 1 384 ? -12.862 7.113 0.751 1.00 89.81 384 ARG A N 1
ATOM 2961 C CA . ARG A 1 384 ? -12.842 7.482 2.179 1.00 89.81 384 ARG A CA 1
ATOM 2962 C C . ARG A 1 384 ? -14.160 8.181 2.557 1.00 89.81 384 ARG A C 1
ATOM 2964 O O . ARG A 1 384 ? -14.658 8.964 1.747 1.00 89.81 384 ARG A O 1
ATOM 2971 N N . TRP A 1 385 ? -14.726 7.904 3.737 1.00 92.31 385 TRP A N 1
ATOM 2972 C CA . TRP A 1 385 ? -16.055 8.376 4.183 1.00 92.31 385 TRP A CA 1
ATOM 2973 C C . TRP A 1 385 ? -16.323 9.868 3.932 1.00 92.31 385 TRP A C 1
ATOM 2975 O O . TRP A 1 385 ? -17.299 10.226 3.275 1.00 92.31 385 TRP A O 1
ATOM 2985 N N . ASP A 1 386 ? -15.433 10.715 4.435 1.00 87.06 386 ASP A N 1
ATOM 2986 C CA . ASP A 1 386 ? -15.459 12.184 4.423 1.00 87.06 386 ASP A CA 1
ATOM 2987 C C . ASP A 1 386 ? -15.152 12.791 3.050 1.00 87.06 386 ASP A C 1
ATOM 2989 O O . ASP A 1 386 ? -15.495 13.930 2.768 1.00 87.06 386 ASP A O 1
ATOM 2993 N N . TYR A 1 387 ? -14.560 12.010 2.148 1.00 90.38 387 TYR A N 1
ATOM 2994 C CA . TYR A 1 387 ? -14.367 12.420 0.757 1.00 90.38 387 TYR A CA 1
ATOM 2995 C C . TYR A 1 387 ? -15.433 11.847 -0.178 1.00 90.38 387 TYR A C 1
ATOM 2997 O O . TYR A 1 387 ? -15.412 12.136 -1.374 1.00 90.38 387 TYR A O 1
ATOM 3005 N N . THR A 1 388 ? -16.356 11.022 0.319 1.00 92.31 388 THR A N 1
ATOM 3006 C CA . THR A 1 388 ? -17.390 10.403 -0.514 1.00 92.31 388 THR A CA 1
ATOM 3007 C C . THR A 1 388 ? -18.528 11.391 -0.730 1.00 92.31 388 THR A C 1
ATOM 3009 O O . THR A 1 388 ? -19.200 11.797 0.215 1.00 92.31 388 THR A O 1
ATOM 3012 N N . GLY A 1 389 ? -18.739 11.796 -1.983 1.00 92.25 389 GLY A N 1
ATOM 3013 C CA . GLY A 1 389 ? -19.778 12.759 -2.348 1.00 92.25 389 GLY A CA 1
ATOM 3014 C C . GLY A 1 389 ? -21.163 12.124 -2.495 1.00 92.25 389 GLY A C 1
ATOM 3015 O O . GLY A 1 389 ? -21.285 10.896 -2.507 1.00 92.25 389 GLY A O 1
ATOM 3016 N N . PRO A 1 390 ? -22.221 12.945 -2.637 1.00 93.94 390 PRO A N 1
ATOM 3017 C CA . PRO A 1 390 ? -23.602 12.464 -2.713 1.00 93.94 390 PRO A CA 1
ATOM 3018 C C . PRO A 1 390 ? -23.842 11.427 -3.818 1.00 93.94 390 PRO A C 1
ATOM 3020 O O . PRO A 1 390 ? -24.521 10.429 -3.583 1.00 93.94 390 PRO A O 1
ATOM 3023 N N . GLU A 1 391 ? -23.248 11.618 -4.999 1.00 96.38 391 GLU A N 1
ATOM 3024 C CA . GLU A 1 391 ? -23.407 10.696 -6.130 1.00 96.38 391 GLU A CA 1
ATOM 3025 C C . GLU A 1 391 ? -22.712 9.346 -5.880 1.00 96.38 391 GLU A C 1
ATOM 3027 O O . GLU A 1 391 ? -23.237 8.293 -6.237 1.00 96.38 391 GLU A O 1
ATOM 3032 N N . GLN A 1 392 ? -21.543 9.344 -5.232 1.00 96.94 392 GLN A N 1
ATOM 3033 C CA . GLN A 1 392 ? -20.846 8.111 -4.858 1.00 96.94 392 GLN A CA 1
ATOM 3034 C C . GLN A 1 392 ? -21.586 7.385 -3.725 1.00 96.94 392 GLN A C 1
ATOM 3036 O O . GLN A 1 392 ? -21.727 6.164 -3.776 1.00 96.94 392 GLN A O 1
ATOM 3041 N N . TRP A 1 393 ? -22.140 8.119 -2.751 1.00 96.31 393 TRP A N 1
ATOM 3042 C CA . TRP A 1 393 ? -23.032 7.548 -1.734 1.00 96.31 393 TRP A CA 1
ATOM 3043 C C . TRP A 1 393 ? -24.283 6.927 -2.343 1.00 96.31 393 TRP A C 1
ATOM 3045 O O . TRP A 1 393 ? -24.696 5.852 -1.915 1.00 96.31 393 TRP A O 1
ATOM 3055 N N . GLN A 1 394 ? -24.860 7.554 -3.368 1.00 97.62 394 GLN A N 1
ATOM 3056 C CA . GLN A 1 394 ? -25.971 6.972 -4.111 1.00 97.62 394 GLN A CA 1
ATOM 3057 C C . GLN A 1 394 ? -25.580 5.645 -4.770 1.00 97.62 394 GLN A C 1
ATOM 3059 O O . GLN A 1 394 ? -26.307 4.668 -4.618 1.00 97.62 394 GLN A O 1
ATOM 3064 N N . VAL A 1 395 ? -24.408 5.563 -5.413 1.00 97.75 395 VAL A N 1
ATOM 3065 C CA . VAL A 1 395 ? -23.909 4.290 -5.961 1.00 97.75 395 VAL A CA 1
ATOM 3066 C C . VAL A 1 395 ? -23.786 3.226 -4.868 1.00 97.75 395 VAL A C 1
ATOM 3068 O O . VAL A 1 395 ? -24.258 2.112 -5.068 1.00 97.75 395 VAL A O 1
ATOM 3071 N N . ILE A 1 396 ? -23.203 3.554 -3.709 1.00 97.56 396 ILE A N 1
ATOM 3072 C CA . ILE A 1 396 ? -23.053 2.615 -2.581 1.00 97.56 396 ILE A CA 1
ATOM 3073 C C . ILE A 1 396 ? -24.420 2.146 -2.072 1.00 97.56 396 ILE A C 1
ATOM 3075 O O . ILE A 1 396 ? -24.634 0.953 -1.857 1.00 97.56 396 ILE A O 1
ATOM 3079 N N . ARG A 1 397 ? -25.356 3.076 -1.876 1.00 97.25 397 ARG A N 1
ATOM 3080 C CA . ARG A 1 397 ? -26.699 2.779 -1.376 1.00 97.25 397 ARG A CA 1
ATOM 3081 C C . ARG A 1 397 ? -27.447 1.842 -2.317 1.00 97.25 397 ARG A C 1
ATOM 3083 O O . ARG A 1 397 ? -27.982 0.839 -1.848 1.00 97.25 397 ARG A O 1
ATOM 3090 N N . ASP A 1 398 ? -27.435 2.154 -3.607 1.00 96.69 398 ASP A N 1
ATOM 3091 C CA . ASP A 1 398 ? -28.250 1.481 -4.617 1.00 96.69 398 ASP A CA 1
ATOM 3092 C C . ASP A 1 398 ? -27.614 0.155 -5.096 1.00 96.69 398 ASP A C 1
ATOM 3094 O O . ASP A 1 398 ? -28.282 -0.668 -5.727 1.00 96.69 398 ASP A O 1
ATOM 3098 N N . PHE A 1 399 ? -26.330 -0.086 -4.797 1.00 96.25 399 PHE A N 1
ATOM 3099 C CA . PHE A 1 399 ? -25.638 -1.325 -5.156 1.00 96.25 399 PHE A CA 1
ATOM 3100 C C . PHE A 1 399 ? -26.073 -2.513 -4.285 1.00 96.25 399 PHE A C 1
ATOM 3102 O O . PHE A 1 399 ? -26.153 -2.420 -3.056 1.00 96.25 399 PHE A O 1
ATOM 3109 N N . LYS A 1 400 ? -26.295 -3.664 -4.932 1.00 93.94 400 LYS A N 1
ATOM 3110 C CA . LYS A 1 400 ? -26.613 -4.942 -4.286 1.00 93.94 400 LYS A CA 1
ATOM 3111 C C . LYS A 1 400 ? -25.384 -5.847 -4.318 1.00 93.94 400 LYS A C 1
ATOM 3113 O O . LYS A 1 400 ? -24.898 -6.167 -5.399 1.00 93.94 400 LYS A O 1
ATOM 3118 N N . CYS A 1 401 ? -24.900 -6.245 -3.143 1.00 92.25 401 CYS A N 1
ATOM 3119 C CA . CYS A 1 401 ? -23.796 -7.195 -3.022 1.00 92.25 401 CYS A CA 1
ATOM 3120 C C . CYS A 1 401 ? -24.174 -8.563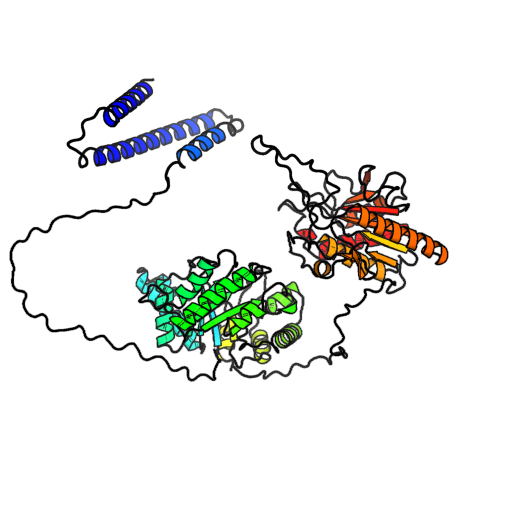 -3.604 1.00 92.25 401 CYS A C 1
ATOM 3122 O O . CYS A 1 401 ? -25.326 -8.990 -3.504 1.00 92.25 401 CYS A O 1
ATOM 3124 N N . GLY A 1 402 ? -23.194 -9.256 -4.173 1.00 88.56 402 GLY A N 1
ATOM 3125 C CA . GLY A 1 402 ? -23.375 -10.573 -4.766 1.00 88.56 402 GLY A CA 1
ATOM 3126 C C . GLY A 1 402 ? -22.236 -10.951 -5.705 1.00 88.56 402 GLY A C 1
ATOM 3127 O O . GLY A 1 402 ? -21.180 -10.316 -5.722 1.00 88.56 402 GLY A O 1
ATOM 3128 N N . GLN A 1 403 ? -22.476 -12.000 -6.486 1.00 74.00 403 GLN A N 1
ATOM 3129 C CA . GLN A 1 403 ? -21.558 -12.452 -7.528 1.00 74.00 403 GLN A CA 1
ATOM 3130 C C . GLN A 1 403 ? -21.446 -11.419 -8.668 1.00 74.00 403 GLN A C 1
ATOM 3132 O O . GLN A 1 403 ? -22.383 -10.633 -8.864 1.00 74.00 403 GLN A O 1
ATOM 3137 N N . PRO A 1 404 ? -20.335 -11.412 -9.435 1.00 71.06 404 PRO A N 1
ATOM 3138 C CA . PRO A 1 404 ? -20.148 -10.480 -10.541 1.00 71.06 404 PRO A CA 1
ATOM 3139 C C . PRO A 1 404 ? -21.311 -10.579 -11.534 1.00 71.06 404 PRO A C 1
ATOM 3141 O O . PRO A 1 404 ? -21.560 -11.627 -12.128 1.00 71.06 404 PRO A O 1
ATOM 3144 N N . SER A 1 405 ? -22.023 -9.472 -11.734 1.00 70.25 405 SER A N 1
ATOM 3145 C CA . SER A 1 405 ? -23.099 -9.390 -12.737 1.00 70.25 405 SER A CA 1
ATOM 3146 C C . SER A 1 405 ? -22.559 -9.001 -14.113 1.00 70.25 405 SER A C 1
ATOM 3148 O O . SER A 1 405 ? -23.171 -9.285 -15.143 1.00 70.25 405 SER A O 1
ATOM 3150 N N . TYR A 1 406 ? -21.385 -8.368 -14.138 1.00 63.72 406 TYR A N 1
ATOM 3151 C CA . TYR A 1 406 ? -20.700 -7.974 -15.355 1.00 63.72 406 TYR A CA 1
ATOM 3152 C C . TYR A 1 406 ? -19.746 -9.078 -15.821 1.00 63.72 406 TYR A C 1
ATOM 3154 O O . TYR A 1 406 ? -18.706 -9.322 -15.209 1.00 63.72 406 TYR A O 1
ATOM 3162 N N . LYS A 1 407 ? -20.072 -9.716 -16.951 1.00 60.84 407 LYS A N 1
ATOM 3163 C CA . LYS A 1 407 ? -19.132 -10.590 -17.660 1.00 60.84 407 LYS A CA 1
ATOM 3164 C C . LYS A 1 407 ? -18.078 -9.714 -18.331 1.00 60.84 407 LYS A C 1
ATOM 3166 O O . LYS A 1 407 ? -18.374 -9.034 -19.315 1.00 60.84 407 LYS A O 1
ATOM 3171 N N . LEU A 1 408 ? -16.852 -9.722 -17.809 1.00 53.91 408 LEU A N 1
ATOM 3172 C CA . LEU A 1 408 ? -15.721 -9.144 -18.530 1.00 53.91 408 LEU A CA 1
ATOM 3173 C C . LEU A 1 408 ? -15.648 -9.781 -19.919 1.00 53.91 408 LEU A C 1
ATOM 3175 O O . LEU A 1 408 ? -15.573 -11.002 -20.048 1.00 53.91 408 LEU A O 1
ATOM 3179 N N . LYS A 1 409 ? -15.603 -8.944 -20.957 1.00 49.25 409 LYS A N 1
ATOM 3180 C CA . LYS A 1 409 ? -15.032 -9.348 -22.241 1.00 49.25 409 LYS A CA 1
ATOM 3181 C C . LYS A 1 409 ? -13.530 -9.450 -22.023 1.00 49.25 409 LYS A C 1
ATOM 3183 O O . LYS A 1 409 ? -12.804 -8.493 -22.268 1.00 49.25 409 LYS A O 1
ATOM 3188 N N . VAL A 1 410 ? -13.090 -10.564 -21.446 1.00 45.22 410 VAL A N 1
ATOM 3189 C CA . VAL A 1 410 ? -11.667 -10.882 -21.361 1.00 45.22 410 VAL A CA 1
ATOM 3190 C C . VAL A 1 410 ? -11.189 -10.962 -22.814 1.00 45.22 410 VAL A C 1
ATOM 3192 O O . VAL A 1 410 ? -11.752 -11.758 -23.572 1.00 45.22 410 VAL A O 1
ATOM 3195 N N . PRO A 1 411 ? -10.248 -10.111 -23.266 1.00 39.34 411 PRO A N 1
ATOM 3196 C CA . PRO A 1 411 ? -9.605 -10.325 -24.555 1.00 39.34 411 PRO A CA 1
ATOM 3197 C C . PRO A 1 411 ? -9.036 -11.737 -24.518 1.00 39.34 411 PRO A C 1
ATOM 3199 O O . PRO A 1 411 ? -8.373 -12.063 -23.536 1.00 39.34 411 PRO A O 1
ATOM 3202 N N . ALA A 1 412 ? -9.355 -12.570 -25.515 1.00 35.31 412 ALA A N 1
ATOM 3203 C CA . ALA A 1 412 ? -8.894 -13.952 -25.574 1.00 35.31 412 ALA A CA 1
ATOM 3204 C C . ALA A 1 412 ? -7.404 -13.991 -25.217 1.00 35.31 412 ALA A C 1
ATOM 3206 O O . ALA A 1 412 ? -6.576 -13.436 -25.941 1.00 35.31 412 ALA A O 1
ATOM 3207 N N . GLU A 1 413 ? -7.088 -14.555 -24.050 1.00 39.09 413 GLU A N 1
ATOM 3208 C CA . GLU A 1 413 ? -5.715 -14.689 -23.597 1.00 39.09 413 GLU A CA 1
ATOM 3209 C C . GLU A 1 413 ? -4.984 -15.495 -24.670 1.00 39.09 413 GLU A C 1
ATOM 3211 O O . GLU A 1 413 ? -5.317 -16.654 -24.932 1.00 39.09 413 GLU A O 1
ATOM 3216 N N . GLY A 1 414 ? -4.010 -14.872 -25.338 1.00 35.72 414 GLY A N 1
ATOM 3217 C CA . GLY A 1 414 ? -3.042 -15.621 -26.123 1.00 35.72 414 GLY A CA 1
ATOM 3218 C C . GLY A 1 414 ? -2.451 -16.672 -25.194 1.00 35.72 414 GLY A C 1
ATOM 3219 O O . GLY A 1 414 ? -1.886 -16.298 -24.170 1.00 35.72 414 GLY A O 1
ATOM 3220 N N . LYS A 1 415 ? -2.679 -17.955 -25.517 1.00 32.12 415 LYS A N 1
ATOM 3221 C CA . LYS A 1 415 ? -2.300 -19.144 -24.737 1.00 32.12 415 LYS A CA 1
ATOM 3222 C C . LYS A 1 415 ? -1.041 -18.896 -23.906 1.00 32.12 415 LYS A C 1
ATOM 3224 O O . LYS A 1 415 ? 0.075 -19.053 -24.399 1.00 32.12 415 LYS A O 1
ATOM 3229 N N . GLN A 1 416 ? -1.222 -18.553 -22.636 1.00 35.84 416 GLN A N 1
ATOM 3230 C CA . GLN A 1 416 ? -0.147 -18.609 -21.667 1.00 35.84 416 GLN A CA 1
ATOM 3231 C C . GLN A 1 416 ? -0.148 -20.043 -21.148 1.00 35.84 416 GLN A C 1
ATOM 3233 O O . GLN A 1 416 ? -1.045 -20.470 -20.424 1.00 35.84 416 GLN A O 1
ATOM 3238 N N . THR A 1 417 ? 0.802 -20.826 -21.651 1.00 31.30 417 THR A N 1
ATOM 3239 C CA . THR A 1 417 ? 0.977 -22.239 -21.323 1.00 31.30 417 THR A CA 1
ATOM 3240 C C . THR A 1 417 ? 1.077 -22.427 -19.814 1.00 31.30 417 THR A C 1
ATOM 3242 O O . THR A 1 417 ? 1.911 -21.812 -19.148 1.00 31.30 417 THR A O 1
ATOM 3245 N N . SER A 1 418 ? 0.209 -23.291 -19.302 1.00 33.50 418 SER A N 1
ATOM 3246 C CA . SER A 1 418 ? 0.169 -23.763 -17.925 1.00 33.50 418 SER A CA 1
ATOM 3247 C C . SER A 1 418 ? 1.510 -24.334 -17.465 1.00 33.50 418 SER A C 1
ATOM 3249 O O . SER A 1 418 ? 2.152 -25.069 -18.210 1.00 33.50 418 SER A O 1
ATOM 3251 N N . ALA A 1 419 ? 1.856 -24.039 -16.209 1.00 44.34 419 ALA A N 1
ATOM 3252 C CA . ALA A 1 419 ? 2.725 -24.823 -15.329 1.00 44.34 419 ALA A CA 1
ATOM 3253 C C . ALA A 1 419 ? 3.905 -25.540 -16.014 1.00 44.34 419 ALA A C 1
ATOM 3255 O O . ALA A 1 419 ? 3.897 -26.756 -16.190 1.00 44.34 419 ALA A O 1
ATOM 3256 N N . ALA A 1 420 ? 4.960 -24.787 -16.324 1.00 32.53 420 ALA A N 1
ATOM 3257 C CA . ALA A 1 420 ? 6.287 -25.352 -16.516 1.00 32.53 420 ALA A CA 1
ATOM 3258 C C . ALA A 1 420 ? 7.158 -24.977 -15.312 1.00 32.53 420 ALA A C 1
ATOM 3260 O O . ALA A 1 420 ? 7.186 -23.820 -14.899 1.00 32.53 420 ALA A O 1
ATOM 3261 N N . SER A 1 421 ? 7.799 -26.004 -14.751 1.00 32.31 421 SER A N 1
ATOM 3262 C CA . SER A 1 421 ? 9.016 -26.019 -13.934 1.00 32.31 421 SER A CA 1
ATOM 3263 C C . SER A 1 421 ? 9.679 -24.664 -13.635 1.00 32.31 421 SER A C 1
ATOM 3265 O O . SER A 1 421 ? 9.896 -23.842 -14.522 1.00 32.31 421 SER A O 1
ATOM 3267 N N . THR A 1 422 ? 10.125 -24.497 -12.389 1.00 33.19 422 THR A N 1
ATOM 3268 C CA . THR A 1 422 ? 10.962 -23.423 -11.815 1.00 33.19 422 THR A CA 1
ATOM 3269 C C . THR A 1 422 ? 12.332 -23.213 -12.491 1.00 33.19 422 THR A C 1
ATOM 3271 O O . THR A 1 422 ? 13.286 -22.747 -11.872 1.00 33.19 422 THR A O 1
ATOM 3274 N N . THR A 1 423 ? 12.462 -23.488 -13.783 1.00 35.69 423 THR A N 1
ATOM 3275 C CA . THR A 1 423 ? 13.524 -22.955 -14.631 1.00 35.69 423 THR A CA 1
ATOM 3276 C C . THR A 1 423 ? 13.102 -21.588 -15.150 1.00 35.69 423 THR A C 1
ATOM 3278 O O . THR A 1 423 ? 12.315 -21.462 -16.085 1.00 35.69 423 THR A O 1
ATOM 3281 N N . MET A 1 424 ? 13.629 -20.556 -14.495 1.00 37.53 424 MET A N 1
ATOM 3282 C CA . MET A 1 424 ? 13.499 -19.156 -14.892 1.00 37.53 424 MET A CA 1
ATOM 3283 C C . MET A 1 424 ? 13.834 -18.964 -16.381 1.00 37.53 424 MET A C 1
ATOM 3285 O O . MET A 1 424 ? 14.769 -19.609 -16.868 1.00 37.53 424 MET A O 1
ATOM 3289 N N . PRO A 1 425 ? 13.130 -18.072 -17.107 1.00 40.31 425 PRO A N 1
ATOM 3290 C CA . PRO A 1 425 ? 13.440 -17.810 -18.505 1.00 40.31 425 PRO A CA 1
ATOM 3291 C C . PRO A 1 425 ? 14.880 -17.305 -18.611 1.00 40.31 425 PRO A C 1
ATOM 3293 O O . PRO A 1 425 ? 15.224 -16.251 -18.070 1.00 40.31 425 PRO A O 1
ATOM 3296 N N . LYS A 1 426 ? 15.732 -18.078 -19.295 1.00 49.00 426 LYS A N 1
ATOM 3297 C CA . LYS A 1 426 ? 17.061 -17.619 -19.698 1.00 49.00 426 LYS A CA 1
ATOM 3298 C C . LYS A 1 426 ? 16.865 -16.383 -20.561 1.00 49.00 426 LYS A C 1
ATOM 3300 O O . LYS A 1 426 ? 16.195 -16.433 -21.589 1.00 49.00 426 LYS A O 1
ATOM 3305 N N . MET A 1 427 ? 17.433 -15.272 -20.120 1.00 50.41 427 MET A N 1
ATOM 3306 C CA . MET A 1 427 ? 17.469 -14.060 -20.918 1.00 50.41 427 MET A CA 1
ATOM 3307 C C . MET A 1 427 ? 18.295 -14.352 -22.184 1.00 50.41 427 MET A C 1
ATOM 3309 O O . MET A 1 427 ? 19.401 -14.881 -22.051 1.00 50.41 427 MET A O 1
ATOM 3313 N N . PRO A 1 428 ? 17.780 -14.082 -23.397 1.00 56.47 428 PRO A N 1
ATOM 3314 C CA . PRO A 1 428 ? 18.529 -14.360 -24.613 1.00 56.47 428 PRO A CA 1
ATOM 3315 C C . PRO A 1 428 ? 19.801 -13.504 -24.633 1.00 56.47 428 PRO A C 1
ATOM 3317 O O . PRO A 1 428 ? 19.748 -12.287 -24.458 1.00 56.47 428 PRO A O 1
ATOM 3320 N N . LEU A 1 429 ? 20.947 -14.169 -24.796 1.00 65.19 429 LEU A N 1
ATOM 3321 C CA . LEU A 1 429 ? 22.248 -13.527 -25.021 1.00 65.19 429 LEU A CA 1
ATOM 3322 C C . LEU A 1 429 ? 22.310 -12.864 -26.404 1.00 65.19 429 LEU A C 1
ATOM 3324 O O . LEU A 1 429 ? 23.078 -11.927 -26.609 1.00 65.19 429 LEU A O 1
ATOM 3328 N N . GLU A 1 430 ? 21.483 -13.358 -27.322 1.00 78.00 430 GLU A N 1
ATOM 3329 C CA . GLU A 1 430 ? 21.429 -12.930 -28.710 1.00 78.00 430 GLU A CA 1
ATOM 3330 C C . GLU A 1 430 ? 20.687 -11.590 -28.869 1.00 78.00 430 GLU A C 1
ATOM 3332 O O . GLU A 1 430 ? 19.732 -11.313 -28.129 1.00 78.00 430 GLU A O 1
ATOM 3337 N N . PRO A 1 431 ? 21.088 -10.770 -29.854 1.00 82.19 431 PRO A N 1
ATOM 3338 C CA . PRO A 1 431 ? 20.335 -9.597 -30.268 1.00 82.19 431 PRO A CA 1
ATOM 3339 C C . PRO A 1 431 ? 18.900 -9.972 -30.642 1.00 82.19 431 PRO A C 1
ATOM 3341 O O . PRO A 1 431 ? 18.650 -11.009 -31.255 1.00 82.19 431 PRO A O 1
ATOM 3344 N N . THR A 1 432 ? 17.943 -9.106 -30.317 1.00 80.81 432 THR A N 1
ATOM 3345 C CA . THR A 1 432 ? 16.532 -9.325 -30.677 1.00 80.81 432 THR A CA 1
ATOM 3346 C C . THR A 1 432 ? 16.162 -8.715 -32.033 1.00 80.81 432 THR A C 1
ATOM 3348 O O . THR A 1 432 ? 15.025 -8.855 -32.477 1.00 80.81 432 THR A O 1
ATOM 3351 N N . GLY A 1 433 ? 17.115 -8.062 -32.705 1.00 77.25 433 GLY A N 1
ATOM 3352 C CA . GLY A 1 433 ? 16.958 -7.454 -34.025 1.00 77.25 433 GLY A CA 1
ATOM 3353 C C . GLY A 1 433 ? 18.289 -6.942 -34.584 1.00 77.25 433 GLY A C 1
ATOM 3354 O O . GLY A 1 433 ? 19.316 -7.011 -33.913 1.00 77.25 433 GLY A O 1
ATOM 3355 N N . LYS A 1 434 ? 18.271 -6.427 -35.819 1.00 84.06 434 LYS A N 1
ATOM 3356 C CA . LYS A 1 434 ? 19.383 -5.648 -36.392 1.00 84.06 434 LYS A CA 1
ATOM 3357 C C . LYS A 1 434 ? 19.154 -4.167 -36.090 1.00 84.06 434 LYS A C 1
ATOM 3359 O O . LYS A 1 434 ? 18.041 -3.681 -36.276 1.00 84.06 434 LYS A O 1
ATOM 3364 N N . GLY A 1 435 ? 20.195 -3.464 -35.662 1.00 90.75 435 GLY A N 1
ATOM 3365 C CA . GLY A 1 435 ? 20.166 -2.021 -35.413 1.00 90.75 435 GLY A CA 1
ATOM 3366 C C . GLY A 1 435 ? 21.548 -1.378 -35.527 1.00 90.75 435 GLY A C 1
ATOM 3367 O O . GLY A 1 435 ? 22.483 -1.987 -36.049 1.00 90.75 435 GLY A O 1
ATOM 3368 N N . ASP A 1 436 ? 21.677 -0.152 -35.040 1.00 94.19 436 ASP A N 1
ATOM 3369 C CA . ASP A 1 436 ? 22.908 0.652 -35.078 1.00 94.19 436 ASP A CA 1
ATOM 3370 C C . ASP A 1 436 ? 24.037 0.129 -34.172 1.00 94.19 436 ASP A C 1
ATOM 3372 O O . ASP A 1 436 ? 25.185 0.533 -34.311 1.00 94.19 436 ASP A O 1
ATOM 3376 N N . LEU A 1 437 ? 23.752 -0.840 -33.298 1.00 93.88 437 LEU A N 1
ATOM 3377 C CA . LEU A 1 437 ? 24.755 -1.568 -32.515 1.00 93.88 437 LEU A CA 1
ATOM 3378 C C . LEU A 1 437 ? 25.059 -2.966 -33.073 1.00 93.88 437 LEU A C 1
ATOM 3380 O O . LEU A 1 437 ? 25.671 -3.792 -32.390 1.00 93.88 437 LEU A O 1
ATOM 3384 N N . THR A 1 438 ? 24.625 -3.271 -34.301 1.00 92.12 438 THR A N 1
ATOM 3385 C CA . THR A 1 438 ? 24.912 -4.566 -34.934 1.00 92.12 438 THR A CA 1
ATOM 3386 C C . THR A 1 438 ? 26.421 -4.782 -35.034 1.00 92.12 438 THR A C 1
ATOM 3388 O O . THR A 1 438 ? 27.148 -3.953 -35.576 1.00 92.12 438 THR A O 1
ATOM 3391 N N . GLY A 1 439 ? 26.889 -5.930 -34.537 1.00 88.00 439 GLY A N 1
ATOM 3392 C CA . GLY A 1 439 ? 28.313 -6.278 -34.535 1.00 88.00 439 GLY A CA 1
ATOM 3393 C C . GLY A 1 439 ? 29.102 -5.712 -33.351 1.00 88.00 439 GLY A C 1
ATOM 3394 O O . GLY A 1 439 ? 30.315 -5.922 -33.294 1.00 88.00 439 GLY A O 1
ATOM 3395 N N . MET A 1 440 ? 28.435 -5.046 -32.404 1.00 90.56 440 MET A N 1
ATOM 3396 C CA . MET A 1 440 ? 29.023 -4.625 -31.136 1.00 90.56 440 MET A CA 1
ATOM 3397 C C . MET A 1 440 ? 28.777 -5.666 -30.040 1.00 90.56 440 MET A C 1
ATOM 3399 O O . MET A 1 440 ? 27.683 -6.225 -29.928 1.00 90.56 440 MET A O 1
ATOM 3403 N N . VAL A 1 441 ? 29.773 -5.878 -29.179 1.00 90.12 441 VAL A N 1
ATOM 3404 C CA . VAL A 1 441 ? 29.595 -6.559 -27.891 1.00 90.12 441 VAL A CA 1
ATOM 3405 C C . VAL A 1 441 ? 29.729 -5.565 -26.758 1.00 90.12 441 VAL A C 1
ATOM 3407 O O . VAL A 1 441 ? 30.689 -4.799 -26.712 1.00 90.12 441 VAL A O 1
ATOM 3410 N N . VAL A 1 442 ? 28.820 -5.633 -25.793 1.00 91.31 442 VAL A N 1
ATOM 3411 C CA . VAL A 1 442 ? 28.870 -4.824 -24.581 1.00 91.31 442 VAL A CA 1
ATOM 3412 C C . VAL A 1 442 ? 28.853 -5.728 -23.354 1.00 91.31 442 VAL A C 1
ATOM 3414 O O . VAL A 1 442 ? 27.909 -6.477 -23.117 1.00 91.31 442 VAL A O 1
ATOM 3417 N N . VAL A 1 443 ? 29.909 -5.652 -22.552 1.00 90.12 443 VAL A N 1
ATOM 3418 C CA . VAL A 1 443 ? 29.990 -6.279 -21.232 1.00 90.12 443 VAL A CA 1
ATOM 3419 C C . VAL A 1 443 ? 29.556 -5.245 -20.198 1.00 90.12 443 VAL A C 1
ATOM 3421 O O . VAL A 1 443 ? 30.219 -4.224 -20.042 1.00 90.12 443 VAL A O 1
ATOM 3424 N N . ILE A 1 444 ? 28.450 -5.498 -19.502 1.00 91.12 444 ILE A N 1
ATOM 3425 C CA . ILE A 1 444 ? 27.908 -4.614 -18.470 1.00 91.12 444 ILE A CA 1
ATOM 3426 C C . ILE A 1 444 ? 28.249 -5.164 -17.085 1.00 91.12 444 ILE A C 1
ATOM 3428 O O . ILE A 1 444 ? 27.880 -6.299 -16.766 1.00 91.12 444 ILE A O 1
ATOM 3432 N N . ASP A 1 445 ? 28.888 -4.338 -16.254 1.00 88.56 445 ASP A N 1
ATOM 3433 C CA . ASP A 1 445 ? 29.033 -4.584 -14.818 1.00 88.56 445 ASP A CA 1
ATOM 3434 C C . ASP A 1 445 ? 28.027 -3.739 -14.024 1.00 88.56 445 ASP A C 1
ATOM 3436 O O . ASP A 1 445 ? 28.085 -2.511 -14.068 1.00 88.56 445 ASP A O 1
ATOM 3440 N N . PRO A 1 446 ? 27.062 -4.355 -13.319 1.00 82.56 446 PRO A N 1
ATOM 3441 C CA . PRO A 1 446 ? 26.019 -3.623 -12.603 1.00 82.56 446 PRO A CA 1
ATOM 3442 C C . PRO A 1 446 ? 26.460 -3.134 -11.215 1.00 82.56 446 PRO A C 1
ATOM 3444 O O . PRO A 1 446 ? 25.604 -2.967 -10.343 1.00 82.56 446 PRO A O 1
ATOM 3447 N N . GLY A 1 447 ? 27.766 -2.984 -10.982 1.00 77.62 447 GLY A N 1
ATOM 3448 C CA . GLY A 1 447 ? 28.309 -2.629 -9.679 1.00 77.62 447 GLY A CA 1
ATOM 3449 C C . GLY A 1 447 ? 28.212 -3.750 -8.632 1.00 77.62 447 GLY A C 1
ATOM 3450 O O . GLY A 1 447 ? 27.716 -4.860 -8.869 1.00 77.62 447 GLY A O 1
ATOM 3451 N N . HIS A 1 448 ? 28.748 -3.501 -7.439 1.00 67.88 448 HIS A N 1
ATOM 3452 C CA . HIS A 1 448 ? 28.835 -4.446 -6.313 1.00 67.88 448 HIS A CA 1
ATOM 3453 C C . HIS A 1 448 ? 27.472 -4.819 -5.718 1.00 67.88 448 HIS A C 1
ATOM 3455 O O . HIS A 1 448 ? 27.255 -5.974 -5.344 1.00 67.88 448 HIS A O 1
ATOM 3461 N N . GLY A 1 449 ? 26.554 -3.857 -5.653 1.00 59.94 449 GLY A N 1
ATOM 3462 C CA . GLY A 1 449 ? 25.486 -3.756 -4.668 1.00 59.94 449 GLY A CA 1
ATOM 3463 C C . GLY A 1 449 ? 26.029 -3.729 -3.233 1.00 59.94 449 GLY A C 1
ATOM 3464 O O . GLY A 1 449 ? 26.938 -4.473 -2.864 1.00 59.94 449 GLY A O 1
ATOM 3465 N N . GLY A 1 450 ? 25.458 -2.897 -2.369 1.00 67.06 450 GLY A N 1
ATOM 3466 C CA . GLY A 1 450 ? 25.934 -2.812 -0.988 1.00 67.06 450 GLY A CA 1
ATOM 3467 C C . GLY A 1 450 ? 27.217 -1.983 -0.855 1.00 67.06 450 GLY A C 1
ATOM 3468 O O . GLY A 1 450 ? 27.378 -0.998 -1.561 1.00 67.06 450 GLY A O 1
ATOM 3469 N N . THR A 1 451 ? 28.107 -2.328 0.082 1.00 63.25 451 THR A N 1
ATOM 3470 C CA . THR A 1 451 ? 29.322 -1.530 0.339 1.00 63.25 451 THR A CA 1
ATOM 3471 C C . THR A 1 451 ? 30.227 -1.501 -0.888 1.00 63.25 451 THR A C 1
ATOM 3473 O O . THR A 1 451 ? 30.697 -2.555 -1.313 1.00 63.25 451 THR A O 1
ATOM 3476 N N . ASP A 1 452 ? 30.497 -0.302 -1.402 1.00 64.44 452 ASP A N 1
ATOM 3477 C CA . ASP A 1 452 ? 31.435 -0.105 -2.502 1.00 64.44 452 ASP A CA 1
ATOM 3478 C C . ASP A 1 452 ? 32.891 -0.278 -2.003 1.00 64.44 452 ASP A C 1
ATOM 3480 O O . ASP A 1 452 ? 33.340 0.463 -1.123 1.00 64.44 452 ASP A O 1
ATOM 3484 N N . PRO A 1 453 ? 33.633 -1.286 -2.500 1.00 61.12 453 PRO A N 1
ATOM 3485 C CA . PRO A 1 453 ? 35.035 -1.523 -2.165 1.00 61.12 453 PRO A CA 1
ATOM 3486 C C . PRO A 1 453 ? 36.014 -0.577 -2.885 1.00 61.12 453 PRO A C 1
ATOM 3488 O O . PRO A 1 453 ? 37.164 -0.473 -2.451 1.00 61.12 453 PRO A O 1
ATOM 3491 N N . GLY A 1 454 ? 35.598 0.077 -3.975 1.00 60.97 454 GLY A N 1
ATOM 3492 C CA . GLY A 1 454 ? 36.385 1.044 -4.741 1.00 60.97 454 GLY A CA 1
ATOM 3493 C C . GLY A 1 454 ? 36.574 2.360 -3.989 1.00 60.97 454 GLY A C 1
ATOM 3494 O O . GLY A 1 454 ? 37.673 2.925 -3.986 1.00 60.97 454 GLY A O 1
ATOM 3495 N N . MET A 1 455 ? 35.560 2.794 -3.240 1.00 58.34 455 MET A N 1
ATOM 3496 C CA . MET A 1 455 ? 35.693 3.880 -2.275 1.00 58.34 455 MET A CA 1
ATOM 3497 C C . MET A 1 455 ? 36.281 3.406 -0.947 1.00 58.34 455 MET A C 1
ATOM 3499 O O . MET A 1 455 ? 35.600 3.210 0.061 1.00 58.34 455 MET A O 1
ATOM 3503 N N . GLY A 1 456 ? 37.610 3.284 -0.919 1.00 55.28 456 GLY A N 1
ATOM 3504 C CA . GLY A 1 456 ? 38.350 3.154 0.335 1.00 55.28 456 GLY A CA 1
ATOM 3505 C C . GLY A 1 456 ? 37.925 4.230 1.351 1.00 55.28 456 GLY A C 1
ATOM 3506 O O . GLY A 1 456 ? 37.735 5.379 0.973 1.00 55.28 456 GLY A O 1
ATOM 3507 N N . TRP A 1 457 ? 37.795 3.830 2.623 1.00 52.22 457 TRP A N 1
ATOM 3508 C CA . TRP A 1 457 ? 37.333 4.495 3.867 1.00 52.22 457 TRP A CA 1
ATOM 3509 C C . TRP A 1 457 ? 37.612 6.001 4.126 1.00 52.22 457 TRP A C 1
ATOM 3511 O O . TRP A 1 457 ? 37.925 6.375 5.257 1.00 52.22 457 TRP A O 1
ATOM 3521 N N . LYS A 1 458 ? 37.550 6.885 3.133 1.00 51.59 458 LYS A N 1
ATOM 3522 C CA . LYS A 1 458 ? 38.266 8.170 3.177 1.00 51.59 458 LYS A CA 1
ATOM 3523 C C . LYS A 1 458 ? 37.407 9.411 3.361 1.00 51.59 458 LYS A C 1
ATOM 3525 O O . LYS A 1 458 ? 37.977 10.483 3.543 1.00 51.59 458 LYS A O 1
ATOM 3530 N N . VAL A 1 459 ? 36.078 9.312 3.365 1.00 54.50 459 VAL A N 1
ATOM 3531 C CA . VAL A 1 459 ? 35.261 10.489 3.690 1.00 54.50 459 VAL A CA 1
ATOM 3532 C C . VAL A 1 459 ? 35.164 10.605 5.210 1.00 54.50 459 VAL A C 1
ATOM 3534 O O . VAL A 1 459 ? 34.219 10.118 5.829 1.00 54.50 459 VAL A O 1
ATOM 3537 N N . GLU A 1 460 ? 36.190 11.212 5.814 1.00 55.28 460 GLU A N 1
ATOM 3538 C CA . GLU A 1 460 ? 36.107 11.726 7.179 1.00 55.28 460 GLU A CA 1
ATOM 3539 C C . GLU A 1 460 ? 35.225 12.967 7.174 1.00 55.28 460 GLU A C 1
ATOM 3541 O O . GLU A 1 460 ? 35.643 14.060 6.791 1.00 55.28 460 GLU A O 1
ATOM 3546 N N . TRP A 1 461 ? 33.987 12.808 7.623 1.00 54.56 461 TRP A N 1
ATOM 3547 C CA . TRP A 1 461 ? 33.149 13.960 7.899 1.00 54.56 461 TRP A CA 1
ATOM 3548 C C . TRP A 1 461 ? 33.354 14.394 9.352 1.00 54.56 461 TRP A C 1
ATOM 3550 O O . TRP A 1 461 ? 33.071 13.634 10.283 1.00 54.56 461 TRP A O 1
ATOM 3560 N N . LYS A 1 462 ? 33.875 15.610 9.559 1.00 48.19 462 LYS A N 1
ATOM 3561 C CA . LYS A 1 462 ? 34.039 16.206 10.891 1.00 48.19 462 LYS A CA 1
ATOM 3562 C C . LYS A 1 462 ? 32.793 17.011 11.252 1.00 48.19 462 LYS A C 1
ATOM 3564 O O . LYS A 1 462 ? 32.713 18.202 10.967 1.00 48.19 462 LYS A O 1
ATOM 3569 N N . LYS A 1 463 ? 31.839 16.382 11.940 1.00 52.53 463 LYS A N 1
ATOM 3570 C CA . LYS A 1 463 ? 30.836 17.107 12.739 1.00 52.53 463 LYS A CA 1
ATOM 3571 C C . LYS A 1 463 ? 31.318 17.121 14.177 1.00 52.53 463 LYS A C 1
ATOM 3573 O O . LYS A 1 463 ? 31.764 16.095 14.682 1.00 52.53 463 LYS A O 1
ATOM 3578 N N . SER A 1 464 ? 31.220 18.256 14.865 1.00 61.22 464 SER A N 1
ATOM 3579 C CA . SER A 1 464 ? 31.543 18.355 16.303 1.00 61.22 464 SER A CA 1
ATOM 3580 C C . SER A 1 464 ? 32.968 17.915 16.704 1.00 61.22 464 SER A C 1
ATOM 3582 O O . SER A 1 464 ? 33.180 17.450 17.817 1.00 61.22 464 SER A O 1
ATOM 3584 N N . GLY A 1 465 ? 33.954 18.023 15.804 1.00 70.25 465 GLY A N 1
ATOM 3585 C CA . GLY A 1 465 ? 35.347 17.648 16.095 1.00 70.25 465 GLY A CA 1
ATOM 3586 C C . GLY A 1 465 ? 35.638 16.140 16.127 1.00 70.25 465 GLY A C 1
ATOM 3587 O O . GLY A 1 465 ? 36.794 15.763 16.294 1.00 70.25 465 GLY A O 1
ATOM 3588 N N . LYS A 1 466 ? 34.640 15.270 15.909 1.00 55.44 466 LYS A N 1
ATOM 3589 C CA . LYS A 1 466 ? 34.832 13.818 15.765 1.00 55.44 466 LYS A CA 1
ATOM 3590 C C . LYS A 1 466 ? 34.767 13.420 14.292 1.00 55.44 466 LYS A C 1
ATOM 3592 O O . LYS A 1 466 ? 33.857 13.824 13.572 1.00 55.44 466 LYS A O 1
ATOM 3597 N N . ALA A 1 467 ? 35.752 12.646 13.843 1.00 65.38 467 ALA A N 1
ATOM 3598 C CA . ALA A 1 467 ? 35.776 12.092 12.496 1.00 65.38 467 ALA A CA 1
ATOM 3599 C C . ALA A 1 467 ? 34.797 10.914 12.402 1.00 65.38 467 ALA A C 1
ATOM 3601 O O . ALA A 1 467 ? 34.925 9.929 13.131 1.00 65.38 467 ALA A O 1
ATOM 3602 N N . HIS A 1 468 ? 33.824 11.007 11.499 1.00 61.38 468 HIS A N 1
ATOM 3603 C CA . HIS A 1 468 ? 32.946 9.894 11.152 1.00 61.38 468 HIS A CA 1
ATOM 3604 C C . HIS A 1 468 ? 33.409 9.281 9.832 1.00 61.38 468 HIS A C 1
ATOM 3606 O O . HIS A 1 468 ? 33.551 9.993 8.840 1.00 61.38 468 HIS A O 1
ATOM 3612 N N . LYS A 1 469 ? 33.621 7.960 9.815 1.00 64.69 469 LYS A N 1
ATOM 3613 C CA . LYS A 1 469 ? 33.891 7.202 8.587 1.00 64.69 469 LYS A CA 1
ATOM 3614 C C . LYS A 1 469 ? 32.561 6.855 7.926 1.00 64.69 469 LYS A C 1
ATOM 3616 O O . LYS A 1 469 ? 31.831 6.004 8.434 1.00 64.69 469 LYS A O 1
ATOM 3621 N N . LEU A 1 470 ? 32.241 7.508 6.813 1.00 61.47 470 LEU A N 1
ATOM 3622 C CA . LEU A 1 470 ? 31.100 7.120 5.986 1.00 61.47 470 LEU A CA 1
ATOM 3623 C C . LEU A 1 470 ? 31.510 5.964 5.066 1.00 61.47 470 LEU A C 1
ATOM 3625 O O . LEU A 1 470 ? 32.574 5.999 4.450 1.00 61.47 470 LEU A O 1
ATOM 3629 N N . LYS A 1 471 ? 30.668 4.931 4.992 1.00 66.12 471 LYS A N 1
ATOM 3630 C CA . LYS A 1 471 ? 30.782 3.879 3.977 1.00 66.12 471 LYS A CA 1
ATOM 3631 C C . LYS A 1 471 ? 29.958 4.291 2.766 1.00 66.12 471 LYS A C 1
ATOM 3633 O O . LYS A 1 471 ? 28.798 4.655 2.946 1.00 66.12 471 LYS A O 1
ATOM 3638 N N . ALA A 1 472 ? 30.547 4.207 1.579 1.00 66.00 472 ALA A N 1
ATOM 3639 C CA . ALA A 1 472 ? 29.804 4.283 0.332 1.00 66.00 472 ALA A CA 1
ATOM 3640 C C . ALA A 1 472 ? 28.937 3.028 0.170 1.00 66.00 472 ALA A C 1
ATOM 3642 O O . ALA A 1 472 ? 29.391 1.916 0.463 1.00 66.00 472 ALA A O 1
ATOM 3643 N N . TRP A 1 473 ? 27.697 3.212 -0.275 1.00 69.56 473 TRP A N 1
ATOM 3644 C CA . TRP A 1 473 ? 26.783 2.115 -0.589 1.00 69.56 473 TRP A CA 1
ATOM 3645 C C . TRP A 1 473 ? 26.235 2.277 -1.995 1.00 69.56 473 TRP A C 1
ATOM 3647 O O . TRP A 1 473 ? 25.617 3.293 -2.286 1.00 69.56 473 TRP A O 1
ATOM 3657 N N . GLU A 1 474 ? 26.375 1.270 -2.843 1.00 73.94 474 GLU A N 1
ATOM 3658 C CA . GLU A 1 474 ? 25.676 1.266 -4.119 1.00 73.94 474 GLU A CA 1
ATOM 3659 C C . GLU A 1 474 ? 24.169 1.115 -3.925 1.00 73.94 474 GLU A C 1
ATOM 3661 O O . GLU A 1 474 ? 23.688 0.197 -3.247 1.00 73.94 474 GLU A O 1
ATOM 3666 N N . ALA A 1 475 ? 23.418 2.003 -4.568 1.00 74.75 475 ALA A N 1
ATOM 3667 C CA . ALA A 1 475 ? 21.972 2.017 -4.492 1.00 74.75 475 ALA A CA 1
ATOM 3668 C C . ALA A 1 475 ? 21.347 0.780 -5.151 1.00 74.75 475 ALA A C 1
ATOM 3670 O O . ALA A 1 475 ? 21.794 0.285 -6.184 1.00 74.75 475 ALA A O 1
ATOM 3671 N N . ALA A 1 476 ? 20.206 0.331 -4.624 1.00 74.44 476 ALA A N 1
ATOM 3672 C CA . ALA A 1 476 ? 19.497 -0.826 -5.175 1.00 74.44 476 ALA A CA 1
ATOM 3673 C C . ALA A 1 476 ? 19.045 -0.636 -6.642 1.00 74.44 476 ALA A C 1
ATOM 3675 O O . ALA A 1 476 ? 18.782 -1.613 -7.339 1.00 74.44 476 ALA A O 1
ATOM 3676 N N . VAL A 1 477 ? 18.968 0.611 -7.124 1.00 78.12 477 VAL A N 1
ATOM 3677 C CA . VAL A 1 477 ? 18.587 0.942 -8.506 1.00 78.12 477 VAL A CA 1
ATOM 3678 C C . VAL A 1 477 ? 19.670 0.621 -9.545 1.00 78.12 477 VAL A C 1
ATOM 3680 O O . VAL A 1 477 ? 19.341 0.571 -10.730 1.00 78.12 477 VAL A O 1
ATOM 3683 N N . THR A 1 478 ? 20.920 0.355 -9.149 1.00 84.44 478 THR A N 1
ATOM 3684 C CA . THR A 1 478 ? 22.022 0.036 -10.079 1.00 84.44 478 THR A CA 1
ATOM 3685 C C . THR A 1 478 ? 21.723 -1.208 -10.924 1.00 84.44 478 THR A C 1
ATOM 3687 O O . THR A 1 478 ? 21.855 -1.181 -12.151 1.00 84.44 478 THR A O 1
ATOM 3690 N N . TYR A 1 479 ? 21.196 -2.270 -10.303 1.00 83.69 479 TYR A N 1
ATOM 3691 C CA . TYR A 1 479 ? 20.861 -3.527 -10.986 1.00 83.69 479 TYR A CA 1
ATOM 3692 C C . TYR A 1 479 ? 19.702 -3.381 -11.989 1.00 83.69 479 TYR A C 1
ATOM 3694 O O . TYR A 1 479 ? 19.899 -3.725 -13.158 1.00 83.69 479 TYR A O 1
ATOM 3702 N N . PRO A 1 480 ? 18.521 -2.837 -11.615 1.00 81.62 480 PRO A N 1
ATOM 3703 C CA . PRO A 1 480 ? 17.454 -2.564 -12.577 1.00 81.62 480 PRO A CA 1
ATOM 3704 C C . PRO A 1 480 ? 17.899 -1.687 -13.750 1.00 81.62 480 PRO A C 1
ATOM 3706 O O . PRO A 1 480 ? 17.463 -1.912 -14.875 1.00 81.62 480 PRO A O 1
ATOM 3709 N N . THR A 1 481 ? 18.772 -0.705 -13.507 1.00 87.88 481 THR A N 1
ATOM 3710 C CA . THR A 1 481 ? 19.282 0.176 -14.570 1.00 87.88 481 THR A CA 1
ATOM 3711 C C . THR A 1 481 ? 20.159 -0.588 -15.549 1.00 87.88 481 THR A C 1
ATOM 3713 O O . THR A 1 481 ? 19.940 -0.513 -16.752 1.00 87.88 481 THR A O 1
ATOM 3716 N N . SER A 1 482 ? 21.110 -1.367 -15.038 1.00 90.44 482 SER A N 1
ATOM 3717 C CA . SER A 1 482 ? 22.014 -2.181 -15.854 1.00 90.44 482 SER A CA 1
ATOM 3718 C C . SER A 1 482 ? 21.258 -3.221 -16.677 1.00 90.44 482 SER A C 1
ATOM 3720 O O . SER A 1 482 ? 21.585 -3.475 -17.833 1.00 90.44 482 SER A O 1
ATOM 3722 N N . TRP A 1 483 ? 20.189 -3.783 -16.108 1.00 87.75 483 TRP A N 1
ATOM 3723 C CA . TRP A 1 483 ? 19.308 -4.705 -16.815 1.00 87.75 483 TRP A CA 1
ATOM 3724 C C . TRP A 1 483 ? 18.523 -4.023 -17.946 1.00 87.75 483 TRP A C 1
ATOM 3726 O O . TRP A 1 483 ? 18.465 -4.544 -19.059 1.00 87.75 483 TRP A O 1
ATOM 3736 N N . GLN A 1 484 ? 17.959 -2.840 -17.691 1.00 89.06 484 GLN A N 1
ATOM 3737 C CA . GLN A 1 484 ? 17.263 -2.059 -18.719 1.00 89.06 484 GLN A CA 1
ATOM 3738 C C . GLN A 1 484 ? 18.220 -1.576 -19.817 1.00 89.06 484 GLN A C 1
ATOM 3740 O O . GLN A 1 484 ? 17.859 -1.610 -20.995 1.00 89.06 484 GLN A O 1
ATOM 3745 N N . LEU A 1 485 ? 19.451 -1.204 -19.455 1.00 93.25 485 LEU A N 1
ATOM 3746 C CA . LEU A 1 485 ? 20.515 -0.922 -20.413 1.00 93.25 485 LEU A CA 1
ATOM 3747 C C . LEU A 1 485 ? 20.782 -2.147 -21.288 1.00 93.25 485 LEU A C 1
ATOM 3749 O O . LEU A 1 485 ? 20.731 -2.037 -22.507 1.00 93.25 485 LEU A O 1
ATOM 3753 N N . ALA A 1 486 ? 20.962 -3.328 -20.690 1.00 92.00 486 ALA A N 1
ATOM 3754 C CA . ALA A 1 486 ? 21.195 -4.554 -21.447 1.00 92.00 486 ALA A CA 1
ATOM 3755 C C . ALA A 1 486 ? 20.075 -4.849 -22.453 1.00 92.00 486 ALA A C 1
ATOM 3757 O O . ALA A 1 486 ? 20.349 -5.162 -23.610 1.00 92.00 486 ALA A O 1
ATOM 3758 N N . ALA A 1 487 ? 18.815 -4.719 -22.034 1.00 89.81 487 ALA A N 1
ATOM 3759 C CA . ALA A 1 487 ? 17.669 -4.900 -22.920 1.00 89.81 487 ALA A CA 1
ATOM 3760 C C . ALA A 1 487 ? 17.667 -3.883 -24.077 1.00 89.81 487 ALA A C 1
ATOM 3762 O O . ALA A 1 487 ? 17.473 -4.271 -25.227 1.00 89.81 487 ALA A O 1
ATOM 3763 N N . THR A 1 488 ? 17.948 -2.611 -23.778 1.00 93.88 488 THR A N 1
ATOM 3764 C CA . THR A 1 488 ? 17.984 -1.518 -24.765 1.00 93.88 488 THR A CA 1
ATOM 3765 C C . THR A 1 488 ? 19.086 -1.728 -25.808 1.00 93.88 488 THR A C 1
ATOM 3767 O O . THR A 1 488 ? 18.862 -1.546 -27.004 1.00 93.88 488 THR A O 1
ATOM 3770 N N . LEU A 1 489 ? 20.273 -2.163 -25.380 1.00 94.69 489 LEU A N 1
ATOM 3771 C CA . LEU A 1 489 ? 21.387 -2.433 -26.290 1.00 94.69 489 LEU A CA 1
ATOM 3772 C C . LEU A 1 489 ? 21.111 -3.663 -27.172 1.00 94.69 489 LEU A C 1
ATOM 3774 O O . LEU A 1 489 ? 21.355 -3.615 -28.377 1.00 94.69 489 LEU A O 1
ATOM 3778 N N . ARG A 1 490 ? 20.518 -4.733 -26.617 1.00 92.19 490 ARG A N 1
ATOM 3779 C CA . ARG A 1 490 ? 20.116 -5.917 -27.403 1.00 92.19 490 ARG A CA 1
ATOM 3780 C C . ARG A 1 490 ? 19.063 -5.594 -28.455 1.00 92.19 490 ARG A C 1
ATOM 3782 O O . ARG A 1 490 ? 19.155 -6.100 -29.572 1.00 92.19 490 ARG A O 1
ATOM 3789 N N . SER A 1 491 ? 18.097 -4.728 -28.136 1.00 92.38 491 SER A N 1
ATOM 3790 C CA . SER A 1 491 ? 17.098 -4.289 -29.121 1.00 92.38 491 SER A CA 1
ATOM 3791 C C . SER A 1 491 ? 17.692 -3.457 -30.256 1.00 92.38 491 SER A C 1
ATOM 3793 O O . SER A 1 491 ? 17.081 -3.354 -31.314 1.00 92.38 491 SER A O 1
ATOM 3795 N N . ARG A 1 492 ? 18.888 -2.894 -30.054 1.00 94.94 492 ARG A N 1
ATOM 3796 C CA . ARG A 1 492 ? 19.647 -2.137 -31.057 1.00 94.94 492 ARG A CA 1
ATOM 3797 C C . ARG A 1 492 ? 20.682 -2.981 -31.809 1.00 94.94 492 ARG A C 1
ATOM 3799 O O . ARG A 1 492 ? 21.433 -2.442 -32.611 1.00 94.94 492 ARG A O 1
ATOM 3806 N N . GLY A 1 493 ? 20.720 -4.297 -31.593 1.00 92.69 493 GLY A N 1
ATOM 3807 C CA . GLY A 1 493 ? 21.608 -5.206 -32.325 1.00 92.69 493 GLY A CA 1
ATOM 3808 C C . GLY A 1 493 ? 22.898 -5.595 -31.605 1.00 92.69 493 GLY A C 1
ATOM 3809 O O . GLY A 1 493 ? 23.671 -6.379 -32.156 1.00 92.69 493 GLY A O 1
ATOM 3810 N N . ALA A 1 494 ? 23.131 -5.097 -30.385 1.00 92.25 494 ALA A N 1
ATOM 3811 C CA . ALA A 1 494 ? 24.319 -5.455 -29.616 1.00 92.25 494 ALA A CA 1
ATOM 3812 C C . ALA A 1 494 ? 24.204 -6.856 -29.002 1.00 92.25 494 ALA A C 1
ATOM 3814 O O . ALA A 1 494 ? 23.155 -7.255 -28.489 1.00 92.25 494 ALA A O 1
ATOM 3815 N N . TYR A 1 495 ? 25.333 -7.552 -28.930 1.00 89.88 495 TYR A N 1
ATOM 3816 C CA . TYR A 1 495 ? 25.519 -8.680 -28.026 1.00 89.88 495 TYR A CA 1
ATOM 3817 C C . TYR A 1 495 ? 25.817 -8.145 -26.632 1.00 89.88 495 TYR A C 1
ATOM 3819 O O . TYR A 1 495 ? 26.769 -7.391 -26.456 1.00 89.88 495 TYR A O 1
ATOM 3827 N N . VAL A 1 496 ? 25.031 -8.524 -25.625 1.00 90.31 496 VAL A N 1
ATOM 3828 C CA . VAL A 1 496 ? 25.217 -7.986 -24.269 1.00 90.31 496 VAL A CA 1
ATOM 3829 C C . VAL A 1 496 ? 25.459 -9.087 -23.260 1.00 90.31 496 VAL A C 1
ATOM 3831 O O . VAL A 1 496 ? 24.637 -10.002 -23.147 1.00 90.31 496 VAL A O 1
ATOM 3834 N N . TYR A 1 497 ? 26.533 -8.934 -22.485 1.00 86.75 497 TYR A N 1
ATOM 3835 C CA . TYR A 1 497 ? 26.878 -9.809 -21.373 1.00 86.75 497 TYR A CA 1
ATOM 3836 C C . TYR A 1 497 ? 26.785 -9.088 -20.029 1.00 86.75 497 TYR A C 1
ATOM 3838 O O . TYR A 1 497 ? 27.383 -8.029 -19.865 1.00 86.75 497 TYR A O 1
ATOM 3846 N N . LEU A 1 498 ? 26.088 -9.668 -19.053 1.00 86.00 498 LEU A N 1
ATOM 3847 C CA . LEU A 1 498 ? 26.034 -9.151 -17.680 1.00 86.00 498 LEU A CA 1
ATOM 3848 C C . LEU A 1 498 ? 26.985 -9.947 -16.780 1.00 86.00 498 LEU A C 1
ATOM 3850 O O . LEU A 1 498 ? 26.810 -11.149 -16.571 1.00 86.00 498 LEU A O 1
ATOM 3854 N N . THR A 1 499 ? 27.973 -9.266 -16.203 1.00 80.31 499 THR A N 1
ATOM 3855 C CA . THR A 1 499 ? 28.990 -9.865 -15.310 1.00 80.31 499 THR A CA 1
ATOM 3856 C C . THR A 1 499 ? 28.396 -10.339 -13.983 1.00 80.31 499 THR A C 1
ATOM 3858 O O . THR A 1 499 ? 28.947 -11.225 -13.327 1.00 80.31 499 THR A O 1
ATOM 3861 N N . ALA A 1 500 ? 27.268 -9.747 -13.601 1.00 76.94 500 ALA A N 1
ATOM 3862 C CA . ALA A 1 500 ? 26.456 -10.106 -12.462 1.00 76.94 500 ALA A CA 1
ATOM 3863 C C . ALA A 1 500 ? 24.982 -9.791 -12.760 1.00 76.94 500 ALA A C 1
ATOM 3865 O O . ALA A 1 500 ? 24.631 -8.872 -13.492 1.00 76.94 500 ALA A O 1
ATOM 3866 N N . TRP A 1 501 ? 24.105 -10.577 -12.168 1.00 70.69 501 TRP A N 1
ATOM 3867 C CA . TRP A 1 501 ? 22.667 -10.524 -12.287 1.00 70.69 501 TRP A CA 1
ATOM 3868 C C . TRP A 1 501 ? 22.083 -11.217 -11.066 1.00 70.69 501 TRP A C 1
ATOM 3870 O O . TRP A 1 501 ? 22.403 -12.361 -10.756 1.00 70.69 501 TRP A O 1
ATOM 3880 N N . ASP A 1 502 ? 21.210 -10.528 -10.351 1.00 69.44 502 ASP A N 1
ATOM 3881 C CA . ASP A 1 502 ? 20.378 -11.160 -9.343 1.00 69.44 502 ASP A CA 1
ATOM 3882 C C . ASP A 1 502 ? 18.918 -10.970 -9.785 1.00 69.44 502 ASP A C 1
ATOM 3884 O O . ASP A 1 502 ? 18.479 -9.830 -9.974 1.00 69.44 502 ASP A O 1
ATOM 3888 N N . PRO A 1 503 ? 18.160 -12.058 -9.995 1.00 64.12 503 PRO A N 1
ATOM 3889 C CA . PRO A 1 503 ? 16.783 -11.975 -10.463 1.00 64.12 503 PRO A CA 1
ATOM 3890 C C . PRO A 1 503 ? 15.831 -11.301 -9.472 1.00 64.12 503 PRO A C 1
ATOM 3892 O O . PRO A 1 503 ? 14.826 -10.731 -9.892 1.00 64.12 503 PRO A O 1
ATOM 3895 N N . ILE A 1 504 ? 16.140 -11.352 -8.176 1.00 63.22 504 ILE A N 1
ATOM 3896 C CA . ILE A 1 504 ? 15.419 -10.625 -7.131 1.00 63.22 504 ILE A CA 1
ATOM 3897 C C . ILE A 1 504 ? 15.746 -9.137 -7.266 1.00 63.22 504 ILE A C 1
ATOM 3899 O O . ILE A 1 504 ? 14.837 -8.308 -7.265 1.00 63.22 504 ILE A O 1
ATOM 3903 N N . MET A 1 505 ? 17.024 -8.795 -7.467 1.00 62.81 505 MET A N 1
ATOM 3904 C CA . MET A 1 505 ? 17.464 -7.401 -7.609 1.00 62.81 505 MET A CA 1
ATOM 3905 C C . MET A 1 505 ? 16.979 -6.747 -8.910 1.00 62.81 505 MET A C 1
ATOM 3907 O O . MET A 1 505 ? 16.641 -5.566 -8.914 1.00 62.81 505 MET A O 1
ATOM 3911 N N . ALA A 1 506 ? 16.862 -7.507 -10.002 1.00 62.00 506 ALA A N 1
ATOM 3912 C CA . ALA A 1 506 ? 16.289 -7.034 -11.264 1.00 62.00 506 ALA A CA 1
ATOM 3913 C C . ALA A 1 506 ? 14.794 -6.675 -11.147 1.00 62.00 506 ALA A C 1
ATOM 3915 O O . ALA A 1 506 ? 14.284 -5.884 -11.938 1.00 62.00 506 ALA A O 1
ATOM 3916 N N . GLN A 1 507 ? 14.098 -7.224 -10.145 1.00 59.62 507 GLN A N 1
ATOM 3917 C CA . GLN A 1 507 ? 12.688 -6.945 -9.856 1.00 59.62 507 GLN A CA 1
ATOM 3918 C C . GLN A 1 507 ? 12.497 -5.832 -8.811 1.00 59.62 507 GLN A C 1
ATOM 3920 O O . GLN A 1 507 ? 11.359 -5.533 -8.440 1.00 59.62 507 GLN A O 1
ATOM 3925 N N . VAL A 1 508 ? 13.577 -5.215 -8.310 1.00 57.81 508 VAL A N 1
ATOM 3926 C CA . VAL A 1 508 ? 13.489 -4.220 -7.233 1.00 57.81 508 VAL A CA 1
ATOM 3927 C C . VAL A 1 508 ? 12.725 -2.978 -7.706 1.00 57.81 508 VAL A C 1
ATOM 3929 O O . VAL A 1 508 ? 13.116 -2.345 -8.692 1.00 57.81 508 VAL A O 1
ATOM 3932 N N . PRO A 1 509 ? 11.650 -2.577 -6.998 1.00 52.94 509 PRO A N 1
ATOM 3933 C CA . PRO A 1 509 ? 10.894 -1.386 -7.342 1.00 52.94 509 PRO A CA 1
ATOM 3934 C C . PRO A 1 509 ? 11.743 -0.118 -7.251 1.00 52.94 509 PRO A C 1
ATOM 3936 O O . PRO A 1 509 ? 12.577 0.049 -6.363 1.00 52.94 509 PRO A O 1
ATOM 3939 N N . THR A 1 510 ? 11.403 0.836 -8.110 1.00 49.84 510 THR A N 1
ATOM 3940 C CA . THR A 1 510 ? 11.949 2.192 -8.284 1.00 49.84 510 THR A CA 1
ATOM 3941 C C . THR A 1 510 ? 12.159 3.032 -7.010 1.00 49.84 510 THR A C 1
ATOM 3943 O O . THR A 1 510 ? 12.796 4.076 -7.093 1.00 49.84 510 THR A O 1
ATOM 3946 N N . GLY A 1 511 ? 11.661 2.621 -5.838 1.00 45.16 511 GLY A N 1
ATOM 3947 C CA . GLY A 1 511 ? 11.684 3.395 -4.590 1.00 45.16 511 GLY A CA 1
ATOM 3948 C C . GLY A 1 511 ? 12.541 2.849 -3.441 1.00 45.16 511 GLY A C 1
ATOM 3949 O O . GLY A 1 511 ? 12.606 3.510 -2.404 1.00 45.16 511 GLY A O 1
ATOM 3950 N N . ALA A 1 512 ? 13.171 1.677 -3.573 1.00 49.53 512 ALA A N 1
ATOM 3951 C CA . ALA A 1 512 ? 13.940 1.079 -2.478 1.00 49.53 512 ALA A CA 1
ATOM 3952 C C . ALA A 1 512 ? 15.220 1.888 -2.190 1.00 49.53 512 ALA A C 1
ATOM 3954 O O . ALA A 1 512 ? 16.050 2.068 -3.081 1.00 49.53 512 ALA A O 1
ATOM 3955 N N . ARG A 1 513 ? 15.356 2.411 -0.961 1.00 45.31 513 ARG A N 1
ATOM 3956 C CA . ARG A 1 513 ? 16.521 3.212 -0.538 1.00 45.31 513 ARG A CA 1
ATOM 3957 C C . ARG A 1 513 ? 17.719 2.340 -0.177 1.00 45.31 513 ARG A C 1
ATOM 3959 O O . ARG A 1 513 ? 18.801 2.628 -0.658 1.00 45.31 513 ARG A O 1
ATOM 3966 N N . ASP A 1 514 ? 17.496 1.248 0.550 1.00 51.06 514 ASP A N 1
ATOM 3967 C CA . ASP A 1 514 ? 18.556 0.379 1.058 1.00 51.06 514 ASP A CA 1
ATOM 3968 C C . ASP A 1 514 ? 18.013 -1.049 1.169 1.00 51.06 514 ASP A C 1
ATOM 3970 O O . ASP A 1 514 ? 17.231 -1.358 2.069 1.00 51.06 514 ASP A O 1
ATOM 3974 N N . LEU A 1 515 ? 18.378 -1.924 0.230 1.00 47.69 515 LEU A N 1
ATOM 3975 C CA . LEU A 1 515 ? 18.155 -3.358 0.398 1.00 47.69 515 LEU A CA 1
ATOM 3976 C C . LEU A 1 515 ? 19.485 -3.992 0.804 1.00 47.69 515 LEU A C 1
ATOM 3978 O O . LEU A 1 515 ? 20.450 -3.885 0.041 1.00 47.69 515 LEU A O 1
ATOM 3982 N N . PRO A 1 516 ? 19.576 -4.647 1.977 1.00 45.94 516 PRO A N 1
ATOM 3983 C CA . PRO A 1 516 ? 20.739 -5.459 2.282 1.00 45.94 516 PRO A CA 1
ATOM 3984 C C . PRO A 1 516 ? 20.819 -6.556 1.222 1.00 45.94 516 PRO A C 1
ATOM 3986 O O . PRO A 1 516 ? 19.882 -7.341 1.065 1.00 45.94 516 PRO A O 1
ATOM 3989 N N . LEU A 1 517 ? 21.922 -6.585 0.471 1.00 49.00 517 LEU A N 1
ATOM 3990 C CA . LEU A 1 517 ? 22.122 -7.619 -0.532 1.00 49.00 517 LEU A CA 1
ATOM 3991 C C . LEU A 1 517 ? 21.969 -9.007 0.104 1.00 49.00 517 LEU A C 1
ATOM 3993 O O . LEU A 1 517 ? 22.558 -9.262 1.166 1.00 49.00 517 LEU A O 1
ATOM 3997 N N . PRO A 1 518 ? 21.262 -9.944 -0.549 1.00 48.16 518 PRO A N 1
ATOM 3998 C CA . PRO A 1 518 ? 21.339 -11.338 -0.159 1.00 48.16 518 PRO A CA 1
ATOM 3999 C C . PRO A 1 518 ? 22.797 -11.795 -0.307 1.00 48.16 518 PRO A C 1
ATOM 4001 O O . PRO A 1 518 ? 23.320 -11.921 -1.408 1.00 48.16 518 PRO A O 1
ATOM 4004 N N . ARG A 1 519 ? 23.470 -12.082 0.817 1.00 50.44 519 ARG A N 1
ATOM 4005 C CA . ARG A 1 519 ? 24.896 -12.484 0.882 1.00 50.44 519 ARG A CA 1
ATOM 4006 C C . ARG A 1 519 ? 25.274 -13.715 0.032 1.00 50.44 519 ARG A C 1
ATOM 4008 O O . ARG A 1 519 ? 26.429 -14.126 0.058 1.00 50.44 519 ARG A O 1
ATOM 4015 N N . LYS A 1 520 ? 24.322 -14.382 -0.629 1.00 50.88 520 LYS A N 1
ATOM 4016 C CA . LYS A 1 520 ? 24.489 -15.752 -1.139 1.00 50.88 520 LYS A CA 1
ATOM 4017 C C . LYS A 1 520 ? 24.018 -15.995 -2.575 1.00 50.88 520 LYS A C 1
ATOM 4019 O O . LYS A 1 520 ? 24.238 -17.102 -3.063 1.00 50.88 520 LYS A O 1
ATOM 4024 N N . ALA A 1 521 ? 23.432 -15.017 -3.263 1.00 48.72 521 ALA A N 1
ATOM 4025 C CA . ALA A 1 521 ? 23.028 -15.200 -4.653 1.00 48.72 521 ALA A CA 1
ATOM 4026 C C . ALA A 1 521 ? 23.489 -14.024 -5.518 1.00 48.72 521 ALA A C 1
ATOM 4028 O O . ALA A 1 521 ? 23.099 -12.884 -5.325 1.00 48.72 521 ALA A O 1
ATOM 4029 N N . THR A 1 522 ? 24.368 -14.315 -6.464 1.00 60.66 522 THR A N 1
ATOM 4030 C CA . THR A 1 522 ? 24.685 -13.457 -7.602 1.00 60.66 522 THR A CA 1
ATOM 4031 C C . THR A 1 522 ? 24.893 -14.426 -8.752 1.00 60.66 522 THR A C 1
ATOM 4033 O O . THR A 1 522 ? 25.586 -15.429 -8.590 1.00 60.66 522 THR A O 1
ATOM 4036 N N . PHE A 1 523 ? 24.227 -14.211 -9.871 1.00 54.88 523 PHE A N 1
ATOM 4037 C CA . PHE A 1 523 ? 24.312 -15.058 -11.055 1.00 54.88 523 PHE A CA 1
ATOM 4038 C C . PHE A 1 523 ? 24.941 -14.265 -12.197 1.00 54.88 523 PHE A C 1
ATOM 4040 O O . PHE A 1 523 ? 24.929 -13.049 -12.166 1.00 54.88 523 PHE A O 1
ATOM 4047 N N . THR A 1 524 ? 25.508 -14.907 -13.199 1.00 64.31 524 THR A N 1
ATOM 4048 C CA . THR A 1 524 ? 25.741 -14.293 -14.518 1.00 64.31 524 THR A CA 1
ATOM 4049 C C . THR A 1 524 ? 24.500 -14.480 -15.392 1.00 64.31 524 THR A C 1
ATOM 4051 O O . THR A 1 524 ? 23.574 -15.212 -15.032 1.00 64.31 524 THR A O 1
ATOM 4054 N N . ASP A 1 525 ? 24.446 -13.824 -16.547 1.00 62.22 525 ASP A N 1
ATOM 4055 C CA . ASP A 1 525 ? 23.401 -14.060 -17.558 1.00 62.22 525 ASP A CA 1
ATOM 4056 C C . ASP A 1 525 ? 23.333 -15.519 -18.057 1.00 62.22 525 ASP A C 1
ATOM 4058 O O . ASP A 1 525 ? 22.253 -16.017 -18.373 1.00 62.22 525 ASP A O 1
ATOM 4062 N N . ASP A 1 526 ? 24.447 -16.254 -18.020 1.00 65.31 526 ASP A N 1
ATOM 4063 C CA . ASP A 1 526 ? 24.500 -17.705 -18.242 1.00 65.31 526 ASP A CA 1
ATOM 4064 C C . ASP A 1 526 ? 24.034 -18.541 -17.024 1.00 65.31 526 ASP A C 1
ATOM 4066 O O . ASP A 1 526 ? 24.158 -19.769 -17.017 1.00 65.31 526 ASP A O 1
ATOM 4070 N N . CYS A 1 527 ? 23.445 -17.885 -16.016 1.00 59.16 527 CYS A N 1
ATOM 4071 C CA . CYS A 1 527 ? 22.898 -18.456 -14.782 1.00 59.16 527 CYS A CA 1
ATOM 4072 C C . CYS A 1 527 ? 23.929 -19.158 -13.881 1.00 59.16 527 CYS A C 1
ATOM 4074 O O . CYS A 1 527 ? 23.544 -19.919 -12.986 1.00 59.16 527 CYS A O 1
ATOM 4076 N N . LYS A 1 528 ? 25.234 -18.918 -14.059 1.00 65.50 528 LYS A N 1
ATOM 4077 C CA . LYS A 1 528 ? 26.247 -19.458 -13.142 1.00 65.50 528 LYS A CA 1
ATOM 4078 C C . LYS A 1 528 ? 26.294 -18.654 -11.853 1.00 65.50 528 LYS A C 1
ATOM 4080 O O . LYS A 1 528 ? 26.275 -17.429 -11.869 1.00 65.50 528 LYS A O 1
ATOM 4085 N N . LYS A 1 529 ? 26.387 -19.349 -10.717 1.00 62.00 529 LYS A N 1
ATOM 4086 C CA . LYS A 1 529 ? 26.556 -18.707 -9.407 1.00 62.00 529 LYS A CA 1
ATOM 4087 C C . LYS A 1 529 ? 27.939 -18.068 -9.306 1.00 62.00 529 LYS A C 1
ATOM 4089 O O . LYS A 1 529 ? 28.951 -18.757 -9.388 1.00 62.00 529 LYS A O 1
ATOM 4094 N N . VAL A 1 530 ? 27.958 -16.780 -9.006 1.00 61.28 530 VAL A N 1
ATOM 4095 C CA . VAL A 1 530 ? 29.125 -16.019 -8.567 1.00 61.28 530 VAL A CA 1
ATOM 4096 C C . VAL A 1 530 ? 28.943 -15.739 -7.074 1.00 61.28 530 VAL A C 1
ATOM 4098 O O . VAL A 1 530 ? 27.873 -15.312 -6.639 1.00 61.28 530 VAL A O 1
ATOM 4101 N N . ARG A 1 531 ? 29.947 -16.017 -6.234 1.00 56.81 531 ARG A N 1
ATOM 4102 C CA . ARG A 1 531 ? 29.840 -15.679 -4.804 1.00 56.81 531 ARG A CA 1
ATOM 4103 C C . ARG A 1 531 ? 29.970 -14.162 -4.644 1.00 56.81 531 ARG A C 1
ATOM 4105 O O . ARG A 1 531 ? 31.009 -13.588 -4.964 1.00 56.81 531 ARG A O 1
ATOM 4112 N N . GLY A 1 532 ? 28.925 -13.516 -4.130 1.00 51.19 532 GLY A N 1
ATOM 4113 C CA . GLY A 1 532 ? 28.982 -12.108 -3.741 1.00 51.19 532 GLY A CA 1
ATOM 4114 C C . GLY A 1 532 ? 30.000 -11.899 -2.615 1.00 51.19 532 GLY A C 1
ATOM 4115 O O . GLY A 1 532 ? 29.961 -12.607 -1.611 1.00 51.19 532 GLY A O 1
ATOM 4116 N N . GLY A 1 533 ? 30.914 -10.939 -2.783 1.00 51.16 533 GLY A N 1
ATOM 4117 C CA . GLY A 1 533 ? 31.787 -10.456 -1.705 1.00 51.16 533 GLY A CA 1
ATOM 4118 C C . GLY A 1 533 ? 33.297 -10.590 -1.916 1.00 51.16 533 GLY A C 1
ATOM 4119 O O . GLY A 1 533 ? 34.041 -10.038 -1.112 1.00 51.16 533 GLY A O 1
ATOM 4120 N N . MET A 1 534 ? 33.782 -11.253 -2.973 1.00 53.62 534 MET A N 1
ATOM 4121 C CA . MET A 1 534 ? 35.226 -11.333 -3.239 1.00 53.62 534 MET A CA 1
ATOM 4122 C C . MET A 1 534 ? 35.578 -10.636 -4.556 1.00 53.62 534 MET A C 1
ATOM 4124 O O . MET A 1 534 ? 35.285 -11.138 -5.641 1.00 53.62 534 MET A O 1
ATOM 4128 N N . PHE A 1 535 ? 36.205 -9.462 -4.438 1.00 56.56 535 PHE A N 1
ATOM 4129 C CA . PHE A 1 535 ? 36.602 -8.577 -5.541 1.00 56.56 535 PHE A CA 1
ATOM 4130 C C . PHE A 1 535 ? 37.340 -9.339 -6.663 1.00 56.56 535 PHE A C 1
ATOM 4132 O O . PHE A 1 535 ? 37.049 -9.162 -7.842 1.00 56.56 535 PHE A O 1
ATOM 4139 N N . SER A 1 536 ? 38.200 -10.296 -6.301 1.00 55.88 536 SER A N 1
ATOM 4140 C CA . SER A 1 536 ? 38.974 -11.131 -7.231 1.00 55.88 536 SER A CA 1
ATOM 4141 C C . SER A 1 536 ? 38.134 -12.061 -8.121 1.00 55.88 536 SER A C 1
ATOM 4143 O O . SER A 1 536 ? 38.473 -12.255 -9.287 1.00 55.88 536 SER A O 1
ATOM 4145 N N . GLN A 1 537 ? 37.023 -12.620 -7.625 1.00 61.41 537 GLN A N 1
ATOM 4146 C CA . GLN A 1 537 ? 36.195 -13.560 -8.399 1.00 61.41 537 GLN A CA 1
ATOM 4147 C C . GLN A 1 537 ? 35.367 -12.853 -9.475 1.00 61.41 537 GLN A C 1
ATOM 4149 O O . GLN A 1 537 ? 35.169 -13.390 -10.568 1.00 61.41 537 GLN A O 1
ATOM 4154 N N . ARG A 1 538 ? 34.924 -11.622 -9.199 1.00 64.50 538 ARG A N 1
ATOM 4155 C CA . ARG A 1 538 ? 34.243 -10.792 -10.197 1.00 64.50 538 ARG A CA 1
ATOM 4156 C C . ARG A 1 538 ? 35.188 -10.382 -11.314 1.00 64.50 538 ARG A C 1
ATOM 4158 O O . ARG A 1 538 ? 34.843 -10.595 -12.467 1.00 64.50 538 ARG A O 1
ATOM 4165 N N . PHE A 1 539 ? 36.405 -9.927 -11.006 1.00 66.00 539 PHE A N 1
ATOM 4166 C CA . PHE A 1 539 ? 37.392 -9.617 -12.049 1.00 66.00 539 PHE A CA 1
ATOM 4167 C C . PHE A 1 539 ? 37.794 -10.833 -12.874 1.00 66.00 539 PHE A C 1
ATOM 4169 O O . PHE A 1 539 ? 37.942 -10.714 -14.086 1.00 66.00 539 PHE A O 1
ATOM 4176 N N . ALA A 1 540 ? 37.902 -12.015 -12.263 1.00 67.44 540 ALA A N 1
ATOM 4177 C CA . ALA A 1 540 ? 38.105 -13.245 -13.021 1.00 67.44 540 ALA A CA 1
ATOM 4178 C C . ALA A 1 540 ? 36.941 -13.502 -13.994 1.00 67.44 540 ALA A C 1
ATOM 4180 O O . ALA A 1 540 ? 37.175 -13.872 -15.142 1.00 67.44 540 ALA A O 1
ATOM 4181 N N . THR A 1 541 ? 35.700 -13.243 -13.573 1.00 67.94 541 THR A N 1
ATOM 4182 C CA . THR A 1 541 ? 34.496 -13.393 -14.409 1.00 67.94 541 THR A CA 1
ATOM 4183 C C . THR A 1 541 ? 34.450 -12.352 -15.529 1.00 67.94 541 THR A C 1
ATOM 4185 O O . THR A 1 541 ? 34.239 -12.720 -16.680 1.00 67.94 541 THR A O 1
ATOM 4188 N N . VAL A 1 542 ? 34.724 -11.080 -15.220 1.00 68.69 542 VAL A N 1
ATOM 4189 C CA . VAL A 1 542 ? 34.830 -9.980 -16.192 1.00 68.69 542 VAL A CA 1
ATOM 4190 C C . VAL A 1 542 ? 35.924 -10.285 -17.210 1.00 68.69 542 VAL A C 1
ATOM 4192 O O . VAL A 1 542 ? 35.657 -10.307 -18.403 1.00 68.69 542 VAL A O 1
ATOM 4195 N N . SER A 1 543 ? 37.137 -10.602 -16.752 1.00 70.81 543 SER A N 1
ATOM 4196 C CA . SER A 1 543 ? 38.275 -10.934 -17.613 1.00 70.81 543 SER A CA 1
ATOM 4197 C C . SER A 1 543 ? 37.983 -12.155 -18.485 1.00 70.81 543 SER A C 1
ATOM 4199 O O . SER A 1 543 ? 38.299 -12.151 -19.671 1.00 70.81 543 SER A O 1
ATOM 4201 N N . THR A 1 544 ? 37.335 -13.187 -17.935 1.00 72.75 544 THR A N 1
ATOM 4202 C CA . THR A 1 544 ? 36.954 -14.390 -18.692 1.00 72.75 544 THR A CA 1
ATOM 4203 C C . THR A 1 544 ? 35.894 -14.080 -19.740 1.00 72.75 544 THR A C 1
ATOM 4205 O O . THR A 1 544 ? 36.035 -14.512 -20.881 1.00 72.75 544 THR A O 1
ATOM 4208 N N . ALA A 1 545 ? 34.859 -13.315 -19.386 1.00 70.44 545 ALA A N 1
ATOM 4209 C CA . ALA A 1 545 ? 33.830 -12.886 -20.323 1.00 70.44 545 ALA A CA 1
ATOM 4210 C C . ALA A 1 545 ? 34.451 -12.054 -21.447 1.00 70.44 545 ALA A C 1
ATOM 4212 O O . ALA A 1 545 ? 34.335 -12.412 -22.613 1.00 70.44 545 ALA A O 1
ATOM 4213 N N . VAL A 1 546 ? 35.214 -11.023 -21.095 1.00 69.75 546 VAL A N 1
ATOM 4214 C CA . VAL A 1 546 ? 35.933 -10.160 -22.035 1.00 69.75 546 VAL A CA 1
ATOM 4215 C C . VAL A 1 546 ? 36.834 -10.969 -22.970 1.00 69.75 546 VAL A C 1
ATOM 4217 O O . VAL A 1 546 ? 36.737 -10.810 -24.181 1.00 69.75 546 VAL A O 1
ATOM 4220 N N . LYS A 1 547 ? 37.659 -11.887 -22.449 1.00 73.12 547 LYS A N 1
ATOM 4221 C CA . LYS A 1 547 ? 38.524 -12.755 -23.271 1.00 73.12 547 LYS A CA 1
ATOM 4222 C C . LYS A 1 547 ? 37.717 -13.663 -24.193 1.00 73.12 547 LYS A C 1
ATOM 4224 O O . LYS A 1 547 ? 38.084 -13.848 -25.350 1.00 73.12 547 LYS A O 1
ATOM 4229 N N . ARG A 1 548 ? 36.613 -14.224 -23.693 1.00 74.19 548 ARG A N 1
ATOM 4230 C CA . ARG A 1 548 ? 35.713 -15.069 -24.482 1.00 74.19 548 ARG A CA 1
ATOM 4231 C C . ARG A 1 548 ? 35.087 -14.281 -25.629 1.00 74.19 548 ARG A C 1
ATOM 4233 O O . ARG A 1 548 ? 35.044 -14.797 -26.745 1.00 74.19 548 ARG A O 1
ATOM 4240 N N . PHE A 1 549 ? 34.621 -13.062 -25.372 1.00 71.50 549 PHE A N 1
ATOM 4241 C CA . PHE A 1 549 ? 33.989 -12.222 -26.385 1.00 71.50 549 PHE A CA 1
ATOM 4242 C C . PHE A 1 549 ? 34.998 -11.597 -27.350 1.00 71.50 549 PHE A C 1
ATOM 4244 O O . PHE A 1 549 ? 34.698 -11.532 -28.531 1.00 71.50 549 PHE A O 1
ATOM 4251 N N . ASP A 1 550 ? 36.208 -11.240 -26.918 1.00 69.25 550 ASP A N 1
ATOM 4252 C CA . ASP A 1 550 ? 37.267 -10.795 -27.837 1.00 69.25 550 ASP A CA 1
ATOM 4253 C C . ASP A 1 550 ? 37.678 -11.927 -28.796 1.00 69.25 550 ASP A C 1
ATOM 4255 O O . ASP A 1 550 ? 37.727 -11.749 -30.014 1.00 69.25 550 ASP A O 1
ATOM 4259 N N . ALA A 1 551 ? 37.880 -13.141 -28.270 1.00 70.94 551 ALA A N 1
ATOM 4260 C CA . ALA A 1 551 ? 38.229 -14.305 -29.084 1.00 70.94 551 ALA A CA 1
ATOM 4261 C C . ALA A 1 551 ? 37.093 -14.737 -30.030 1.00 70.94 551 ALA A C 1
ATOM 4263 O O . ALA A 1 551 ? 37.351 -15.116 -31.173 1.00 70.94 551 ALA A O 1
ATOM 4264 N N . SER A 1 552 ? 35.841 -14.685 -29.566 1.00 66.69 552 SER A N 1
ATOM 4265 C CA . SER A 1 552 ? 34.670 -15.022 -30.390 1.00 66.69 552 SER A CA 1
ATOM 4266 C C . SER A 1 552 ? 34.362 -13.918 -31.400 1.00 66.69 552 SER A C 1
ATOM 4268 O O . SER A 1 552 ? 33.997 -14.212 -32.532 1.00 66.69 552 SER A O 1
ATOM 4270 N N . GLY A 1 553 ? 34.585 -12.659 -31.032 1.00 67.69 553 GLY A N 1
ATOM 4271 C CA . GLY A 1 553 ? 34.317 -11.502 -31.875 1.00 67.69 553 GLY A CA 1
ATOM 4272 C C . GLY A 1 553 ? 35.225 -11.374 -33.062 1.00 67.69 553 GLY A C 1
ATOM 4273 O O . GLY A 1 553 ? 34.740 -11.145 -34.165 1.00 67.69 553 GLY A O 1
ATOM 4274 N N . LYS A 1 554 ? 36.514 -11.660 -32.874 1.00 68.88 554 LYS A N 1
ATOM 4275 C CA . LYS A 1 554 ? 37.453 -11.781 -33.992 1.00 68.88 554 LYS A CA 1
ATOM 4276 C C . LYS A 1 554 ? 37.013 -12.844 -35.003 1.00 68.88 554 LYS A C 1
ATOM 4278 O O . LYS A 1 554 ? 37.213 -12.658 -36.195 1.00 68.88 554 LYS A O 1
ATOM 4283 N N . LYS A 1 555 ? 36.382 -13.934 -34.546 1.00 67.44 555 LYS A N 1
ATOM 4284 C CA . LYS A 1 555 ? 35.858 -14.997 -35.424 1.00 67.44 555 LYS A CA 1
ATOM 4285 C C . LYS A 1 555 ? 34.516 -14.647 -36.071 1.00 67.44 555 LYS A C 1
ATOM 4287 O O . LYS A 1 555 ? 34.250 -15.107 -37.173 1.00 67.44 555 LYS A O 1
ATOM 4292 N N . LEU A 1 556 ? 33.681 -13.864 -35.391 1.00 67.38 556 LEU A N 1
ATOM 4293 C CA . LEU A 1 556 ? 32.326 -13.502 -35.825 1.00 67.38 556 LEU A CA 1
ATOM 4294 C C . LEU A 1 556 ? 32.256 -12.143 -36.544 1.00 67.38 556 LEU A C 1
ATOM 4296 O O . LEU A 1 556 ? 31.166 -11.686 -36.878 1.00 67.38 556 LEU A O 1
ATOM 4300 N N . GLY A 1 557 ? 33.401 -11.496 -36.787 1.00 72.12 557 GLY A N 1
ATOM 4301 C CA . GLY A 1 557 ? 33.473 -10.197 -37.461 1.00 72.12 557 GLY A CA 1
ATOM 4302 C C . GLY A 1 557 ? 32.918 -9.038 -36.628 1.00 72.12 557 GLY A C 1
ATOM 4303 O O . GLY A 1 557 ? 32.461 -8.043 -37.189 1.00 72.12 557 GLY A O 1
ATOM 4304 N N . TRP A 1 558 ? 32.915 -9.163 -35.299 1.00 77.69 558 TRP A N 1
ATOM 4305 C CA . TRP A 1 558 ? 32.495 -8.081 -34.410 1.00 77.69 558 TRP A CA 1
ATOM 4306 C C . TRP A 1 558 ? 33.488 -6.923 -34.489 1.00 77.69 558 TRP A C 1
ATOM 4308 O O . TRP A 1 558 ? 34.701 -7.128 -34.441 1.00 77.69 558 TRP A O 1
ATOM 4318 N N . ARG A 1 559 ? 32.960 -5.704 -34.614 1.00 74.62 559 ARG A N 1
ATOM 4319 C CA . ARG A 1 559 ? 33.762 -4.497 -34.852 1.00 74.62 559 ARG A CA 1
ATOM 4320 C C . ARG A 1 559 ? 34.318 -3.926 -33.553 1.00 74.62 559 ARG A C 1
ATOM 4322 O O . ARG A 1 559 ? 35.478 -3.524 -33.496 1.00 74.62 559 ARG A O 1
ATOM 4329 N N . HIS A 1 560 ? 33.510 -3.955 -32.492 1.00 85.31 560 HIS A N 1
ATOM 4330 C CA . HIS A 1 560 ? 33.823 -3.301 -31.224 1.00 85.31 560 HIS A CA 1
ATOM 4331 C C . HIS A 1 560 ? 33.377 -4.147 -30.025 1.00 85.31 560 HIS A C 1
ATOM 4333 O O . HIS A 1 560 ? 32.274 -4.693 -30.004 1.00 85.31 560 HIS A O 1
ATOM 4339 N N . VAL A 1 561 ? 34.231 -4.234 -29.000 1.00 86.25 561 VAL A N 1
ATOM 4340 C CA . VAL A 1 561 ? 33.908 -4.836 -27.697 1.00 86.25 561 VAL A CA 1
ATOM 4341 C C . VAL A 1 561 ? 34.096 -3.769 -26.625 1.00 86.25 561 VAL A C 1
ATOM 4343 O O . VAL A 1 561 ? 35.224 -3.331 -26.396 1.00 86.25 561 VAL A O 1
ATOM 4346 N N . ALA A 1 562 ? 33.008 -3.358 -25.976 1.00 90.25 562 ALA A N 1
ATOM 4347 C CA . ALA A 1 562 ? 33.002 -2.350 -24.922 1.00 90.25 562 ALA A CA 1
ATOM 4348 C C . ALA A 1 562 ? 32.722 -2.957 -23.543 1.00 90.25 562 ALA A C 1
ATOM 4350 O O . ALA A 1 562 ? 31.953 -3.909 -23.407 1.00 90.25 562 ALA A O 1
ATOM 4351 N N . PHE A 1 563 ? 33.317 -2.369 -22.509 1.00 90.50 563 PHE A N 1
ATOM 4352 C CA . PHE A 1 563 ? 32.990 -2.624 -21.110 1.00 90.50 563 PHE A CA 1
ATOM 4353 C C . PHE A 1 563 ? 32.341 -1.384 -20.494 1.00 90.50 563 PHE A C 1
ATOM 4355 O O . PHE A 1 563 ? 32.917 -0.298 -20.558 1.00 90.50 563 PHE A O 1
ATOM 4362 N N . VAL A 1 564 ? 31.166 -1.555 -19.888 1.00 91.94 564 VAL A N 1
ATOM 4363 C CA . VAL A 1 564 ? 30.387 -0.488 -19.251 1.00 91.94 564 VAL A CA 1
ATOM 4364 C C . VAL A 1 564 ? 30.061 -0.892 -17.817 1.00 91.94 564 VAL A C 1
ATOM 4366 O O . VAL A 1 564 ? 29.271 -1.805 -17.597 1.00 91.94 564 VAL A O 1
ATOM 4369 N N . SER A 1 565 ? 30.631 -0.200 -16.835 1.00 89.62 565 SER A N 1
ATOM 4370 C CA . SER A 1 565 ? 30.223 -0.342 -15.434 1.00 89.62 565 SER A CA 1
ATOM 4371 C C . SER A 1 565 ? 29.196 0.723 -15.070 1.00 89.62 565 SER A C 1
ATOM 4373 O O . SER A 1 565 ? 29.407 1.892 -15.387 1.00 89.62 565 SER A O 1
ATOM 4375 N N . ILE A 1 566 ? 28.102 0.359 -14.404 1.00 90.00 566 ILE A N 1
ATOM 4376 C CA . ILE A 1 566 ? 27.091 1.308 -13.913 1.00 90.00 566 ILE A CA 1
ATOM 4377 C C . ILE A 1 566 ? 27.197 1.391 -12.396 1.00 90.00 566 ILE A C 1
ATOM 4379 O O . ILE A 1 566 ? 27.067 0.376 -11.721 1.00 90.00 566 ILE A O 1
ATOM 4383 N N . HIS A 1 567 ? 27.378 2.600 -11.870 1.00 86.75 567 HIS A N 1
ATOM 4384 C CA . HIS A 1 567 ? 27.518 2.853 -10.436 1.00 86.75 567 HIS A CA 1
ATOM 4385 C C . HIS A 1 567 ? 26.517 3.910 -9.961 1.00 86.75 567 HIS A C 1
ATOM 4387 O O . HIS A 1 567 ? 26.147 4.836 -10.690 1.00 86.75 567 HIS A O 1
ATOM 4393 N N . VAL A 1 568 ? 26.030 3.742 -8.728 1.00 82.56 568 VAL A N 1
ATOM 4394 C CA . VAL A 1 568 ? 25.117 4.679 -8.054 1.00 82.56 568 VAL A CA 1
ATOM 4395 C C . VAL A 1 568 ? 25.518 4.769 -6.584 1.00 82.56 568 VAL A C 1
ATOM 4397 O O . VAL A 1 568 ? 24.859 4.203 -5.707 1.00 82.56 568 VAL A O 1
ATOM 4400 N N . ASP A 1 569 ? 26.637 5.431 -6.314 1.00 74.19 569 ASP A N 1
ATOM 4401 C CA . ASP A 1 569 ? 27.277 5.405 -4.998 1.00 74.19 569 ASP A CA 1
ATOM 4402 C C . ASP A 1 569 ? 26.666 6.384 -3.998 1.00 74.19 569 ASP A C 1
ATOM 4404 O O . ASP A 1 569 ? 26.844 7.588 -4.092 1.00 74.19 569 ASP A O 1
ATOM 4408 N N . SER A 1 570 ? 26.007 5.895 -2.954 1.00 65.81 570 SER A N 1
ATOM 4409 C CA . SER A 1 570 ? 25.523 6.698 -1.827 1.00 65.81 570 SER A CA 1
ATOM 4410 C C . SER A 1 570 ? 26.663 7.102 -0.893 1.00 65.81 570 SER A C 1
ATOM 4412 O O . SER A 1 570 ? 27.093 6.332 -0.036 1.00 65.81 570 SER A O 1
ATOM 4414 N N . LEU A 1 571 ? 27.140 8.334 -1.030 1.00 59.12 571 LEU A N 1
ATOM 4415 C CA . LEU A 1 571 ? 27.948 9.050 -0.045 1.00 59.12 571 LEU A CA 1
ATOM 4416 C C . LEU A 1 571 ? 27.088 10.141 0.574 1.00 59.12 571 LEU A C 1
ATOM 4418 O O . LEU A 1 571 ? 26.396 10.831 -0.154 1.00 59.12 571 LEU A O 1
ATOM 4422 N N . GLY A 1 572 ? 27.186 10.353 1.885 1.00 54.19 572 GLY A N 1
ATOM 4423 C CA . GLY A 1 572 ? 26.466 11.377 2.662 1.00 54.19 572 GLY A CA 1
ATOM 4424 C C . GLY A 1 572 ? 26.690 12.859 2.284 1.00 54.19 572 GLY A C 1
ATOM 4425 O O . GLY A 1 572 ? 26.785 13.674 3.197 1.00 54.19 572 GLY A O 1
ATOM 4426 N N . GLY A 1 573 ? 26.834 13.228 1.004 1.00 53.00 573 GLY A N 1
ATOM 4427 C CA . GLY A 1 573 ? 27.118 14.584 0.522 1.00 53.00 573 GLY A CA 1
ATOM 4428 C C . GLY A 1 573 ? 26.381 14.964 -0.772 1.00 53.00 573 GLY A C 1
ATOM 4429 O O . GLY A 1 573 ? 25.589 14.195 -1.311 1.00 53.00 573 GLY A O 1
ATOM 4430 N N . ASN A 1 574 ? 26.640 16.185 -1.261 1.00 53.03 574 ASN A N 1
ATOM 4431 C CA . ASN A 1 574 ? 25.963 16.767 -2.426 1.00 53.03 574 ASN A CA 1
ATOM 4432 C C . ASN A 1 574 ? 26.009 15.848 -3.654 1.00 53.03 574 ASN A C 1
ATOM 4434 O O . ASN A 1 574 ? 27.055 15.310 -4.016 1.00 53.03 574 ASN A O 1
ATOM 4438 N N . VAL A 1 575 ? 24.850 15.714 -4.299 1.00 51.09 575 VAL A N 1
ATOM 4439 C CA . VAL A 1 575 ? 24.658 14.889 -5.491 1.00 51.09 575 VAL A CA 1
ATOM 4440 C C . VAL A 1 575 ? 25.544 15.426 -6.616 1.00 51.09 575 VAL A C 1
ATOM 4442 O O . VAL A 1 575 ? 25.429 16.593 -6.985 1.00 51.09 575 VAL A O 1
ATOM 4445 N N . SER A 1 576 ? 26.403 14.574 -7.174 1.00 59.94 576 SER A N 1
ATOM 4446 C CA . SER A 1 576 ? 26.902 14.783 -8.534 1.00 59.94 576 SER A CA 1
ATOM 4447 C C . SER A 1 576 ? 25.942 14.076 -9.487 1.00 59.94 576 SER A C 1
ATOM 4449 O O . SER A 1 576 ? 25.527 12.952 -9.218 1.00 59.94 576 SER A O 1
ATOM 4451 N N . GLY A 1 577 ? 25.503 14.767 -10.534 1.00 71.12 577 GLY A N 1
ATOM 4452 C CA . GLY A 1 577 ? 24.739 14.188 -11.634 1.00 71.12 577 GLY A CA 1
ATOM 4453 C C . GLY A 1 577 ? 25.533 13.126 -12.399 1.00 71.12 577 GLY A C 1
ATOM 4454 O O . GLY A 1 577 ? 26.693 12.839 -12.079 1.00 71.12 577 GLY A O 1
ATOM 4455 N N . ALA A 1 578 ? 24.894 12.532 -13.408 1.00 82.06 578 ALA A N 1
ATOM 4456 C CA . ALA A 1 578 ? 25.497 11.443 -14.164 1.00 82.06 578 ALA A CA 1
ATOM 4457 C C . ALA A 1 578 ? 26.775 11.909 -14.884 1.00 82.06 578 ALA A C 1
ATOM 4459 O O . ALA A 1 578 ? 26.766 12.946 -15.549 1.00 82.06 578 ALA A O 1
ATOM 4460 N N . HIS A 1 579 ? 27.859 11.144 -14.762 1.00 83.38 579 HIS A N 1
ATOM 4461 C CA . HIS A 1 579 ? 29.118 11.413 -15.456 1.00 83.38 579 HIS A CA 1
ATOM 4462 C C . HIS A 1 579 ? 29.797 10.122 -15.921 1.00 83.38 579 HIS A C 1
ATOM 4464 O O . HIS A 1 579 ? 29.637 9.054 -15.330 1.00 83.38 579 HIS A O 1
ATOM 4470 N N . ALA A 1 580 ? 30.545 10.240 -17.012 1.00 84.88 580 ALA A N 1
ATOM 4471 C CA . ALA A 1 580 ? 31.328 9.177 -17.618 1.00 84.88 580 ALA A CA 1
ATOM 4472 C C . ALA A 1 580 ? 32.780 9.211 -17.114 1.00 84.88 580 ALA A C 1
ATOM 4474 O O . ALA A 1 580 ? 33.389 10.266 -16.973 1.00 84.88 580 ALA A O 1
ATOM 4475 N N . VAL A 1 581 ? 33.383 8.055 -16.879 1.00 83.69 581 VAL A N 1
ATOM 4476 C CA . VAL A 1 581 ? 34.778 7.942 -16.450 1.00 83.69 581 VAL A CA 1
ATOM 4477 C C . VAL A 1 581 ? 35.476 6.906 -17.317 1.00 83.69 581 VAL A C 1
ATOM 4479 O O . VAL A 1 581 ? 35.016 5.772 -17.428 1.00 83.69 581 VAL A O 1
ATOM 4482 N N . CYS A 1 582 ? 36.587 7.292 -17.941 1.00 84.12 582 CYS A N 1
ATOM 4483 C CA . CYS A 1 582 ? 37.365 6.434 -18.840 1.00 84.12 582 CYS A CA 1
ATOM 4484 C C . CYS A 1 582 ? 38.818 6.305 -18.367 1.00 84.12 582 CYS A C 1
ATOM 4486 O O . CYS A 1 582 ? 39.328 7.131 -17.600 1.00 84.12 582 CYS A O 1
ATOM 4488 N N . TRP A 1 583 ? 39.517 5.267 -18.833 1.00 81.12 583 TRP A N 1
ATOM 4489 C CA . TRP A 1 583 ? 40.938 5.105 -18.537 1.00 81.12 583 TRP A CA 1
ATOM 4490 C C . TRP A 1 583 ? 41.789 5.932 -19.520 1.00 81.12 583 TRP A C 1
ATOM 4492 O O . TRP A 1 583 ? 41.468 6.000 -20.708 1.00 81.12 583 TRP A O 1
ATOM 4502 N N . PRO A 1 584 ? 42.895 6.566 -19.084 1.00 78.19 584 PRO A N 1
ATOM 4503 C CA . PRO A 1 584 ? 43.777 7.287 -19.998 1.00 78.19 584 PRO A CA 1
ATOM 4504 C C . PRO A 1 584 ? 44.364 6.372 -21.084 1.00 78.19 584 PRO A C 1
ATOM 4506 O O . PRO A 1 584 ? 45.018 5.379 -20.764 1.00 78.19 584 PRO A O 1
ATOM 4509 N N . GLY A 1 585 ? 44.185 6.744 -22.354 1.00 72.56 585 GLY A N 1
ATOM 4510 C CA . GLY A 1 585 ? 44.689 5.993 -23.513 1.00 72.56 585 GLY A CA 1
ATOM 4511 C C . GLY A 1 585 ? 43.682 5.029 -24.151 1.00 72.56 585 GLY A C 1
ATOM 4512 O O . GLY A 1 585 ? 44.046 4.340 -25.101 1.00 72.56 585 GLY A O 1
ATOM 4513 N N . ASP A 1 586 ? 42.443 4.983 -23.655 1.00 76.88 586 ASP A N 1
ATOM 4514 C CA . ASP A 1 586 ? 41.334 4.318 -24.346 1.00 76.88 586 ASP A CA 1
ATOM 4515 C C . ASP A 1 586 ? 40.835 5.112 -25.549 1.00 76.88 586 ASP A C 1
ATOM 4517 O O . ASP A 1 586 ? 41.025 6.326 -25.631 1.00 76.88 586 ASP A O 1
ATOM 4521 N N . VAL A 1 587 ? 40.176 4.407 -26.473 1.00 67.25 587 VAL A N 1
ATOM 4522 C CA . VAL A 1 587 ? 39.354 5.051 -27.502 1.00 67.25 587 VAL A CA 1
ATOM 4523 C C . VAL A 1 587 ? 38.212 5.751 -26.763 1.00 67.25 587 VAL A C 1
ATOM 4525 O O . VAL A 1 587 ? 37.525 5.114 -25.960 1.00 67.25 587 VAL A O 1
ATOM 4528 N N . ASP A 1 588 ? 38.069 7.065 -26.964 1.00 68.44 588 ASP A N 1
ATOM 4529 C CA . ASP A 1 588 ? 37.244 7.934 -26.117 1.00 68.44 588 ASP A CA 1
ATOM 4530 C C . ASP A 1 588 ? 35.738 7.643 -26.273 1.00 68.44 588 ASP A C 1
ATOM 4532 O O . ASP A 1 588 ? 35.018 8.330 -26.984 1.00 68.44 588 ASP A O 1
ATOM 4536 N N . LEU A 1 589 ? 35.237 6.640 -25.543 1.00 80.00 589 LEU A N 1
ATOM 4537 C CA . LEU A 1 589 ? 33.800 6.427 -25.300 1.00 80.00 589 LEU A CA 1
ATOM 4538 C C . LEU A 1 589 ? 33.188 7.530 -24.431 1.00 80.00 589 LEU A C 1
ATOM 4540 O O . LEU A 1 589 ? 31.980 7.767 -24.472 1.00 80.00 589 LEU A O 1
ATOM 4544 N N . GLY A 1 590 ? 34.015 8.168 -23.600 1.00 81.88 590 GLY A N 1
ATOM 4545 C CA . GLY A 1 590 ? 33.568 9.152 -22.621 1.00 81.88 590 GLY A CA 1
ATOM 4546 C C . GLY A 1 590 ? 32.964 10.393 -23.266 1.00 81.88 590 GLY A C 1
ATOM 4547 O O . GLY A 1 590 ? 31.946 10.879 -22.786 1.00 81.88 590 GLY A O 1
ATOM 4548 N N . GLU A 1 591 ? 33.549 10.875 -24.363 1.00 85.50 591 GLU A N 1
ATOM 4549 C CA . GLU A 1 591 ? 33.109 12.100 -25.034 1.00 85.50 591 GLU A CA 1
ATOM 4550 C C . GLU A 1 591 ? 31.748 11.940 -25.746 1.00 85.50 591 GLU A C 1
ATOM 4552 O O . GLU A 1 591 ? 30.847 12.727 -25.439 1.00 85.50 591 GLU A O 1
ATOM 4557 N N . PRO A 1 592 ? 31.508 10.907 -26.583 1.00 89.50 592 PRO A N 1
ATOM 4558 C CA . PRO A 1 592 ? 30.193 10.663 -27.183 1.00 89.50 592 PRO A CA 1
ATOM 4559 C C . PRO A 1 592 ? 29.082 10.474 -26.145 1.00 89.50 592 PRO A C 1
ATOM 4561 O O . PRO A 1 592 ? 27.993 11.032 -26.275 1.00 89.50 592 PRO A O 1
ATOM 4564 N N . ILE A 1 593 ? 29.355 9.739 -25.063 1.00 88.69 593 ILE A N 1
ATOM 4565 C CA . ILE A 1 593 ? 28.366 9.513 -24.002 1.00 88.69 593 ILE A CA 1
ATOM 4566 C C . ILE A 1 593 ? 28.127 10.791 -23.196 1.00 88.69 593 ILE A C 1
ATOM 4568 O O . ILE A 1 593 ? 26.981 11.110 -22.885 1.00 88.69 593 ILE A O 1
ATOM 4572 N N . ALA A 1 594 ? 29.167 11.571 -22.897 1.00 86.38 594 ALA A N 1
ATOM 4573 C CA . ALA A 1 594 ? 29.007 12.872 -22.258 1.00 86.38 594 ALA A CA 1
ATOM 4574 C C . ALA A 1 594 ? 28.185 13.844 -23.112 1.00 86.38 594 ALA A C 1
ATOM 4576 O O . ALA A 1 594 ? 27.350 14.564 -22.563 1.00 86.38 594 ALA A O 1
ATOM 4577 N N . ALA A 1 595 ? 28.370 13.842 -24.434 1.00 89.31 595 ALA A N 1
ATOM 4578 C CA . ALA A 1 595 ? 27.570 14.651 -25.347 1.00 89.31 595 ALA A CA 1
ATOM 4579 C C . ALA A 1 595 ? 26.079 14.279 -25.272 1.00 89.31 595 ALA A C 1
ATOM 4581 O O . ALA A 1 595 ? 25.222 15.161 -25.208 1.00 89.31 595 ALA A O 1
ATOM 4582 N N . GLU A 1 596 ? 25.751 12.988 -25.193 1.00 93.31 596 GLU A N 1
ATOM 4583 C CA . GLU A 1 596 ? 24.372 12.521 -25.008 1.00 93.31 596 GLU A CA 1
ATOM 4584 C C . GLU A 1 596 ? 23.813 12.841 -23.612 1.00 93.31 596 GLU A C 1
ATOM 4586 O O . GLU A 1 596 ? 22.667 13.280 -23.479 1.00 93.31 596 GLU A O 1
ATOM 4591 N N . LEU A 1 597 ? 24.622 12.698 -22.557 1.00 87.62 597 LEU A N 1
ATOM 4592 C CA . LEU A 1 597 ? 24.234 13.077 -21.195 1.00 87.62 597 LEU A CA 1
ATOM 4593 C C . LEU A 1 597 ? 23.960 14.590 -21.088 1.00 87.62 597 LEU A C 1
ATOM 4595 O O . LEU A 1 597 ? 23.018 15.008 -20.409 1.00 87.62 597 LEU A O 1
ATOM 4599 N N . ALA A 1 598 ? 24.711 15.428 -21.807 1.00 86.94 598 ALA A N 1
ATOM 4600 C CA . ALA A 1 598 ? 24.472 16.870 -21.853 1.00 86.94 598 ALA A CA 1
ATOM 4601 C C . ALA A 1 598 ? 23.062 17.203 -22.377 1.00 86.94 598 ALA A C 1
ATOM 4603 O O . ALA A 1 598 ? 22.380 18.056 -21.804 1.00 86.94 598 ALA A O 1
ATOM 4604 N N . LYS A 1 599 ? 22.580 16.478 -23.400 1.00 90.56 599 LYS A N 1
ATOM 4605 C CA . LYS A 1 599 ? 21.252 16.689 -24.016 1.00 90.56 599 LYS A CA 1
ATOM 4606 C C . LYS A 1 599 ? 20.095 16.481 -23.039 1.00 90.56 599 LYS A C 1
ATOM 4608 O O . LYS A 1 599 ? 19.036 17.087 -23.196 1.00 90.56 599 LYS A O 1
ATOM 4613 N N . ILE A 1 600 ? 20.275 15.634 -22.024 1.00 85.38 600 ILE A N 1
ATOM 4614 C CA . ILE A 1 600 ? 19.224 15.311 -21.047 1.00 85.38 600 ILE A CA 1
ATOM 4615 C C . ILE A 1 600 ? 19.305 16.149 -19.761 1.00 85.38 600 ILE A C 1
ATOM 4617 O O . ILE A 1 600 ? 18.462 15.972 -18.877 1.00 85.38 600 ILE A O 1
ATOM 4621 N N . GLY A 1 601 ? 20.272 17.071 -19.665 1.00 80.88 601 GLY A N 1
ATOM 4622 C CA . GLY A 1 601 ? 20.390 18.030 -18.564 1.00 80.88 601 GLY A CA 1
ATOM 4623 C C . GLY A 1 601 ? 20.792 17.406 -17.226 1.00 80.88 601 GLY A C 1
ATOM 4624 O O . GLY A 1 601 ? 20.333 17.866 -16.183 1.00 80.88 601 GLY A O 1
ATOM 4625 N N . VAL A 1 602 ? 21.608 16.346 -17.245 1.00 73.31 602 VAL A N 1
ATOM 4626 C CA . VAL A 1 602 ? 22.102 15.659 -16.029 1.00 73.31 602 VAL A CA 1
ATOM 4627 C C . VAL A 1 602 ? 23.478 16.151 -15.560 1.00 73.31 602 VAL A C 1
ATOM 4629 O O . VAL A 1 602 ? 24.066 15.559 -14.659 1.00 73.31 602 VAL A O 1
ATOM 4632 N N . ALA A 1 603 ? 23.999 17.230 -16.153 1.00 66.56 603 ALA A N 1
ATOM 4633 C CA . ALA A 1 603 ? 25.304 17.786 -15.811 1.00 66.56 603 ALA A CA 1
ATOM 4634 C C . ALA A 1 603 ? 25.327 18.411 -14.411 1.00 66.56 603 ALA A C 1
ATOM 4636 O O . ALA A 1 603 ? 24.426 19.159 -14.030 1.00 66.56 603 ALA A O 1
ATOM 4637 N N . THR A 1 604 ? 26.410 18.162 -13.672 1.00 64.06 604 THR A N 1
ATOM 4638 C CA . THR A 1 604 ? 26.680 18.887 -12.424 1.00 64.06 604 THR A CA 1
ATOM 4639 C C . THR A 1 604 ? 27.355 20.214 -12.763 1.00 64.06 604 THR A C 1
ATOM 4641 O O . THR A 1 604 ? 28.376 20.194 -13.454 1.00 64.06 604 THR A O 1
ATOM 4644 N N . PRO A 1 605 ? 26.870 21.363 -12.262 1.00 59.97 605 PRO A N 1
ATOM 4645 C CA . PRO A 1 605 ? 27.578 22.627 -12.425 1.00 59.97 605 PRO A CA 1
ATOM 4646 C C . PRO A 1 605 ? 29.023 22.520 -11.913 1.00 59.97 605 PRO A C 1
ATOM 4648 O O . PRO A 1 605 ? 29.251 22.153 -10.762 1.00 59.97 605 PRO A O 1
ATOM 4651 N N . GLY A 1 606 ? 29.999 22.818 -12.774 1.00 65.75 606 GLY A N 1
ATOM 4652 C CA . GLY A 1 606 ? 31.423 22.830 -12.418 1.00 65.75 606 GLY A CA 1
ATOM 4653 C C . GLY A 1 606 ? 32.137 21.471 -12.409 1.00 65.75 606 GLY A C 1
ATOM 4654 O O . GLY A 1 606 ? 33.327 21.443 -12.103 1.00 65.75 606 GLY A O 1
ATOM 4655 N N . ARG A 1 607 ? 31.472 20.360 -12.764 1.00 68.81 607 ARG A N 1
ATOM 4656 C CA . ARG A 1 607 ? 32.134 19.059 -12.976 1.00 68.81 607 ARG A CA 1
ATOM 4657 C C . ARG A 1 607 ? 32.041 18.665 -14.451 1.00 68.81 607 ARG A C 1
ATOM 4659 O O . ARG A 1 607 ? 30.952 18.770 -15.017 1.00 68.81 607 ARG A O 1
ATOM 4666 N N . PRO A 1 608 ? 33.136 18.215 -15.087 1.00 74.62 608 PRO A N 1
ATOM 4667 C CA . PRO A 1 608 ? 33.050 17.743 -16.458 1.00 74.62 608 PRO A CA 1
ATOM 4668 C C . PRO A 1 608 ? 32.154 16.497 -16.518 1.00 74.62 608 PRO A C 1
ATOM 4670 O O . PRO A 1 608 ? 32.167 15.658 -15.618 1.00 74.62 608 PRO A O 1
ATOM 4673 N N . LEU A 1 609 ? 31.356 16.391 -17.584 1.00 77.19 609 LEU A N 1
ATOM 4674 C CA . LEU A 1 609 ? 30.499 15.227 -17.842 1.00 77.19 609 LEU A CA 1
ATOM 4675 C C . LEU A 1 609 ? 31.304 13.960 -18.140 1.00 77.19 609 LEU A C 1
ATOM 4677 O O . LEU A 1 609 ? 30.742 12.866 -18.102 1.00 77.19 609 LEU A O 1
ATOM 4681 N N . TRP A 1 610 ? 32.603 14.106 -18.411 1.00 82.81 610 TRP A N 1
ATOM 4682 C CA . TRP A 1 610 ? 33.528 12.994 -18.487 1.00 82.81 610 TRP A CA 1
ATOM 4683 C C . TRP A 1 610 ? 34.914 13.328 -17.931 1.00 82.81 610 TRP A C 1
ATOM 4685 O O . TRP A 1 610 ? 35.365 14.469 -18.000 1.00 82.81 610 TRP A O 1
ATOM 4695 N N . GLU A 1 611 ? 35.609 12.322 -17.402 1.00 82.75 611 GLU A N 1
ATOM 4696 C CA . GLU A 1 611 ? 36.998 12.456 -16.956 1.00 82.75 611 GLU A CA 1
ATOM 4697 C C . GLU A 1 611 ? 37.841 11.212 -17.270 1.00 82.75 611 GLU A C 1
ATOM 4699 O O . GLU A 1 611 ? 37.342 10.087 -17.356 1.00 82.75 611 GLU A O 1
ATOM 4704 N N . LYS A 1 612 ? 39.154 11.421 -17.418 1.00 82.06 612 LYS A N 1
ATOM 4705 C CA . LYS A 1 612 ? 40.159 10.356 -17.524 1.00 82.06 612 LYS A CA 1
ATOM 4706 C C . LYS A 1 612 ? 40.831 10.150 -16.173 1.00 82.06 612 LYS A C 1
ATOM 4708 O O . LYS A 1 612 ? 41.365 11.097 -15.599 1.00 82.06 612 LYS A O 1
ATOM 4713 N N . THR A 1 613 ? 40.875 8.914 -15.675 1.00 78.25 613 THR A N 1
ATOM 4714 C CA . THR A 1 613 ? 41.496 8.625 -14.371 1.00 78.25 613 THR A CA 1
ATOM 4715 C C . THR A 1 613 ? 42.236 7.293 -14.332 1.00 78.25 613 THR A C 1
ATOM 4717 O O . THR A 1 613 ? 41.763 6.278 -14.829 1.00 78.25 613 THR A O 1
ATOM 4720 N N . LYS A 1 614 ? 43.408 7.286 -13.682 1.00 78.75 614 LYS A N 1
ATOM 4721 C CA . LYS A 1 614 ? 44.174 6.060 -13.374 1.00 78.75 614 LYS A CA 1
ATOM 4722 C C . LYS A 1 614 ? 43.754 5.413 -12.048 1.00 78.75 614 LYS A C 1
ATOM 4724 O O . LYS A 1 614 ? 44.362 4.437 -11.621 1.00 78.75 614 LYS A O 1
ATOM 4729 N N . ARG A 1 615 ? 42.779 5.996 -11.338 1.00 72.94 615 ARG A N 1
ATOM 4730 C CA . ARG A 1 615 ? 42.406 5.590 -9.969 1.00 72.94 615 ARG A CA 1
ATOM 4731 C C . ARG A 1 615 ? 41.264 4.573 -9.917 1.00 72.94 615 ARG A C 1
ATOM 4733 O O . ARG A 1 615 ? 40.991 4.036 -8.851 1.00 72.94 615 ARG A O 1
ATOM 4740 N N . MET A 1 616 ? 40.625 4.291 -11.049 1.00 74.69 616 MET A N 1
ATOM 4741 C CA . MET A 1 616 ? 39.483 3.383 -11.132 1.00 74.69 616 MET A CA 1
ATOM 4742 C C . MET A 1 616 ? 39.964 1.970 -11.445 1.00 74.69 616 MET A C 1
ATOM 4744 O O . MET A 1 616 ? 40.147 1.605 -12.605 1.00 74.69 616 MET A O 1
ATOM 4748 N N . GLY A 1 617 ? 40.174 1.167 -10.399 1.00 76.75 617 GLY A N 1
ATOM 4749 C CA . GLY A 1 617 ? 40.645 -0.211 -10.546 1.00 76.75 617 GLY A CA 1
ATOM 4750 C C . GLY A 1 617 ? 39.763 -1.046 -11.478 1.00 76.75 617 GLY A C 1
ATOM 4751 O O . GLY A 1 617 ? 40.278 -1.878 -12.215 1.00 76.75 617 GLY A O 1
ATOM 4752 N N . ILE A 1 618 ? 38.454 -0.787 -11.521 1.00 75.50 618 ILE A N 1
ATOM 4753 C CA . ILE A 1 618 ? 37.515 -1.571 -12.330 1.00 75.50 618 ILE A CA 1
ATOM 4754 C C . ILE A 1 618 ? 37.750 -1.485 -13.844 1.00 75.50 618 ILE A C 1
ATOM 4756 O O . ILE A 1 618 ? 37.549 -2.473 -14.540 1.00 75.50 618 ILE A O 1
ATOM 4760 N N . ILE A 1 619 ? 38.264 -0.358 -14.338 1.00 80.69 619 ILE A N 1
ATOM 4761 C CA . ILE A 1 619 ? 38.587 -0.143 -15.760 1.00 80.69 619 ILE A CA 1
ATOM 4762 C C . ILE A 1 619 ? 40.095 -0.174 -16.042 1.00 80.69 619 ILE A C 1
ATOM 4764 O O . ILE A 1 619 ? 40.528 0.165 -17.140 1.00 80.69 619 ILE A O 1
ATOM 4768 N N . ALA A 1 620 ? 40.917 -0.592 -15.076 1.00 82.75 620 ALA A N 1
ATOM 4769 C CA . ALA A 1 620 ? 42.355 -0.704 -15.289 1.00 82.75 620 ALA A CA 1
ATOM 4770 C C . ALA A 1 620 ? 42.680 -1.745 -16.386 1.00 82.75 620 ALA A C 1
ATOM 4772 O O . ALA A 1 620 ? 42.050 -2.807 -16.423 1.00 82.75 620 ALA A O 1
ATOM 4773 N N . PRO A 1 621 ? 43.711 -1.525 -17.227 1.00 82.69 621 PRO A N 1
ATOM 4774 C CA . PRO A 1 621 ? 44.127 -2.476 -18.261 1.00 82.69 621 PRO A CA 1
ATOM 4775 C C . PRO A 1 621 ? 44.447 -3.882 -17.782 1.00 82.69 621 PRO A C 1
ATOM 4777 O O . PRO A 1 621 ? 44.194 -4.841 -18.506 1.00 82.69 621 PRO A O 1
ATOM 4780 N N . SER A 1 622 ? 44.948 -4.018 -16.556 1.00 78.62 622 SER A N 1
ATOM 4781 C CA . SER A 1 622 ? 45.188 -5.321 -15.935 1.00 78.62 622 SER A CA 1
ATOM 4782 C C . SER A 1 622 ? 43.899 -6.112 -15.684 1.00 78.62 622 SER A C 1
ATOM 4784 O O . SER A 1 622 ? 43.935 -7.337 -15.622 1.00 78.62 622 SER A O 1
ATOM 4786 N N . ASN A 1 623 ? 42.768 -5.419 -15.537 1.00 74.19 623 ASN A N 1
ATOM 4787 C CA . ASN A 1 623 ? 41.489 -5.987 -15.121 1.00 74.19 623 ASN A CA 1
ATOM 4788 C C . ASN A 1 623 ? 40.524 -6.141 -16.302 1.00 74.19 623 ASN A C 1
ATOM 4790 O O . ASN A 1 623 ? 39.834 -7.156 -16.410 1.00 74.19 623 ASN A O 1
ATOM 4794 N N . VAL A 1 624 ? 40.527 -5.170 -17.218 1.00 78.62 624 VAL A N 1
ATOM 4795 C CA . VAL A 1 624 ? 39.732 -5.176 -18.448 1.00 78.62 624 VAL A CA 1
ATOM 4796 C C . VAL A 1 624 ? 40.670 -4.897 -19.628 1.00 78.62 624 VAL A C 1
ATOM 4798 O O . VAL A 1 624 ? 41.002 -3.737 -19.888 1.00 78.62 624 VAL A O 1
ATOM 4801 N N . PRO A 1 625 ? 41.122 -5.928 -20.364 1.00 76.50 625 PRO A N 1
ATOM 4802 C CA . PRO A 1 625 ? 42.053 -5.773 -21.484 1.00 76.50 625 PRO A CA 1
ATOM 4803 C C . PRO A 1 625 ? 41.348 -5.315 -22.778 1.00 76.50 625 PRO A C 1
ATOM 4805 O O . PRO A 1 625 ? 41.626 -5.828 -23.858 1.00 76.50 625 PRO A O 1
ATOM 4808 N N . LEU A 1 626 ? 40.411 -4.369 -22.675 1.00 77.94 626 LEU A N 1
ATOM 4809 C CA . LEU A 1 626 ? 39.711 -3.751 -23.807 1.00 77.94 626 LEU A CA 1
ATOM 4810 C C . LEU A 1 626 ? 40.169 -2.307 -23.984 1.00 77.94 626 LEU A C 1
ATOM 4812 O O . LEU A 1 626 ? 40.577 -1.669 -23.018 1.00 77.94 626 LEU A O 1
ATOM 4816 N N . ARG A 1 627 ? 40.065 -1.792 -25.212 1.00 78.38 627 ARG A N 1
ATOM 4817 C CA . ARG A 1 627 ? 40.323 -0.373 -25.530 1.00 78.38 627 ARG A CA 1
ATOM 4818 C C . ARG A 1 627 ? 39.104 0.532 -25.342 1.00 78.38 627 ARG A C 1
ATOM 4820 O O . ARG A 1 627 ? 39.239 1.746 -25.403 1.00 78.38 627 ARG A O 1
ATOM 4827 N N . LEU A 1 628 ? 37.927 -0.062 -25.165 1.00 84.06 628 LEU A N 1
ATOM 4828 C CA . LEU A 1 628 ? 36.646 0.613 -24.995 1.00 84.06 628 LEU A CA 1
ATOM 4829 C C . LEU A 1 628 ? 36.140 0.298 -23.584 1.00 84.06 628 LEU A C 1
ATOM 4831 O O . LEU A 1 628 ? 35.512 -0.739 -23.361 1.00 84.06 628 LEU A O 1
ATOM 4835 N N . ARG A 1 629 ? 36.476 1.147 -22.607 1.00 85.62 629 ARG A N 1
ATOM 4836 C CA . ARG A 1 629 ? 36.118 0.943 -21.195 1.00 85.62 629 ARG A CA 1
ATOM 4837 C C . ARG A 1 629 ? 35.539 2.207 -20.601 1.00 85.62 629 ARG A C 1
ATOM 4839 O O . ARG A 1 629 ? 36.101 3.288 -20.750 1.00 85.62 629 ARG A O 1
ATOM 4846 N N . LEU A 1 630 ? 34.445 2.036 -19.880 1.00 86.81 630 LEU A N 1
ATOM 4847 C CA . LEU A 1 630 ? 33.676 3.128 -19.328 1.00 86.81 630 LEU A CA 1
ATOM 4848 C C . LEU A 1 630 ? 33.113 2.742 -17.966 1.00 86.81 630 LEU A C 1
ATOM 4850 O O . LEU A 1 630 ? 32.595 1.640 -17.786 1.00 86.81 630 LEU A O 1
ATOM 4854 N N . VAL A 1 631 ? 33.140 3.687 -17.036 1.00 86.44 631 VAL A N 1
ATOM 4855 C CA . VAL A 1 631 ? 32.245 3.695 -15.881 1.00 86.44 631 VAL A CA 1
ATOM 4856 C C . VAL A 1 631 ? 31.265 4.848 -16.029 1.00 86.44 631 VAL A C 1
ATOM 4858 O O . VAL A 1 631 ? 31.668 5.967 -16.331 1.00 86.44 631 VAL A O 1
ATOM 4861 N N . VAL A 1 632 ? 29.979 4.577 -15.837 1.00 86.62 632 VAL A N 1
ATOM 4862 C CA . VAL A 1 632 ? 28.939 5.598 -15.747 1.00 86.62 632 VAL A CA 1
ATOM 4863 C C . VAL A 1 632 ? 28.481 5.681 -14.304 1.00 86.62 632 VAL A C 1
ATOM 4865 O O . VAL A 1 632 ? 27.764 4.819 -13.794 1.00 86.62 632 VAL A O 1
ATOM 4868 N N . GLU A 1 633 ? 28.894 6.758 -13.663 1.00 84.94 633 GLU A N 1
ATOM 4869 C CA . GLU A 1 633 ? 28.506 7.120 -12.313 1.00 84.94 633 GLU A CA 1
ATOM 4870 C C . GLU A 1 633 ? 27.211 7.924 -12.393 1.00 84.94 633 GLU A C 1
ATOM 4872 O O . GLU A 1 633 ? 27.228 9.091 -12.786 1.00 84.94 633 GLU A O 1
ATOM 4877 N N . MET A 1 634 ? 26.067 7.327 -12.057 1.00 80.25 634 MET A N 1
ATOM 4878 C CA . MET A 1 634 ? 24.774 8.012 -12.190 1.00 80.25 634 MET A CA 1
ATOM 4879 C C . MET A 1 634 ? 24.465 8.975 -11.042 1.00 80.25 634 MET A C 1
ATOM 4881 O O . MET A 1 634 ? 23.487 9.718 -11.125 1.00 80.25 634 MET A O 1
ATOM 4885 N N . GLY A 1 635 ? 25.283 8.972 -9.988 1.00 68.50 635 GLY A N 1
ATOM 4886 C CA . GLY A 1 635 ? 25.252 9.971 -8.930 1.00 68.50 635 GLY A CA 1
ATOM 4887 C C . GLY A 1 635 ? 25.108 9.416 -7.521 1.00 68.50 635 GLY A C 1
ATOM 4888 O O . GLY A 1 635 ? 24.913 8.222 -7.300 1.00 68.50 635 GLY A O 1
ATOM 4889 N N . VAL A 1 636 ? 25.188 10.348 -6.569 1.00 57.31 636 VAL A N 1
ATOM 4890 C CA . VAL A 1 636 ? 25.331 10.065 -5.141 1.00 57.31 636 VAL A CA 1
ATOM 4891 C C . VAL A 1 636 ? 24.028 10.313 -4.371 1.00 57.31 636 VAL A C 1
ATOM 4893 O O . VAL A 1 636 ? 23.654 11.472 -4.177 1.00 57.31 636 VAL A O 1
ATOM 4896 N N . PRO A 1 637 ? 23.287 9.282 -3.919 1.00 50.09 637 PRO A N 1
ATOM 4897 C CA . PRO A 1 637 ? 22.017 9.467 -3.220 1.00 50.09 637 PRO A CA 1
ATOM 4898 C C . PRO A 1 637 ? 22.172 9.844 -1.738 1.00 50.09 637 PRO A C 1
ATOM 4900 O O . PRO A 1 637 ? 21.716 9.121 -0.859 1.00 50.09 637 PRO A O 1
ATOM 4903 N N . ALA A 1 638 ? 22.692 11.036 -1.441 1.00 45.47 638 ALA A N 1
ATOM 4904 C CA . ALA A 1 638 ? 22.506 11.628 -0.115 1.00 45.47 638 ALA A CA 1
ATOM 4905 C C . ALA A 1 638 ? 22.351 13.153 -0.139 1.00 45.47 638 ALA A C 1
ATOM 4907 O O . ALA A 1 638 ? 23.137 13.892 0.436 1.00 45.47 638 ALA A O 1
ATOM 4908 N N . ASN A 1 639 ? 21.290 13.630 -0.787 1.00 41.09 639 ASN A N 1
ATOM 4909 C CA . ASN A 1 639 ? 20.550 14.791 -0.291 1.00 41.09 639 ASN A CA 1
ATOM 4910 C C . ASN A 1 639 ? 19.189 14.905 -0.993 1.00 41.09 639 ASN A C 1
ATOM 4912 O O . ASN A 1 639 ? 18.998 14.504 -2.145 1.00 41.09 639 ASN A O 1
ATOM 4916 N N . ASP A 1 640 ? 18.248 15.465 -0.254 1.00 46.62 640 ASP A N 1
ATOM 4917 C CA . ASP A 1 640 ? 16.883 15.895 -0.570 1.00 46.62 640 ASP A CA 1
ATOM 4918 C C . ASP A 1 640 ? 16.802 17.091 -1.549 1.00 46.62 640 ASP A C 1
ATOM 4920 O O . ASP A 1 640 ? 15.710 17.523 -1.911 1.00 46.62 640 ASP A O 1
ATOM 4924 N N . GLY A 1 641 ? 17.943 17.580 -2.047 1.00 47.53 641 GLY A N 1
ATOM 4925 C CA . GLY A 1 641 ? 18.057 18.857 -2.757 1.00 47.53 641 GLY A CA 1
ATOM 4926 C C . GLY A 1 641 ? 17.978 18.886 -4.293 1.00 47.53 641 GLY A C 1
ATOM 4927 O O . GLY A 1 641 ? 18.101 19.979 -4.834 1.00 47.53 641 GLY A O 1
ATOM 4928 N N . GLY A 1 642 ? 17.773 17.789 -5.043 1.00 50.06 642 GLY A N 1
ATOM 4929 C CA . GLY A 1 642 ? 17.538 17.986 -6.493 1.00 50.06 642 GLY A CA 1
ATOM 4930 C C . GLY A 1 642 ? 17.464 16.787 -7.436 1.00 50.06 642 GLY A C 1
ATOM 4931 O O . GLY A 1 642 ? 16.552 16.763 -8.262 1.00 50.06 642 GLY A O 1
ATOM 4932 N N . ASP A 1 643 ? 18.351 15.792 -7.310 1.00 52.19 643 ASP A N 1
ATOM 4933 C CA . ASP A 1 643 ? 18.509 14.754 -8.355 1.00 52.19 643 ASP A CA 1
ATOM 4934 C C . ASP A 1 643 ? 18.422 13.300 -7.867 1.00 52.19 643 ASP A C 1
ATOM 4936 O O . ASP A 1 643 ? 18.019 12.417 -8.624 1.00 52.19 643 ASP A O 1
ATOM 4940 N N . SER A 1 644 ? 18.681 13.024 -6.586 1.00 57.00 644 SER A N 1
ATOM 4941 C CA . SER A 1 644 ? 18.629 11.654 -6.038 1.00 57.00 644 SER A CA 1
ATOM 4942 C C . SER A 1 644 ? 17.238 11.002 -6.159 1.00 57.00 644 SER A C 1
ATOM 4944 O O . SER A 1 644 ? 17.108 9.788 -6.326 1.00 57.00 644 SER A O 1
ATOM 4946 N N . TRP A 1 645 ? 16.169 11.805 -6.126 1.00 60.19 645 TRP A N 1
ATOM 4947 C CA . TRP A 1 645 ? 14.804 11.345 -6.392 1.00 60.19 645 TRP A CA 1
ATOM 4948 C C . TRP A 1 645 ? 14.551 11.092 -7.885 1.00 60.19 645 TRP A C 1
ATOM 4950 O O . TRP A 1 645 ? 13.701 10.267 -8.221 1.00 60.19 645 TRP A O 1
ATOM 4960 N N . ARG A 1 646 ? 15.283 11.749 -8.796 1.00 69.50 646 ARG A N 1
ATOM 4961 C CA . ARG A 1 646 ? 15.123 11.551 -10.242 1.00 69.50 646 ARG A CA 1
ATOM 4962 C C . ARG A 1 646 ? 15.615 10.177 -10.652 1.00 69.50 646 ARG A C 1
ATOM 4964 O O . ARG A 1 646 ? 14.906 9.506 -11.388 1.00 69.50 646 ARG A O 1
ATOM 4971 N N . LEU A 1 647 ? 16.716 9.685 -10.082 1.00 72.00 647 LEU A N 1
ATOM 4972 C CA . LEU A 1 647 ? 17.170 8.304 -10.302 1.00 72.00 647 LEU A CA 1
ATOM 4973 C C . LEU A 1 647 ? 16.162 7.250 -9.822 1.00 72.00 647 LEU A C 1
ATOM 4975 O O . LEU A 1 647 ? 16.206 6.114 -10.283 1.00 72.00 647 LEU A O 1
ATOM 4979 N N . ARG A 1 648 ? 15.199 7.597 -8.957 1.00 71.25 648 ARG A N 1
ATOM 4980 C CA . ARG A 1 648 ? 14.062 6.714 -8.631 1.00 71.25 648 ARG A CA 1
ATOM 4981 C C . ARG A 1 648 ? 13.014 6.681 -9.733 1.00 71.25 648 ARG A C 1
ATOM 4983 O O . ARG A 1 648 ? 12.365 5.658 -9.929 1.00 71.25 648 ARG A O 1
ATOM 4990 N N . SER A 1 649 ? 12.878 7.748 -10.510 1.00 78.38 649 SER A N 1
ATOM 4991 C CA . SER A 1 649 ? 12.008 7.774 -11.682 1.00 78.38 649 SER A CA 1
ATOM 4992 C C . SER A 1 649 ? 12.558 6.873 -12.787 1.00 78.38 649 SER A C 1
ATOM 4994 O O . SER A 1 649 ? 13.621 7.133 -13.349 1.00 78.38 649 SER A O 1
ATOM 4996 N N . GLN A 1 650 ? 11.793 5.843 -13.161 1.00 80.19 650 GLN A N 1
ATOM 4997 C CA . GLN A 1 650 ? 12.121 4.991 -14.309 1.00 80.19 650 GLN A CA 1
ATOM 4998 C C . GLN A 1 650 ? 12.309 5.815 -15.586 1.00 80.19 650 GLN A C 1
ATOM 5000 O O . GLN A 1 650 ? 13.239 5.564 -16.340 1.00 80.19 650 GLN A O 1
ATOM 5005 N N . LYS A 1 651 ? 11.483 6.849 -15.790 1.00 82.06 651 LYS A N 1
ATOM 5006 C CA . LYS A 1 651 ? 11.585 7.741 -16.951 1.00 82.06 651 LYS A CA 1
ATOM 5007 C C . LYS A 1 651 ? 12.938 8.452 -17.017 1.00 82.06 651 LYS A C 1
ATOM 5009 O O . LYS A 1 651 ? 13.456 8.666 -18.101 1.00 82.06 651 LYS A O 1
ATOM 5014 N N . HIS A 1 652 ? 13.492 8.855 -15.877 1.00 84.44 652 HIS A N 1
ATOM 5015 C CA . HIS A 1 652 ? 14.780 9.543 -15.853 1.00 84.44 652 HIS A CA 1
ATOM 5016 C C . HIS A 1 652 ? 15.941 8.572 -16.078 1.00 84.44 652 HIS A C 1
ATOM 5018 O O . HIS A 1 652 ? 16.838 8.877 -16.852 1.00 84.44 652 HIS A O 1
ATOM 5024 N N . ARG A 1 653 ? 15.887 7.377 -15.478 1.00 88.94 653 ARG A N 1
ATOM 5025 C CA . ARG A 1 653 ? 16.879 6.329 -15.754 1.00 88.94 653 ARG A CA 1
ATOM 5026 C C . ARG A 1 653 ? 16.869 5.900 -17.214 1.00 88.94 653 ARG A C 1
ATOM 5028 O O . ARG A 1 653 ? 17.937 5.748 -17.786 1.00 88.94 653 ARG A O 1
ATOM 5035 N N . GLN A 1 654 ? 15.688 5.793 -17.825 1.00 91.75 654 GLN A N 1
ATOM 5036 C CA . GLN A 1 654 ? 15.582 5.497 -19.251 1.00 91.75 654 GLN A CA 1
ATOM 5037 C C . GLN A 1 654 ? 16.306 6.550 -20.096 1.00 91.75 654 GLN A C 1
ATOM 5039 O O . GLN A 1 654 ? 17.059 6.175 -20.973 1.00 91.75 654 GLN A O 1
ATOM 5044 N N . LYS A 1 655 ? 16.199 7.847 -19.769 1.00 91.31 655 LYS A N 1
ATOM 5045 C CA . LYS A 1 655 ? 16.968 8.890 -20.475 1.00 91.31 655 LYS A CA 1
ATOM 5046 C C . LYS A 1 655 ? 18.481 8.678 -20.388 1.00 91.31 655 LYS A C 1
ATOM 5048 O O . LYS A 1 655 ? 19.172 8.896 -21.373 1.00 91.31 655 LYS A O 1
ATOM 5053 N N . ILE A 1 656 ? 18.991 8.281 -19.220 1.00 91.44 656 ILE A N 1
ATOM 5054 C CA . ILE A 1 656 ? 20.420 7.977 -19.036 1.00 91.44 656 ILE A CA 1
ATOM 5055 C C . ILE A 1 656 ? 20.799 6.735 -19.854 1.00 91.44 656 ILE A C 1
ATOM 5057 O O . ILE A 1 656 ? 21.815 6.743 -20.536 1.00 91.44 656 ILE A O 1
ATOM 5061 N N . ILE A 1 657 ? 19.966 5.692 -19.831 1.00 94.00 657 ILE A N 1
ATOM 5062 C CA . ILE A 1 657 ? 20.152 4.470 -20.626 1.00 94.00 657 ILE A CA 1
ATOM 5063 C C . ILE A 1 657 ? 20.187 4.783 -22.125 1.00 94.00 657 ILE A C 1
ATOM 5065 O O . ILE A 1 657 ? 21.088 4.319 -22.819 1.00 94.00 657 ILE A O 1
ATOM 5069 N N . ASP A 1 658 ? 19.249 5.597 -22.606 1.00 94.38 658 ASP A N 1
ATOM 5070 C CA . ASP A 1 658 ? 19.175 6.020 -24.003 1.00 94.38 658 ASP A CA 1
ATOM 5071 C C . ASP A 1 658 ? 20.426 6.823 -24.384 1.00 94.38 658 ASP A C 1
ATOM 5073 O O . ASP A 1 658 ? 21.008 6.580 -25.438 1.00 94.38 658 ASP A O 1
ATOM 5077 N N . ALA A 1 659 ? 20.895 7.711 -23.499 1.00 93.12 659 ALA A N 1
ATOM 5078 C CA . ALA A 1 659 ? 22.119 8.480 -23.708 1.00 93.12 659 ALA A CA 1
ATOM 5079 C C . ALA A 1 659 ? 23.367 7.584 -23.805 1.00 93.12 659 ALA A C 1
ATOM 5081 O O . ALA A 1 659 ? 24.184 7.761 -24.707 1.00 93.12 659 ALA A O 1
ATOM 5082 N N . ILE A 1 660 ? 23.497 6.583 -22.927 1.00 94.06 660 ILE A N 1
ATOM 5083 C CA . ILE A 1 660 ? 24.587 5.598 -22.997 1.00 94.06 660 ILE A CA 1
ATOM 5084 C C . ILE A 1 660 ? 24.509 4.817 -24.313 1.00 94.06 660 ILE A C 1
ATOM 5086 O O . ILE A 1 660 ? 25.514 4.670 -25.003 1.00 94.06 660 ILE A O 1
ATOM 5090 N N . ALA A 1 661 ? 23.320 4.333 -24.682 1.00 95.50 661 ALA A N 1
ATOM 5091 C CA . ALA A 1 661 ? 23.125 3.555 -25.900 1.00 95.50 661 ALA A CA 1
ATOM 5092 C C . ALA A 1 661 ? 23.420 4.370 -27.172 1.00 95.50 661 ALA A C 1
ATOM 5094 O O . ALA A 1 661 ? 24.033 3.848 -28.099 1.00 95.50 661 ALA A O 1
ATOM 5095 N N . ASN A 1 662 ? 23.042 5.650 -27.204 1.00 94.88 662 ASN A N 1
ATOM 5096 C CA . ASN A 1 662 ? 23.349 6.555 -28.312 1.00 94.88 662 ASN A CA 1
ATOM 5097 C C . ASN A 1 662 ? 24.847 6.841 -28.427 1.00 94.88 662 ASN A C 1
ATOM 5099 O O . ASN A 1 662 ? 25.386 6.811 -29.528 1.00 94.88 662 ASN A O 1
ATOM 5103 N N . GLY A 1 663 ? 25.529 7.073 -27.302 1.00 93.44 663 GLY A N 1
ATOM 5104 C CA . GLY A 1 663 ? 26.973 7.289 -27.314 1.00 93.44 663 GLY A CA 1
ATOM 5105 C C . GLY A 1 663 ? 27.745 6.041 -27.748 1.00 93.44 663 GLY A C 1
ATOM 5106 O O . GLY A 1 663 ? 28.749 6.161 -28.439 1.00 93.44 663 GLY A O 1
ATOM 5107 N N . LEU A 1 664 ? 27.253 4.842 -27.412 1.00 93.88 664 LEU A N 1
ATOM 5108 C CA . LEU A 1 664 ? 27.803 3.584 -27.930 1.00 93.88 664 LEU A CA 1
ATOM 5109 C C . LEU A 1 664 ? 27.588 3.439 -29.442 1.00 93.88 664 LEU A C 1
ATOM 5111 O O . LEU A 1 664 ? 28.503 2.998 -30.129 1.00 93.88 664 LEU A O 1
ATOM 5115 N N . ALA A 1 665 ? 26.421 3.835 -29.960 1.00 94.00 665 ALA A N 1
ATOM 5116 C CA . ALA A 1 665 ? 26.133 3.781 -31.394 1.00 94.00 665 ALA A CA 1
ATOM 5117 C C . ALA A 1 665 ? 27.043 4.717 -32.192 1.00 94.00 665 ALA A C 1
ATOM 5119 O O . ALA A 1 665 ? 27.637 4.288 -33.172 1.00 94.00 665 ALA A O 1
ATOM 5120 N N . ALA A 1 666 ? 27.270 5.934 -31.693 1.00 92.25 666 ALA A N 1
ATOM 5121 C CA . ALA A 1 666 ? 28.173 6.899 -32.320 1.00 92.25 666 ALA A CA 1
ATOM 5122 C C . ALA A 1 666 ? 29.641 6.432 -32.405 1.00 92.25 666 ALA A C 1
ATOM 5124 O O . ALA A 1 666 ? 30.408 6.997 -33.173 1.00 92.25 666 ALA A O 1
ATOM 5125 N N . VAL A 1 667 ? 30.047 5.446 -31.595 1.00 89.62 667 VAL A N 1
ATOM 5126 C CA . VAL A 1 667 ? 31.389 4.832 -31.648 1.00 89.62 667 VAL A CA 1
ATOM 5127 C C . VAL A 1 667 ? 31.406 3.552 -32.490 1.00 89.62 667 VAL A C 1
ATOM 5129 O O . VAL A 1 667 ? 32.478 3.071 -32.847 1.00 89.62 667 VAL A O 1
ATOM 5132 N N . ASN A 1 668 ? 30.236 2.968 -32.756 1.00 88.88 668 ASN A N 1
ATOM 5133 C CA . ASN A 1 668 ? 30.091 1.761 -33.566 1.00 88.88 668 ASN A CA 1
ATOM 5134 C C . ASN A 1 668 ? 29.959 2.063 -35.071 1.00 88.88 668 ASN A C 1
ATOM 5136 O O . ASN A 1 668 ? 30.282 1.190 -35.884 1.00 88.88 668 ASN A O 1
ATOM 5140 N N . ASP A 1 669 ? 29.464 3.259 -35.405 1.00 82.25 669 ASP A N 1
ATOM 5141 C CA . ASP A 1 669 ? 29.492 3.856 -36.748 1.00 82.25 669 ASP A CA 1
ATOM 5142 C C . ASP A 1 669 ? 30.924 4.235 -37.156 1.00 82.25 669 ASP A C 1
ATOM 5144 O O . ASP A 1 669 ? 31.305 3.898 -38.306 1.00 82.25 669 ASP A O 1
#

Foldseek 3Di:
DVVVVVVVVVVVVVVCVVPVDDPDDDPPPVVVVVVVVVVVVVVVVVVVVVVVVVVVVVVCVPPVCPPDPPPPVVVVVVVVVVVVPPPDDDDDDDDDDDDDDDDDDDDDDDDDPPDDPPPDDDPDDDPPPADVQAQAEEEEEAAQACVLCPVLVPPPDPVVSLLVSLVSVLVLCVLLVGQEYEYEQDEELGGDDRQDLVSLLSNQVSCVVSNHAYEYEYEYQLPDLVSRLVSQCQACPCVVVNHSNGQGYEYAYEDNCQPNLVSLLSSLVSNQVCCVVPNVRHFYEYEYALQCVLVVSHPLVSRLVRGQEYEYALEVQVCCVPVVDDLLRSLVSSCVRCVPRPHHYAYEYEAAQQQDPNGGHDDLVSVLVSQLQDQQSSHYYYPHPNRHDPSSSVSSSPDDHHGRPDDRPPPPPPDPDPDDDPPDDQDDLFAPDEALCALEEEEEELAQAFFHPLPDQPPQDDDPNDTDGDTKGFFLLSQLLSVVLQNVLSPRNYRYWYLWHDPVSNSDALDDGHDDPPQFAIAISVRHGDGRDDPVRSLVSQQVVLVVCVVVSVVVVRDYYAYEYETAIADQDDKAAKAKEAEPQADPLRVQLLVLVVVLPRHDVPDRSYDHDPSRPCRHCVRRVHSHYMYIHRIHPHDPPDPNSLSSDPVSSVSSSVSSSRSSSVVSD

Secondary structure (DSSP, 8-state):
-HHHHHHHHHHHHHHHHHHS---SS-TTTHHHHHHHHHHHHHHHHHHHHHHHHHHHHHHHHHH--TTS-SSHHHHHHHHHHHHTT---PPPPPPP-------------PPP--------PPPPPP----SSTT---EEEEESS--TTTTTTGGG--SHHHHHHHHHHHHHHHHHHTT-SEEEEEEEETTEE-TTS-HHHHHHHHHHHHHTT-EEEEEEE--SS-HHHHHHHHHHHHS-GGGTS---SEEEEE--GGGTT-HHHHHHHHHHHHHHHHHH-TT-EEEEEEES-GGG-TTS-HHHHHHH-SEEEEEE-HHHHHHHT---HHHHHHHHHHHHTT-SSPB--EEE-BSS-BTTBPP--HHHHHHHHHTS--TT-EEEE-GGGB-HHHHHHHHH---SS--S---------------S-PPPPPSS-SS--TTTTEEEEEE---SEE-SSS-S--EEEETTEEEEPPPEE-TTHHHHHHHHHHHHHHTT-EEEES-B-TTGGG--TT-S-PPP-TT--B-TT--B--TT-HHHHHHHHHHHHHHHHHHHHHHT--EEEEEEEE-EE-SSPPP--EEEE-TTS---HHHHHHHHHHTT-PPTTS-SEEE-S--GGG-TTT---SEEEEEE------SSSSTTGGGSHHHHHHHHHHHHHHHHHHH-

Radius of gyration: 35.03 Å; chains: 1; bounding box: 75×81×108 Å

pLDDT: mean 76.21, std 19.88, range [29.14, 98.75]

Sequence (669 aa):
MKALSYAVFVVRLLWYMVWGGAYAISSFIIVPFFIALARLLVAVLKQCWGNLACFYKRWVKRSGLGRVLLWHGAAFVVIMVVVGSWGDAPRTPQAGSNQAKEQVAPATTPEPMDKKPEEKPAPAEVKDTSPKGALGKGAWIIELDEAELGQVKQIKDPEARQSAQVKAVVAKAKKNGLGHIIVKTAHFGKPYGSCPPEMARELGEACRKAGIRCFGYGRILADDADAEAEMAKRAMRPARDGGLGLDGYVFDAEGEVKGKDKNLRLILADVKSWLKAAAPNKRLGYSSFGIPSYHRGLAWDTLNEFCHYAMPQLYWRSWQSTQKWSLDESLGKSLASWRDCPLPVVPTVQSYSGKLGGVARVEPAKMKKFLAGLDTSSGFNSFRWDYTGPEQWQVIRDFKCGQPSYKLKVPAEGKQTSAASTTMPKMPLEPTGKGDLTGMVVVIDPGHGGTDPGMGWKVEWKKSGKAHKLKAWEAAVTYPTSWQLAATLRSRGAYVYLTAWDPIMAQVPTGARDLPLPRKATFTDDCKKVRGGMFSQRFATVSTAVKRFDASGKKLGWRHVAFVSIHVDSLGGNVSGAHAVCWPGDVDLGEPIAAELAKIGVATPGRPLWEKTKRMGIIAPSNVPLRLRLVVEMGVPANDGGDSWRLRSQKHRQKIIDAIANGLAAVND